Protein AF-A0A8C6XA41-F1 (afdb_monomer_lite)

Secondary structure (DSSP, 8-state):
-HHHHHHHHHHHHHHHHHHHHHHHHHTTTT---PPP-HHHHHH-TTSTTTS--GGG---SGGGGGGG----GGGGSHHHHHHHHHHS-HHHHS--------S-SB-TTSPBPHHHHHHHHHHHHHHHHHHHHHHS----PPP-----PPPPPPPPPPPPP-PPPHHHHHHHHHHHHHHHHHHHHHHHHHHHHHHHTTHHHHHHHHHT---SHHHHHHHHHHHHHHHHHHHHHHHHHHHHHHHHHHHHHHHHHHHHHHHHHHHHHHHHHHHHHHHHHHHHHHHHHHHHHHHHHHHHHHHHHHHHHHHHHHHHHHHHHHHHHHHHHHHHHHHHHHHHHHHHHHHHHHHHHHHHHHHHHHHHHHT--HHHHHHHHHHHIIIIIHHHHHHHHHHHHHHHHHHHHHHHHHHHHHHHHHHHHHHTTS------------------------------------------------------PPP--

Foldseek 3Di:
DVVVVVVVVVVVVVVVVVVVVVVVCVVVVVPDDDDDDPVVQVVDCCHCVNPNDVVVVDDPCPPVVVVPPPDPLVVDPVSVVVVVVPDPCVVVPPDPDDPDDPDQADPVGDGDPVVVVVVVVVVVVVVVVVVVVVPPPDPPDDDDPDPDDDDDDDDDDDDDPDDDVVVVVVVVVVVVVVVVVVVVVVVVVVVVVCVVCVLVVVLVVQVPDPDDVSVVVSVVVVVVSVVVVVVVVVVVVVVVVVVVVVVVVVVVVVVVVVVVVVVVVVVVVVVVVVVVVVVVVVVVVVVVVVVVVVVVVVVVVVVVVVVVVVVVVVVVVVVVVVVVVVVVVVVVVVVVVVVVVVVVVVVVVVVVVVVVVVVVVPDDPVVVVVVVVCCCVPPVVVVVVVVVVVVVVVVVVVVVVVVVVCVVCVVVVVVVVVVPDDDDYDDDDDDDDDDDDDDDDDDDDDDDDDDDDDDDDDDDDDDDDDDDDDDDDDDDDDDD

InterPro domains:
  IPR026720 Cilia- and flagella-associated protein 91 [PTHR22455] (2-461)

Structure (mmCIF, N/CA/C/O backbone):
data_AF-A0A8C6XA41-F1
#
_entry.id   AF-A0A8C6XA41-F1
#
loop_
_atom_site.group_PDB
_atom_site.id
_atom_site.type_symbol
_atom_site.label_atom_id
_atom_site.label_alt_id
_atom_site.label_comp_id
_atom_site.label_asym_id
_atom_site.label_entity_id
_atom_site.label_seq_id
_atom_site.pdbx_PDB_ins_code
_atom_site.Cartn_x
_atom_site.Cartn_y
_atom_site.Cartn_z
_atom_site.occupancy
_atom_site.B_iso_or_equiv
_atom_site.auth_seq_id
_atom_site.auth_comp_id
_atom_site.auth_asym_id
_atom_site.auth_atom_id
_atom_site.pdbx_PDB_model_num
ATOM 1 N N . MET A 1 1 ? 62.109 -69.737 -30.336 1.00 68.19 1 MET A N 1
ATOM 2 C CA . MET A 1 1 ? 61.797 -68.466 -29.638 1.00 68.19 1 MET A CA 1
ATOM 3 C C . MET A 1 1 ? 60.746 -67.661 -30.395 1.00 68.19 1 MET A C 1
ATOM 5 O O . MET A 1 1 ? 59.612 -67.643 -29.932 1.00 68.19 1 MET A O 1
ATOM 9 N N . GLN A 1 2 ? 61.058 -67.156 -31.596 1.00 78.31 2 GLN A N 1
ATOM 10 C CA . GLN A 1 2 ? 60.215 -66.268 -32.423 1.00 78.31 2 GLN A CA 1
ATOM 11 C C . GLN A 1 2 ? 58.700 -66.572 -32.477 1.00 78.31 2 GLN A C 1
ATOM 13 O O . GLN A 1 2 ? 57.888 -65.651 -32.463 1.00 78.31 2 GLN A O 1
ATOM 18 N N . GLU A 1 3 ? 58.265 -67.836 -32.528 1.00 82.94 3 GLU A N 1
ATOM 19 C CA . GLU A 1 3 ? 56.828 -68.161 -32.505 1.00 82.94 3 GLU A CA 1
ATOM 20 C C . GLU A 1 3 ? 56.135 -67.827 -31.178 1.00 82.94 3 GLU A C 1
ATOM 22 O O . GLU A 1 3 ? 54.992 -67.367 -31.179 1.00 82.94 3 GLU A O 1
ATOM 27 N N . LYS A 1 4 ? 56.820 -68.033 -30.045 1.00 84.19 4 LYS A N 1
ATOM 28 C CA . LYS A 1 4 ? 56.316 -67.644 -28.722 1.00 84.19 4 LYS A CA 1
ATOM 29 C C . LYS A 1 4 ? 56.191 -66.121 -28.650 1.00 84.19 4 LYS A C 1
ATOM 31 O O . LYS A 1 4 ? 55.158 -65.629 -28.220 1.00 84.19 4 LYS A O 1
ATOM 36 N N . GLU A 1 5 ? 57.165 -65.379 -29.178 1.00 89.31 5 GLU A N 1
ATOM 37 C CA . GLU A 1 5 ? 57.101 -63.913 -29.285 1.00 89.31 5 GLU A CA 1
ATOM 38 C C . GLU A 1 5 ? 55.947 -63.443 -30.186 1.00 89.31 5 GLU A C 1
ATOM 40 O O . GLU A 1 5 ? 55.214 -62.530 -29.814 1.00 89.31 5 GLU A O 1
ATOM 45 N N . LYS A 1 6 ? 55.724 -64.086 -31.345 1.00 91.75 6 LYS A N 1
ATOM 46 C CA . LYS A 1 6 ? 54.569 -63.802 -32.221 1.00 91.75 6 LYS A CA 1
ATOM 47 C C . LYS A 1 6 ? 53.236 -64.056 -31.500 1.00 91.75 6 LYS A C 1
ATOM 49 O O . LYS A 1 6 ? 52.310 -63.262 -31.660 1.00 91.75 6 LYS A O 1
ATOM 54 N N . LYS A 1 7 ? 53.135 -65.112 -30.682 1.00 91.50 7 LYS A N 1
ATOM 55 C CA . LYS A 1 7 ? 51.955 -65.394 -29.839 1.00 91.50 7 LYS A CA 1
ATOM 56 C C . LYS A 1 7 ? 51.788 -64.348 -28.725 1.00 91.50 7 LYS A C 1
ATOM 58 O O . LYS A 1 7 ? 50.697 -63.807 -28.582 1.00 91.50 7 LYS A O 1
ATOM 63 N N . VAL A 1 8 ? 52.858 -63.972 -28.018 1.00 91.19 8 VAL A N 1
ATOM 64 C CA . VAL A 1 8 ? 52.836 -62.910 -26.990 1.00 91.19 8 VAL A CA 1
ATOM 65 C C . VAL A 1 8 ? 52.423 -61.557 -27.581 1.00 91.19 8 VAL A C 1
ATOM 67 O O . VAL A 1 8 ? 51.555 -60.898 -27.017 1.00 91.19 8 VAL A O 1
ATOM 70 N N . LYS A 1 9 ? 52.947 -61.167 -28.751 1.00 93.06 9 LYS A N 1
ATOM 71 C CA . LYS A 1 9 ? 52.558 -59.918 -29.435 1.00 93.06 9 LYS A CA 1
ATOM 72 C C . LYS A 1 9 ? 51.078 -59.906 -29.848 1.00 93.06 9 LYS A C 1
ATOM 74 O O . LYS A 1 9 ? 50.439 -58.860 -29.752 1.00 93.06 9 LYS A O 1
ATOM 79 N N . LYS A 1 10 ? 50.507 -61.053 -30.251 1.00 94.31 10 LYS A N 1
ATOM 80 C CA . LYS A 1 10 ? 49.054 -61.187 -30.482 1.00 94.31 10 LYS A CA 1
ATOM 81 C C . LYS A 1 10 ? 48.258 -60.983 -29.191 1.00 94.31 10 LYS A C 1
ATOM 83 O O . LYS A 1 10 ? 47.386 -60.122 -29.170 1.00 94.31 10 LYS A O 1
ATOM 88 N N . ILE A 1 11 ? 48.626 -61.677 -28.110 1.00 92.75 11 ILE A N 1
ATOM 89 C CA . ILE A 1 11 ? 47.979 -61.551 -26.791 1.00 92.75 11 ILE A CA 1
ATOM 90 C C . ILE A 1 11 ? 48.044 -60.100 -26.282 1.00 92.75 11 ILE A C 1
ATOM 92 O O . ILE A 1 11 ? 47.039 -59.563 -25.829 1.00 92.75 11 ILE A O 1
ATOM 96 N N . GLN A 1 12 ? 49.189 -59.423 -26.418 1.00 92.44 12 GLN A N 1
ATOM 97 C CA . GLN A 1 12 ? 49.344 -58.006 -26.062 1.00 92.44 12 GLN A CA 1
ATOM 98 C C . GLN A 1 12 ? 48.442 -57.090 -26.903 1.00 92.44 12 GLN A C 1
ATOM 100 O O . GLN A 1 12 ? 47.785 -56.206 -26.354 1.00 92.44 12 GLN A O 1
ATOM 105 N N . HIS A 1 13 ? 48.356 -57.303 -28.221 1.00 94.56 13 HIS A N 1
ATOM 106 C CA . HIS A 1 13 ? 47.459 -56.527 -29.081 1.00 94.56 13 HIS A CA 1
ATOM 107 C C . HIS A 1 13 ? 45.980 -56.767 -28.736 1.00 94.56 13 HIS A C 1
ATOM 109 O O . HIS A 1 13 ? 45.200 -55.819 -28.663 1.00 94.56 13 HIS A O 1
ATOM 115 N N . GLU A 1 14 ? 45.588 -58.017 -28.487 1.00 95.19 14 GLU A N 1
ATOM 116 C CA . GLU A 1 14 ? 44.234 -58.395 -28.070 1.00 95.19 14 GLU A CA 1
ATOM 117 C C . GLU A 1 14 ? 43.878 -57.807 -26.699 1.00 95.19 14 GLU A C 1
ATOM 119 O O . GLU A 1 14 ? 42.789 -57.257 -26.543 1.00 95.19 14 GLU A O 1
ATOM 124 N N . HIS A 1 15 ? 44.815 -57.809 -25.749 1.00 94.62 15 HIS A N 1
ATOM 125 C CA . HIS A 1 15 ? 44.682 -57.174 -24.438 1.00 94.62 15 HIS A CA 1
ATOM 126 C C . HIS A 1 15 ? 44.505 -55.649 -24.548 1.00 94.62 15 HIS A C 1
ATOM 128 O O . HIS A 1 15 ? 43.546 -55.103 -24.006 1.00 94.62 15 HIS A O 1
ATOM 134 N N . ILE A 1 16 ? 45.336 -54.954 -25.337 1.00 95.00 16 ILE A N 1
ATOM 135 C CA . ILE A 1 16 ? 45.186 -53.508 -25.600 1.00 95.00 16 ILE A CA 1
ATOM 136 C C . ILE A 1 16 ? 43.846 -53.209 -26.295 1.00 95.00 16 ILE A C 1
ATOM 138 O O . ILE A 1 16 ? 43.167 -52.233 -25.965 1.00 95.00 16 ILE A O 1
ATOM 142 N N . LYS A 1 17 ? 43.420 -54.056 -27.238 1.00 96.12 17 LYS A N 1
ATOM 143 C CA . LYS A 1 17 ? 42.132 -53.944 -27.942 1.00 96.12 17 LYS A CA 1
ATOM 144 C C . LYS A 1 17 ? 40.943 -54.194 -27.007 1.00 96.12 17 LYS A C 1
ATOM 146 O O . LYS A 1 17 ? 39.919 -53.523 -27.147 1.00 96.12 17 LYS A O 1
ATOM 151 N N . ALA A 1 18 ? 41.076 -55.105 -26.044 1.00 94.62 18 ALA A N 1
ATOM 152 C CA . ALA A 1 18 ? 40.098 -55.344 -24.988 1.00 94.62 18 ALA A CA 1
ATOM 153 C C . ALA A 1 18 ? 40.015 -54.151 -24.023 1.00 94.62 18 ALA A C 1
ATOM 155 O O . ALA A 1 18 ? 38.916 -53.652 -23.800 1.00 94.62 18 ALA A O 1
ATOM 156 N N . ILE A 1 19 ? 41.150 -53.618 -23.554 1.00 94.81 19 ILE A N 1
ATOM 157 C CA . ILE A 1 19 ? 41.213 -52.412 -22.709 1.00 94.81 19 ILE A CA 1
ATOM 158 C C . ILE A 1 19 ? 40.555 -51.217 -23.409 1.00 94.81 19 ILE A C 1
ATOM 160 O O . ILE A 1 19 ? 39.678 -50.582 -22.831 1.00 94.81 19 ILE A O 1
ATOM 164 N N . ARG A 1 20 ? 40.889 -50.941 -24.679 1.00 94.00 20 ARG A N 1
ATOM 165 C CA . ARG A 1 20 ? 40.257 -49.848 -25.448 1.00 94.00 20 ARG A CA 1
ATOM 166 C C . ARG A 1 20 ? 38.738 -50.024 -25.573 1.00 94.00 20 ARG A C 1
ATOM 168 O O . ARG A 1 20 ? 38.003 -49.048 -25.455 1.00 94.00 20 ARG A O 1
ATOM 175 N N . ARG A 1 21 ? 38.253 -51.258 -25.769 1.00 93.00 21 ARG A N 1
ATOM 176 C CA . ARG A 1 21 ? 36.811 -51.581 -25.785 1.00 93.00 21 ARG A CA 1
ATOM 177 C C . ARG A 1 21 ? 36.155 -51.426 -24.409 1.00 93.00 21 ARG A C 1
ATOM 179 O O . ARG A 1 21 ? 35.013 -50.982 -24.349 1.00 93.00 21 ARG A O 1
ATOM 186 N N . LEU A 1 22 ? 36.857 -51.777 -23.332 1.00 91.38 22 LEU A N 1
ATOM 187 C CA . LEU A 1 22 ? 36.390 -51.631 -21.952 1.00 91.38 22 LEU A CA 1
ATOM 188 C C . LEU A 1 22 ? 36.258 -50.146 -21.597 1.00 91.38 22 LEU A C 1
ATOM 190 O O . LEU A 1 22 ? 35.178 -49.726 -21.207 1.00 91.38 22 LEU A O 1
ATOM 194 N N . ILE A 1 23 ? 37.292 -49.336 -21.853 1.00 92.44 23 ILE A N 1
ATOM 195 C CA . ILE A 1 23 ? 37.267 -47.875 -21.663 1.00 92.44 23 ILE A CA 1
ATOM 196 C C . ILE A 1 23 ? 36.140 -47.231 -22.485 1.00 92.44 23 ILE A C 1
ATOM 198 O O . ILE A 1 23 ? 35.411 -46.391 -21.967 1.00 92.44 23 ILE A O 1
ATOM 202 N N . ALA A 1 24 ? 35.949 -47.643 -23.745 1.00 87.00 24 ALA A N 1
ATOM 203 C CA . ALA A 1 24 ? 34.866 -47.125 -24.583 1.00 87.00 24 ALA A CA 1
ATOM 204 C C . ALA A 1 24 ? 33.469 -47.457 -24.026 1.00 87.00 24 ALA A C 1
ATOM 206 O O . ALA A 1 24 ? 32.613 -46.580 -23.995 1.00 87.00 24 ALA A O 1
ATOM 207 N N . LYS A 1 25 ? 33.243 -48.686 -23.534 1.00 85.56 25 LYS A N 1
ATOM 208 C CA . LYS A 1 25 ? 31.998 -49.048 -22.827 1.00 85.56 25 LYS A CA 1
ATOM 209 C C . LYS A 1 25 ? 31.850 -48.304 -21.494 1.00 85.56 25 LYS A C 1
ATOM 211 O O . LYS A 1 25 ? 30.747 -47.906 -21.141 1.00 85.56 25 LYS A O 1
ATOM 216 N N . GLY A 1 26 ? 32.957 -48.087 -20.786 1.00 83.62 26 GLY A N 1
ATOM 217 C CA . GLY A 1 26 ? 33.018 -47.395 -19.498 1.00 83.62 26 GLY A CA 1
ATOM 218 C C . GLY A 1 26 ? 32.637 -45.914 -19.545 1.00 83.62 26 GLY A C 1
ATOM 219 O O . GLY A 1 26 ? 32.382 -45.339 -18.495 1.00 83.62 26 GLY A O 1
ATOM 220 N N . LYS A 1 27 ? 32.541 -45.299 -20.732 1.00 82.50 27 LYS A N 1
ATOM 221 C CA . LYS A 1 27 ? 31.961 -43.954 -20.885 1.00 82.50 27 LYS A CA 1
ATOM 222 C C . LYS A 1 27 ? 30.440 -43.940 -20.681 1.00 82.50 27 LYS A C 1
ATOM 224 O O . LYS A 1 27 ? 29.916 -42.968 -20.155 1.00 82.50 27 LYS A O 1
ATOM 229 N N . ASN A 1 28 ? 29.750 -45.029 -21.027 1.00 81.75 28 ASN A N 1
ATOM 230 C CA . ASN A 1 28 ? 28.289 -45.134 -21.017 1.00 81.75 28 ASN A CA 1
ATOM 231 C C . ASN A 1 28 ? 27.849 -46.350 -20.177 1.00 81.75 28 ASN A C 1
ATOM 233 O O . ASN A 1 28 ? 27.112 -47.213 -20.655 1.00 81.75 28 ASN A O 1
ATOM 237 N N . VAL A 1 29 ? 28.328 -46.433 -18.926 1.00 77.88 29 VAL A N 1
ATOM 238 C CA . VAL A 1 29 ? 28.125 -47.585 -18.015 1.00 77.88 29 VAL A CA 1
ATOM 239 C C . VAL A 1 29 ? 26.649 -47.970 -17.869 1.00 77.88 29 VAL A C 1
ATOM 241 O O . VAL A 1 29 ? 26.319 -49.151 -17.846 1.00 77.88 29 VAL A O 1
ATOM 244 N N . GLU A 1 30 ? 25.756 -46.979 -17.814 1.00 78.44 30 GLU A N 1
ATOM 245 C CA . GLU A 1 30 ? 24.313 -47.185 -17.639 1.00 78.44 30 GLU A CA 1
ATOM 246 C C . GLU A 1 30 ? 23.595 -47.745 -18.883 1.00 78.44 30 GLU A C 1
ATOM 248 O O . GLU A 1 30 ? 22.395 -48.003 -18.827 1.00 78.44 30 GLU A O 1
ATOM 253 N N . GLY A 1 31 ? 24.273 -47.868 -20.032 1.00 74.12 31 GLY A N 1
ATOM 254 C CA . GLY A 1 31 ? 23.692 -48.374 -21.285 1.00 74.12 31 GLY A CA 1
ATOM 255 C C . GLY A 1 31 ? 22.614 -47.488 -21.933 1.00 74.12 31 GLY A C 1
ATOM 256 O O . GLY A 1 31 ? 22.092 -47.843 -22.990 1.00 74.12 31 GLY A O 1
ATOM 257 N N . LYS A 1 32 ? 22.280 -46.340 -21.330 1.00 80.06 32 LYS A N 1
ATOM 258 C CA . LYS A 1 32 ? 21.277 -45.388 -21.830 1.00 80.06 32 LYS A CA 1
ATOM 259 C C . LYS A 1 32 ? 21.712 -44.789 -23.173 1.00 80.06 32 LYS A C 1
ATOM 261 O O . LYS A 1 32 ? 22.876 -44.438 -23.364 1.00 80.06 32 LYS A O 1
ATOM 266 N N . LEU A 1 33 ? 20.753 -44.624 -24.085 1.00 73.56 33 LEU A N 1
ATOM 267 C CA . LEU A 1 33 ? 20.953 -43.891 -25.336 1.00 73.56 33 LEU A CA 1
ATOM 268 C C . LEU A 1 33 ? 21.041 -42.389 -25.036 1.00 73.56 33 LEU A C 1
ATOM 270 O O . LEU A 1 33 ? 20.036 -41.750 -24.727 1.00 73.56 33 LEU A O 1
ATOM 274 N N . GLU A 1 34 ? 22.243 -41.825 -25.125 1.00 76.81 34 GLU A N 1
ATOM 275 C CA . GLU A 1 34 ? 22.450 -40.386 -24.971 1.00 76.81 34 GLU A CA 1
ATOM 276 C C . GLU A 1 34 ? 21.810 -39.615 -26.134 1.00 76.81 34 GLU A C 1
ATOM 278 O O . GLU A 1 34 ? 21.988 -39.945 -27.310 1.00 76.81 34 GLU A O 1
ATOM 283 N N . ARG A 1 35 ? 21.073 -38.545 -25.815 1.00 79.75 35 ARG A N 1
ATOM 284 C CA . ARG A 1 35 ? 20.527 -37.641 -26.831 1.00 79.75 35 ARG A CA 1
ATOM 285 C C . ARG A 1 35 ? 21.669 -36.839 -27.462 1.00 79.75 35 ARG A C 1
ATOM 287 O O . ARG A 1 35 ? 22.476 -36.250 -26.749 1.00 79.75 35 ARG A O 1
ATOM 294 N N . ARG A 1 36 ? 21.699 -36.777 -28.798 1.00 82.12 36 ARG A N 1
ATOM 295 C CA . ARG A 1 36 ? 22.707 -36.037 -29.577 1.00 82.12 36 ARG A CA 1
ATOM 296 C C . ARG A 1 36 ? 22.836 -34.582 -29.100 1.00 82.12 36 ARG A C 1
ATOM 298 O O . ARG A 1 36 ? 21.902 -33.793 -29.248 1.00 82.12 36 ARG A O 1
ATOM 305 N N . ASN A 1 37 ? 24.009 -34.225 -28.581 1.00 85.25 37 ASN A N 1
ATOM 306 C CA . ASN A 1 37 ? 24.320 -32.884 -28.092 1.00 85.25 37 ASN A CA 1
ATOM 307 C C . ASN A 1 37 ? 24.865 -32.009 -29.227 1.00 85.25 37 ASN A C 1
ATOM 309 O O . ASN A 1 37 ? 26.072 -31.874 -29.387 1.00 85.25 37 ASN A O 1
ATOM 313 N N . VAL A 1 38 ? 23.964 -31.386 -29.995 1.00 87.19 38 VAL A N 1
ATOM 314 C CA . VAL A 1 38 ? 24.305 -30.577 -31.185 1.00 87.19 38 VAL A CA 1
ATOM 315 C C . VAL A 1 38 ? 25.392 -29.532 -30.900 1.00 87.19 38 VAL A C 1
ATOM 317 O O . VAL A 1 38 ? 26.339 -29.424 -31.668 1.00 87.19 38 VAL A O 1
ATOM 320 N N . ILE A 1 39 ? 25.309 -28.809 -29.776 1.00 89.00 39 ILE A N 1
ATOM 321 C CA . ILE A 1 39 ? 26.331 -27.819 -29.385 1.00 89.00 39 ILE A CA 1
ATOM 322 C C . ILE A 1 39 ? 27.711 -28.478 -29.264 1.00 89.00 39 ILE A C 1
ATOM 324 O O . ILE A 1 39 ? 28.691 -27.933 -29.760 1.00 89.00 39 ILE A O 1
ATOM 328 N N . LYS A 1 40 ? 27.779 -29.666 -28.650 1.00 87.25 40 LYS A N 1
ATOM 329 C CA . LYS A 1 40 ? 29.035 -30.387 -28.448 1.00 87.25 40 LYS A CA 1
ATOM 330 C C . LYS A 1 40 ? 29.646 -30.828 -29.780 1.00 87.25 40 LYS A C 1
ATOM 332 O O . LYS A 1 40 ? 30.833 -30.589 -29.996 1.00 87.25 40 LYS A O 1
ATOM 337 N N . ASP A 1 41 ? 28.834 -31.383 -30.682 1.00 86.94 41 ASP A N 1
ATOM 338 C CA . ASP A 1 41 ? 29.276 -31.734 -32.036 1.00 86.94 41 ASP A CA 1
ATOM 339 C C . ASP A 1 41 ? 29.930 -30.523 -32.724 1.00 86.94 41 ASP A C 1
ATOM 341 O O . ASP A 1 41 ? 31.054 -30.618 -33.208 1.00 86.94 41 ASP A O 1
ATOM 345 N N . TYR A 1 42 ? 29.278 -29.356 -32.715 1.00 87.56 42 TYR A N 1
ATOM 346 C CA . TYR A 1 42 ? 29.811 -28.160 -33.377 1.00 87.56 42 TYR A CA 1
ATOM 347 C C . TYR A 1 42 ? 31.007 -27.503 -32.657 1.00 87.56 42 TYR A C 1
ATOM 349 O O . TYR A 1 42 ? 31.645 -26.639 -33.260 1.00 87.56 42 TYR A O 1
ATOM 357 N N . THR A 1 43 ? 31.360 -27.931 -31.435 1.00 91.88 43 THR A N 1
ATOM 358 C CA . THR A 1 43 ? 32.600 -27.521 -30.736 1.00 91.88 43 THR A CA 1
ATOM 359 C C . THR A 1 43 ? 33.786 -28.476 -30.911 1.00 91.88 43 THR A C 1
ATOM 361 O O . THR A 1 43 ? 34.928 -28.041 -30.787 1.00 91.88 43 THR A O 1
ATOM 364 N N . GLU A 1 44 ? 33.554 -29.762 -31.187 1.00 89.06 44 GLU A N 1
ATOM 365 C CA . GLU A 1 44 ? 34.618 -30.764 -31.349 1.00 89.06 44 GLU A CA 1
ATOM 366 C C . GLU A 1 44 ? 34.862 -31.030 -32.846 1.00 89.06 44 GLU A C 1
ATOM 368 O O . GLU A 1 44 ? 34.044 -31.668 -33.499 1.00 89.06 44 GLU A O 1
ATOM 373 N N . TYR A 1 45 ? 35.995 -30.591 -33.411 1.00 85.50 45 TYR A N 1
ATOM 374 C CA . TYR A 1 45 ? 36.301 -30.782 -34.845 1.00 85.50 45 TYR A CA 1
ATOM 375 C C . TYR A 1 45 ? 36.454 -32.255 -35.285 1.00 85.50 45 TYR A C 1
ATOM 377 O O . TYR A 1 45 ? 36.417 -32.546 -36.476 1.00 85.50 45 TYR A O 1
ATOM 385 N N . GLU A 1 46 ? 36.586 -33.196 -34.343 1.00 84.56 46 GLU A N 1
ATOM 386 C CA . GLU A 1 46 ? 36.559 -34.647 -34.606 1.00 84.56 46 GLU A CA 1
ATOM 387 C C . GLU A 1 46 ? 35.128 -35.206 -34.807 1.00 84.56 46 GLU A C 1
ATOM 389 O O . GLU A 1 46 ? 34.947 -36.405 -35.032 1.00 84.56 46 GLU A O 1
ATOM 394 N N . SER A 1 47 ? 34.093 -34.368 -34.683 1.00 86.00 47 SER A N 1
ATOM 395 C CA . SER A 1 47 ? 32.687 -34.772 -34.730 1.00 86.00 47 SER A CA 1
ATOM 396 C C . SER A 1 47 ? 32.146 -34.985 -36.152 1.00 86.00 47 SER A C 1
ATOM 398 O O . SER A 1 47 ? 32.718 -34.555 -37.152 1.00 86.00 47 SER A O 1
ATOM 400 N N . GLN A 1 48 ? 30.978 -35.629 -36.249 1.00 81.81 48 GLN A N 1
ATOM 401 C CA . GLN A 1 48 ? 30.363 -36.007 -37.529 1.00 81.81 48 GLN A CA 1
ATOM 402 C C . GLN A 1 48 ? 30.041 -34.834 -38.484 1.00 81.81 48 GLN A C 1
ATOM 404 O O . GLN A 1 48 ? 30.180 -35.050 -39.686 1.00 81.81 48 GLN A O 1
ATOM 409 N N . PRO A 1 49 ? 29.626 -33.628 -38.029 1.00 83.69 49 PRO A N 1
ATOM 410 C CA . PRO A 1 49 ? 29.484 -32.458 -38.904 1.00 83.69 49 PRO A CA 1
ATOM 411 C C . PRO A 1 49 ? 30.745 -32.031 -39.665 1.00 83.69 49 PRO A C 1
ATOM 413 O O . PRO A 1 49 ? 30.611 -31.543 -40.782 1.00 83.69 49 PRO A O 1
ATOM 416 N N . TYR A 1 50 ? 31.938 -32.202 -39.083 1.00 84.69 50 TYR A N 1
ATOM 417 C CA . TYR A 1 50 ? 33.206 -31.775 -39.692 1.00 84.69 50 TYR A CA 1
ATOM 418 C C . TYR A 1 50 ? 33.993 -32.944 -40.304 1.00 84.69 50 TYR A C 1
ATOM 420 O O . TYR A 1 50 ? 34.594 -32.799 -41.364 1.00 84.69 50 TYR A O 1
ATOM 428 N N . ALA A 1 51 ? 33.961 -34.114 -39.661 1.00 84.44 51 ALA A N 1
ATOM 429 C CA . ALA A 1 51 ? 34.670 -35.326 -40.062 1.00 84.44 51 ALA A CA 1
ATOM 430 C C . ALA A 1 51 ? 33.701 -36.529 -40.172 1.00 84.44 51 ALA A C 1
ATOM 432 O O . ALA A 1 51 ? 33.718 -37.438 -39.332 1.00 84.44 51 ALA A O 1
ATOM 433 N N . PRO A 1 52 ? 32.817 -36.568 -41.191 1.00 84.44 52 PRO A N 1
ATOM 434 C CA . PRO A 1 52 ? 31.857 -37.655 -41.353 1.00 84.44 52 PRO A CA 1
ATOM 435 C C . PRO A 1 52 ? 32.551 -38.994 -41.649 1.00 84.44 52 PRO A C 1
ATOM 437 O O . PRO A 1 52 ? 33.246 -39.170 -42.650 1.00 84.44 52 PRO A O 1
ATOM 440 N N . LEU A 1 53 ? 32.323 -39.989 -40.787 1.00 83.81 53 LEU A N 1
ATOM 441 C CA . LEU A 1 53 ? 32.829 -41.349 -40.987 1.00 83.81 53 LEU A CA 1
ATOM 442 C C . LEU A 1 53 ? 32.130 -42.007 -42.184 1.00 83.81 53 LEU A C 1
ATOM 444 O O . LEU A 1 53 ? 30.912 -42.169 -42.167 1.00 83.81 53 LEU A O 1
ATOM 448 N N . SER A 1 54 ? 32.890 -42.503 -43.165 1.00 80.44 54 SER A N 1
ATOM 449 C CA . SER A 1 54 ? 32.368 -43.018 -44.448 1.00 80.44 54 SER A CA 1
ATOM 450 C C . SER A 1 54 ? 31.286 -44.103 -44.323 1.00 80.44 54 SER A C 1
ATOM 452 O O . SER A 1 54 ? 30.422 -44.217 -45.185 1.00 80.44 54 SER A O 1
ATOM 454 N N . ARG A 1 55 ? 31.278 -44.871 -43.221 1.00 82.62 55 ARG A N 1
ATOM 455 C CA . ARG A 1 55 ? 30.240 -45.873 -42.896 1.00 82.62 55 ARG A CA 1
ATOM 456 C C . ARG A 1 55 ? 28.837 -45.268 -42.697 1.00 82.62 55 ARG A C 1
ATOM 458 O O . ARG A 1 55 ? 27.859 -46.001 -42.739 1.00 82.62 55 ARG A O 1
ATOM 465 N N . ILE A 1 56 ? 28.735 -43.964 -42.440 1.00 80.62 56 ILE A N 1
ATOM 466 C CA . ILE A 1 56 ? 27.466 -43.235 -42.277 1.00 80.62 56 ILE A CA 1
ATOM 467 C C . ILE A 1 56 ? 26.848 -42.906 -43.651 1.00 80.62 56 ILE A C 1
ATOM 469 O O . ILE A 1 56 ? 25.645 -42.692 -43.741 1.00 80.62 56 ILE A O 1
ATOM 473 N N . GLY A 1 57 ? 27.647 -42.876 -44.726 1.00 74.50 57 GLY A N 1
ATOM 474 C CA . GLY A 1 57 ? 27.191 -42.582 -46.093 1.00 74.50 57 GLY A CA 1
ATOM 475 C C . GLY A 1 57 ? 26.814 -41.118 -46.363 1.00 74.50 57 GLY A C 1
ATOM 476 O O . GLY A 1 57 ? 26.544 -40.764 -47.507 1.00 74.50 57 GLY A O 1
ATOM 477 N N . TYR A 1 58 ? 26.817 -40.261 -45.339 1.00 71.31 58 TYR A N 1
ATOM 478 C CA . TYR A 1 58 ? 26.527 -38.835 -45.463 1.00 71.31 58 TYR A CA 1
ATOM 479 C C . TYR A 1 58 ? 27.808 -38.038 -45.733 1.00 71.31 58 TYR A C 1
ATOM 481 O O . TYR A 1 58 ? 28.686 -37.966 -44.876 1.00 71.31 58 TYR A O 1
ATOM 489 N N . PHE A 1 59 ? 27.877 -37.407 -46.903 1.00 72.19 59 PHE A N 1
ATOM 490 C CA . PHE A 1 59 ? 28.929 -36.468 -47.291 1.00 72.19 59 PHE A CA 1
ATOM 491 C C . PHE A 1 59 ? 28.254 -35.167 -47.752 1.00 72.19 59 PHE A C 1
ATOM 493 O O . PHE A 1 59 ? 27.428 -35.239 -48.668 1.00 72.19 59 PHE A O 1
ATOM 500 N N . PRO A 1 60 ? 28.547 -34.002 -47.143 1.00 69.31 60 PRO A N 1
ATOM 501 C CA . PRO A 1 60 ? 27.868 -32.751 -47.489 1.00 69.31 60 PRO A CA 1
ATOM 502 C C . PRO A 1 60 ? 28.162 -32.311 -48.932 1.00 69.31 60 PRO A C 1
ATOM 504 O O . PRO A 1 60 ? 27.254 -31.890 -49.649 1.00 69.31 60 PRO A O 1
ATOM 507 N N . ASP A 1 61 ? 29.404 -32.490 -49.384 1.00 71.56 61 ASP A N 1
ATOM 508 C CA . ASP A 1 61 ? 29.898 -31.918 -50.641 1.00 71.56 61 ASP A CA 1
ATOM 509 C C . ASP A 1 61 ? 29.442 -32.689 -51.892 1.00 71.56 61 ASP A C 1
ATOM 511 O O . ASP A 1 61 ? 29.420 -32.133 -52.989 1.00 71.56 61 ASP A O 1
ATOM 515 N N . ASN A 1 62 ? 28.981 -33.940 -51.742 1.00 73.81 62 ASN A N 1
ATOM 516 C CA . ASN A 1 62 ? 28.557 -34.817 -52.849 1.00 73.81 62 ASN A CA 1
ATOM 517 C C . ASN A 1 62 ? 27.382 -34.270 -53.688 1.00 73.81 62 ASN A C 1
ATOM 519 O O . ASN A 1 62 ? 27.026 -34.867 -54.701 1.00 73.81 62 ASN A O 1
ATOM 523 N N . ASN A 1 63 ? 26.737 -33.182 -53.258 1.00 70.19 63 ASN A N 1
ATOM 524 C CA . ASN A 1 63 ? 25.673 -32.503 -53.997 1.00 70.19 63 ASN A CA 1
ATOM 525 C C . ASN A 1 63 ? 25.889 -30.979 -54.094 1.00 70.19 63 ASN A C 1
ATOM 527 O O . ASN A 1 63 ? 24.918 -30.261 -54.333 1.00 70.19 63 ASN A O 1
ATOM 531 N N . ALA A 1 64 ? 27.121 -30.479 -53.923 1.00 72.19 64 ALA A N 1
ATOM 532 C CA . ALA A 1 64 ? 27.432 -29.044 -53.960 1.00 72.19 64 ALA A CA 1
ATOM 533 C C . ALA A 1 64 ? 26.883 -28.346 -55.224 1.00 72.19 64 ALA A C 1
ATOM 535 O O . ALA A 1 64 ? 26.253 -27.293 -55.122 1.00 72.19 64 ALA A O 1
ATOM 536 N N . ASP A 1 65 ? 27.002 -28.993 -56.389 1.00 73.94 65 ASP A N 1
ATOM 537 C CA . ASP A 1 65 ? 26.487 -28.504 -57.678 1.00 73.94 65 ASP A CA 1
ATOM 538 C C . ASP A 1 65 ? 24.982 -28.182 -57.678 1.00 73.94 65 ASP A C 1
ATOM 540 O O . ASP A 1 65 ? 24.545 -27.314 -58.433 1.00 73.94 65 ASP A O 1
ATOM 544 N N . ARG A 1 66 ? 24.174 -28.827 -56.819 1.00 72.81 66 ARG A N 1
ATOM 545 C CA . ARG A 1 66 ? 22.725 -28.554 -56.721 1.00 72.81 66 ARG A CA 1
ATOM 546 C C . ARG A 1 66 ? 22.410 -27.187 -56.115 1.00 72.81 66 ARG A C 1
ATOM 548 O O . ARG A 1 66 ? 21.309 -26.685 -56.313 1.00 72.81 66 ARG A O 1
ATOM 555 N N . TYR A 1 67 ? 23.351 -26.610 -55.370 1.00 73.12 67 TYR A N 1
ATOM 556 C CA . TYR A 1 67 ? 23.212 -25.299 -54.734 1.00 73.12 67 TYR A CA 1
ATOM 557 C C . TYR A 1 67 ? 23.842 -24.173 -55.570 1.00 73.12 67 TYR A C 1
ATOM 559 O O . TYR A 1 67 ? 23.714 -23.001 -55.221 1.00 73.12 67 TYR A O 1
ATOM 567 N N . VAL A 1 68 ? 24.486 -24.501 -56.697 1.00 78.69 68 VAL A N 1
ATOM 568 C CA . VAL A 1 68 ? 25.006 -23.514 -57.651 1.00 78.69 68 VAL A CA 1
ATOM 569 C C . VAL A 1 68 ? 23.841 -22.991 -58.496 1.00 78.69 68 VAL A C 1
ATOM 571 O O . VAL A 1 68 ? 23.509 -23.550 -59.542 1.00 78.69 68 VAL A O 1
ATOM 574 N N . VAL A 1 69 ? 23.200 -21.915 -58.029 1.00 76.19 69 VAL A N 1
ATOM 575 C CA . VAL A 1 69 ? 22.026 -21.296 -58.673 1.00 76.19 69 VAL A CA 1
ATOM 576 C C . VAL A 1 69 ? 22.411 -20.636 -60.006 1.00 76.19 69 VAL A C 1
ATOM 578 O O . VAL A 1 69 ? 22.665 -19.436 -60.092 1.00 76.19 69 VAL A O 1
ATOM 581 N N . LYS A 1 70 ? 22.439 -21.434 -61.076 1.00 76.44 70 LYS A N 1
ATOM 582 C CA . LYS A 1 70 ? 22.624 -20.979 -62.463 1.00 76.44 70 LYS A CA 1
ATOM 583 C C . LYS A 1 70 ? 21.296 -20.464 -63.020 1.00 76.44 70 LYS A C 1
ATOM 585 O O . LYS A 1 70 ? 20.611 -21.170 -63.753 1.00 76.44 70 LYS A O 1
ATOM 590 N N . ASN A 1 71 ? 20.918 -19.248 -62.635 1.00 77.94 71 ASN A N 1
ATOM 591 C CA . ASN A 1 71 ? 19.695 -18.605 -63.110 1.00 77.94 71 ASN A CA 1
ATOM 592 C C . ASN A 1 71 ? 19.980 -17.673 -64.304 1.00 77.94 71 ASN A C 1
ATOM 594 O O . ASN A 1 71 ? 20.685 -16.676 -64.153 1.00 77.94 71 ASN A O 1
ATOM 598 N N . SER A 1 72 ? 19.394 -17.972 -65.468 1.00 78.69 72 SER A N 1
ATOM 599 C CA . SER A 1 72 ? 19.500 -17.153 -66.685 1.00 78.69 72 SER A CA 1
ATOM 600 C C . SER A 1 72 ? 19.051 -15.704 -66.475 1.00 78.69 72 SER A C 1
ATOM 602 O O . SER A 1 72 ? 19.699 -14.792 -66.984 1.00 78.69 72 SER A O 1
ATOM 604 N N . PHE A 1 73 ? 18.001 -15.489 -65.674 1.00 80.50 73 PHE A N 1
ATOM 605 C CA . PHE A 1 73 ? 17.406 -14.173 -65.421 1.00 80.50 73 PHE A CA 1
ATOM 606 C C . PHE A 1 73 ? 18.346 -13.198 -64.686 1.00 80.50 73 PHE A C 1
ATOM 608 O O . PHE A 1 73 ? 18.131 -11.993 -64.735 1.00 80.50 73 PHE A O 1
ATOM 615 N N . LEU A 1 74 ? 19.418 -13.683 -64.041 1.00 81.50 74 LEU A N 1
ATOM 616 C CA . LEU A 1 74 ? 20.403 -12.829 -63.358 1.00 81.50 74 LEU A CA 1
ATOM 617 C C . LEU A 1 74 ? 21.442 -12.205 -64.306 1.00 81.50 74 LEU A C 1
ATOM 619 O O . LEU A 1 74 ? 22.151 -11.285 -63.907 1.00 81.50 74 LEU A O 1
ATOM 623 N N . ASN A 1 75 ? 21.546 -12.690 -65.548 1.00 83.81 75 ASN A N 1
ATOM 624 C CA . ASN A 1 75 ? 22.532 -12.219 -66.529 1.00 83.81 75 ASN A CA 1
ATOM 625 C C . ASN A 1 75 ? 21.986 -11.117 -67.457 1.00 83.81 75 ASN A C 1
ATOM 627 O O . ASN A 1 75 ? 22.679 -10.686 -68.379 1.00 83.81 75 ASN A O 1
ATOM 631 N N . THR A 1 76 ? 20.728 -10.700 -67.293 1.00 91.62 76 THR A N 1
ATOM 632 C CA . THR A 1 76 ? 20.034 -9.808 -68.233 1.00 91.62 76 THR A CA 1
ATOM 633 C C . THR A 1 76 ? 19.085 -8.889 -67.474 1.00 91.62 76 THR A C 1
ATOM 635 O O . THR A 1 76 ? 18.359 -9.340 -66.595 1.00 91.62 76 THR A O 1
ATOM 638 N N . TYR A 1 77 ? 19.080 -7.597 -67.812 1.00 87.69 77 TYR A N 1
ATOM 639 C CA . TYR A 1 77 ? 18.277 -6.591 -67.107 1.00 87.69 77 TYR A CA 1
ATOM 640 C C . TYR A 1 77 ? 16.768 -6.883 -67.157 1.00 87.69 77 TYR A C 1
ATOM 642 O O . TYR A 1 77 ? 16.084 -6.754 -66.147 1.00 87.69 77 TYR A O 1
ATOM 650 N N . GLU A 1 78 ? 16.268 -7.362 -68.297 1.00 91.12 78 GLU A N 1
ATOM 651 C CA . GLU A 1 78 ? 14.868 -7.774 -68.469 1.00 91.12 78 GLU A CA 1
ATOM 652 C C . GLU A 1 78 ? 14.492 -8.912 -67.506 1.00 91.12 78 GLU A C 1
ATOM 654 O O . GLU A 1 78 ? 13.470 -8.834 -66.833 1.00 91.12 78 GLU A O 1
ATOM 659 N N . GLY A 1 79 ? 15.371 -9.905 -67.330 1.00 90.38 79 GLY A N 1
ATOM 660 C CA . GLY A 1 79 ? 15.170 -10.993 -66.368 1.00 90.38 79 GLY A CA 1
ATOM 661 C C . GLY A 1 79 ? 15.188 -10.539 -64.902 1.00 90.38 79 GLY A C 1
ATOM 662 O O . GLY A 1 79 ? 14.509 -11.134 -64.068 1.00 90.38 79 GLY A O 1
ATOM 663 N N . LEU A 1 80 ? 15.908 -9.462 -64.573 1.00 88.06 80 LEU A N 1
ATOM 664 C CA . LEU A 1 80 ? 15.849 -8.854 -63.239 1.00 88.06 80 LEU A CA 1
ATOM 665 C C . LEU A 1 80 ? 14.510 -8.140 -62.998 1.00 88.06 80 LEU A C 1
ATOM 667 O O . LEU A 1 80 ? 13.975 -8.253 -61.898 1.00 88.06 80 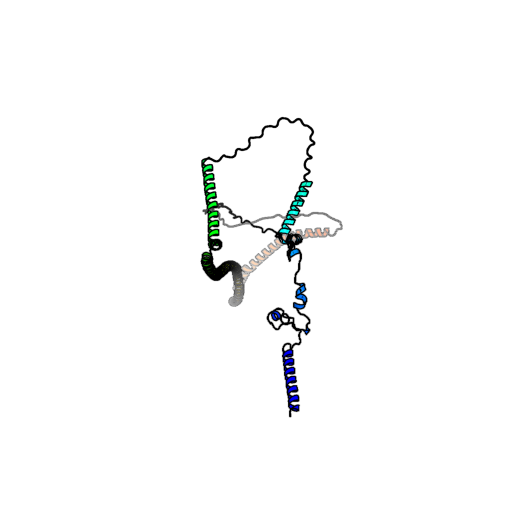LEU A O 1
ATOM 671 N N . LEU A 1 81 ? 13.942 -7.480 -64.015 1.00 90.00 81 LEU A N 1
ATOM 672 C CA . LEU A 1 81 ? 12.601 -6.883 -63.941 1.00 90.00 81 LEU A CA 1
ATOM 673 C C . LEU A 1 81 ? 11.494 -7.947 -63.860 1.00 90.00 81 LEU A C 1
ATOM 675 O O . LEU A 1 81 ? 10.540 -7.780 -63.105 1.00 90.00 81 LEU A O 1
ATOM 679 N N . GLU A 1 82 ? 11.625 -9.063 -64.585 1.00 88.94 82 GLU A N 1
ATOM 680 C CA . GLU A 1 82 ? 10.715 -10.208 -64.443 1.00 88.94 82 GLU A CA 1
ATOM 681 C C . GLU A 1 82 ? 10.774 -10.789 -63.023 1.00 88.94 82 GLU A C 1
ATOM 683 O O . GLU A 1 82 ? 9.735 -11.010 -62.402 1.00 88.94 82 GLU A O 1
ATOM 688 N N . LEU A 1 83 ? 11.978 -10.982 -62.468 1.00 87.94 83 LEU A N 1
ATOM 689 C CA . LEU A 1 83 ? 12.153 -11.434 -61.084 1.00 87.94 83 LEU A CA 1
ATOM 690 C C . LEU A 1 83 ? 11.574 -10.445 -60.063 1.00 87.94 83 LEU A C 1
ATOM 692 O O . LEU A 1 83 ? 10.967 -10.892 -59.093 1.00 87.94 83 LEU A O 1
ATOM 696 N N . GLU A 1 84 ? 11.724 -9.134 -60.274 1.00 87.00 84 GLU A N 1
ATOM 697 C CA . GLU A 1 84 ? 11.102 -8.097 -59.440 1.00 87.00 84 GLU A CA 1
ATOM 698 C C . GLU A 1 84 ? 9.568 -8.183 -59.494 1.00 87.00 84 GLU A C 1
ATOM 700 O O . GLU A 1 84 ? 8.924 -8.201 -58.448 1.00 87.00 84 GLU A O 1
ATOM 705 N N . ALA A 1 85 ? 8.983 -8.348 -60.685 1.00 87.31 85 ALA A N 1
ATOM 706 C CA . ALA A 1 85 ? 7.538 -8.495 -60.875 1.00 87.31 85 ALA A CA 1
ATOM 707 C C . ALA A 1 85 ? 6.954 -9.811 -60.315 1.00 87.31 85 ALA A C 1
ATOM 709 O O . ALA A 1 85 ? 5.758 -9.879 -60.026 1.00 87.31 85 ALA A O 1
ATOM 710 N N . PHE A 1 86 ? 7.772 -10.857 -60.137 1.00 85.69 86 PHE A N 1
ATOM 711 C CA . PHE A 1 86 ? 7.372 -12.089 -59.444 1.00 85.69 86 PHE A CA 1
ATOM 712 C C . PHE A 1 86 ? 7.428 -11.984 -57.909 1.00 85.69 86 PHE A C 1
ATOM 714 O O . PHE A 1 86 ? 6.879 -12.857 -57.227 1.00 85.69 86 PHE A O 1
ATOM 721 N N . LEU A 1 87 ? 8.062 -10.953 -57.338 1.00 87.44 87 LEU A N 1
ATOM 722 C CA . LEU A 1 87 ? 8.030 -10.718 -55.895 1.00 87.44 87 LEU A CA 1
ATOM 723 C C . LEU A 1 87 ? 6.716 -10.014 -55.509 1.00 87.44 87 LEU A C 1
ATOM 725 O O . LEU A 1 87 ? 6.395 -8.970 -56.070 1.00 87.44 87 LEU A O 1
ATOM 729 N N . PRO A 1 88 ? 5.950 -10.525 -54.526 1.00 86.38 88 PRO A N 1
ATOM 730 C CA . PRO A 1 88 ? 4.778 -9.812 -54.028 1.00 86.38 88 PRO A CA 1
ATOM 731 C C . PRO A 1 88 ? 5.177 -8.480 -53.378 1.00 86.38 88 PRO A C 1
ATOM 733 O O . PRO A 1 88 ? 6.210 -8.397 -52.707 1.00 86.38 88 PRO A O 1
ATOM 736 N N . ASP A 1 89 ? 4.293 -7.478 -53.469 1.00 80.38 89 ASP A N 1
ATOM 737 C CA . ASP A 1 89 ? 4.478 -6.132 -52.894 1.00 80.38 89 ASP A CA 1
ATOM 738 C C . ASP A 1 89 ? 4.872 -6.128 -51.408 1.00 80.38 89 ASP A C 1
ATOM 740 O O . ASP A 1 89 ? 5.466 -5.175 -50.921 1.00 80.38 89 ASP A O 1
ATOM 744 N N . SER A 1 90 ? 4.593 -7.207 -50.671 1.00 78.81 90 SER A N 1
ATOM 745 C CA . SER A 1 90 ? 5.033 -7.398 -49.284 1.00 78.81 90 SER A CA 1
ATOM 746 C C . SER A 1 90 ? 6.555 -7.472 -49.087 1.00 78.81 90 SER A C 1
ATOM 748 O O . SER A 1 90 ? 7.012 -7.461 -47.946 1.00 78.81 90 SER A O 1
ATOM 750 N N . ILE A 1 91 ? 7.326 -7.640 -50.167 1.00 81.12 91 ILE A N 1
ATOM 751 C CA . ILE A 1 91 ? 8.795 -7.735 -50.162 1.00 81.12 91 ILE A CA 1
ATOM 752 C C . ILE A 1 91 ? 9.426 -6.435 -50.677 1.00 81.12 91 ILE A C 1
ATOM 754 O O . ILE A 1 91 ? 10.433 -5.991 -50.129 1.00 81.12 91 ILE A O 1
ATOM 758 N N . THR A 1 92 ? 8.837 -5.815 -51.703 1.00 79.19 92 THR A N 1
ATOM 759 C CA . THR A 1 92 ? 9.314 -4.551 -52.290 1.00 79.19 92 THR A CA 1
ATOM 760 C C . THR A 1 92 ? 8.842 -3.321 -51.505 1.00 79.19 92 THR A C 1
ATOM 762 O O . THR A 1 92 ? 9.554 -2.319 -51.454 1.00 79.19 92 THR A O 1
ATOM 765 N N . GLN A 1 93 ? 7.680 -3.394 -50.845 1.00 79.38 93 GLN A N 1
ATOM 766 C CA . GLN A 1 93 ? 7.083 -2.309 -50.064 1.00 79.38 93 GLN A CA 1
ATOM 767 C C . GLN A 1 93 ? 7.004 -2.672 -48.565 1.00 79.38 93 GLN A C 1
ATOM 769 O O . GLN A 1 93 ? 6.605 -3.785 -48.208 1.00 79.38 93 GLN A O 1
ATOM 774 N N . PRO A 1 94 ? 7.339 -1.749 -47.641 1.00 73.75 94 PRO A N 1
ATOM 775 C CA . PRO A 1 94 ? 7.313 -2.028 -46.207 1.00 73.75 94 PRO A CA 1
ATOM 776 C C . PRO A 1 94 ? 5.872 -2.101 -45.674 1.00 73.75 94 PRO A C 1
ATOM 778 O O . PRO A 1 94 ? 5.218 -1.077 -45.474 1.00 73.75 94 PRO A O 1
ATOM 781 N N . GLN A 1 95 ? 5.380 -3.310 -45.387 1.00 68.25 95 GLN A N 1
ATOM 782 C CA . GLN A 1 95 ? 4.045 -3.495 -44.808 1.00 68.25 95 GLN A CA 1
ATOM 783 C C . GLN A 1 95 ? 3.961 -2.978 -43.365 1.00 68.25 95 GLN A C 1
ATOM 785 O O . GLN A 1 95 ? 4.474 -3.588 -42.429 1.00 68.25 95 GLN A O 1
ATOM 790 N N . THR A 1 96 ? 3.233 -1.880 -43.176 1.00 71.25 96 THR A N 1
ATOM 791 C CA . THR A 1 96 ? 2.924 -1.276 -41.871 1.00 71.25 96 THR A CA 1
ATOM 792 C C . THR A 1 96 ? 1.591 -1.769 -41.287 1.00 71.25 96 THR A C 1
ATOM 794 O O . THR A 1 96 ? 0.866 -1.014 -40.638 1.00 71.25 96 THR A O 1
ATOM 797 N N . GLU A 1 97 ? 1.252 -3.052 -41.473 1.00 65.62 97 GLU A N 1
ATOM 798 C CA . GLU A 1 97 ? 0.111 -3.650 -40.769 1.00 65.62 97 GLU A CA 1
ATOM 799 C C . GLU A 1 97 ? 0.395 -3.763 -39.260 1.00 65.62 97 GLU A C 1
ATOM 801 O O . GLU A 1 97 ? 1.326 -4.444 -38.824 1.00 65.62 97 GLU A O 1
ATOM 806 N N . ALA A 1 98 ? -0.457 -3.146 -38.438 1.00 71.06 98 ALA A N 1
ATOM 807 C CA . ALA A 1 98 ? -0.434 -3.363 -36.996 1.00 71.06 98 ALA A CA 1
ATOM 808 C C . ALA A 1 98 ? -0.812 -4.827 -36.668 1.00 71.06 98 ALA A C 1
ATOM 810 O O . ALA A 1 98 ? -1.772 -5.354 -37.241 1.00 71.06 98 ALA A O 1
ATOM 811 N N . PRO A 1 99 ? -0.109 -5.503 -35.737 1.00 74.56 99 PRO A N 1
ATOM 812 C CA . PRO A 1 99 ? -0.315 -6.925 -35.476 1.00 74.56 99 PRO A CA 1
ATOM 813 C C . PRO A 1 99 ? -1.721 -7.198 -34.924 1.00 74.56 99 PRO A C 1
ATOM 815 O O . PRO A 1 99 ? -2.043 -6.856 -33.784 1.00 74.56 99 PRO A O 1
ATOM 818 N N . LYS A 1 100 ? -2.549 -7.856 -35.744 1.00 70.44 100 LYS A N 1
ATOM 819 C CA . LYS A 1 100 ? -3.947 -8.199 -35.440 1.00 70.44 100 LYS A CA 1
ATOM 820 C C . LYS A 1 100 ? -4.027 -8.982 -34.109 1.00 70.44 100 LYS A C 1
ATOM 822 O O . LYS A 1 100 ? -3.316 -9.981 -33.944 1.00 70.44 100 LYS A O 1
ATOM 827 N N . PRO A 1 101 ? -4.845 -8.549 -33.127 1.00 69.19 101 PRO A N 1
ATOM 828 C CA . PRO A 1 101 ? -4.838 -9.135 -31.789 1.00 69.19 101 PRO A CA 1
ATOM 829 C C . PRO A 1 101 ? -5.359 -10.576 -31.821 1.00 69.19 101 PRO A C 1
ATOM 831 O O . PRO A 1 101 ? -6.508 -10.822 -32.170 1.00 69.19 101 PRO A O 1
ATOM 834 N N . ARG A 1 102 ? -4.530 -11.536 -31.382 1.00 70.31 102 ARG A N 1
ATOM 835 C CA . ARG A 1 102 ? -4.824 -12.990 -31.418 1.00 70.31 102 ARG A CA 1
ATOM 836 C C . ARG A 1 102 ? -6.094 -13.429 -30.669 1.00 70.31 102 ARG A C 1
ATOM 838 O O . ARG A 1 102 ? -6.507 -14.574 -30.804 1.00 70.31 102 ARG A O 1
ATOM 845 N N . SER A 1 103 ? -6.672 -12.559 -29.845 1.00 71.88 103 SER A N 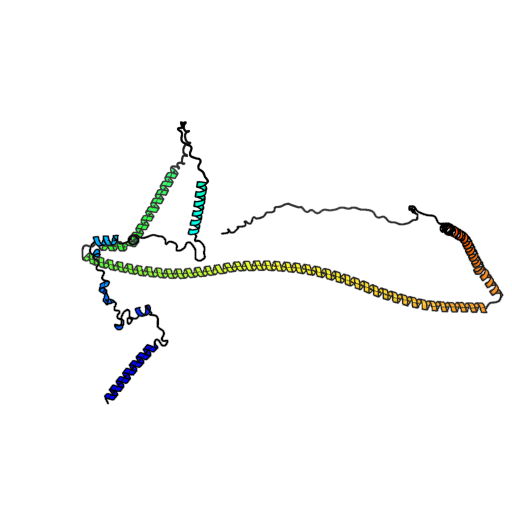1
ATOM 846 C CA . SER A 1 103 ? -7.946 -12.777 -29.160 1.00 71.88 103 SER A CA 1
ATOM 847 C C . SER A 1 103 ? -8.565 -11.437 -28.754 1.00 71.88 103 SER A C 1
ATOM 849 O O . SER A 1 103 ? -7.845 -10.529 -28.329 1.00 71.88 103 SER A O 1
ATOM 851 N N . LEU A 1 104 ? -9.894 -11.329 -28.811 1.00 72.88 104 LEU A N 1
ATOM 852 C CA . LEU A 1 104 ? -10.652 -10.203 -28.234 1.00 72.88 104 LEU A CA 1
ATOM 853 C C . LEU A 1 104 ? -10.722 -10.300 -26.695 1.00 72.88 104 LEU A C 1
ATOM 855 O O . LEU A 1 104 ? -10.799 -9.291 -25.994 1.00 72.88 104 LEU A O 1
ATOM 859 N N . THR A 1 105 ? -10.614 -11.523 -26.174 1.00 75.12 105 THR A N 1
ATOM 860 C CA . THR A 1 105 ? -10.697 -11.875 -24.751 1.00 75.12 105 THR A CA 1
ATOM 861 C C . THR A 1 105 ? -9.311 -12.120 -24.149 1.00 75.12 105 THR A C 1
ATOM 863 O O . THR A 1 105 ? -8.398 -12.613 -24.820 1.00 75.12 105 THR A O 1
ATOM 866 N N . THR A 1 106 ? -9.119 -11.769 -22.883 1.00 76.44 106 THR A N 1
ATOM 867 C CA . THR A 1 106 ? -7.959 -12.163 -22.064 1.00 76.44 106 THR A CA 1
ATOM 868 C C . THR A 1 106 ? -8.089 -13.641 -21.651 1.00 76.44 106 THR A C 1
ATOM 870 O O . THR A 1 106 ? -9.162 -14.225 -21.791 1.00 76.44 106 THR A O 1
ATOM 873 N N . LYS A 1 107 ? -7.007 -14.280 -21.173 1.00 77.81 107 LYS A N 1
ATOM 874 C CA . LYS A 1 107 ? -7.030 -15.695 -20.733 1.00 77.81 107 LYS A CA 1
ATOM 875 C C . LYS A 1 107 ? -8.111 -15.965 -19.680 1.00 77.81 107 LYS A C 1
ATOM 877 O O . LYS A 1 107 ? -8.724 -17.022 -19.691 1.00 77.81 107 LYS A O 1
ATOM 882 N N . ASP A 1 108 ? -8.355 -14.974 -18.834 1.00 74.81 108 ASP A N 1
ATOM 883 C CA . ASP A 1 108 ? -9.228 -15.023 -17.661 1.00 74.81 108 ASP A CA 1
ATOM 884 C C . ASP A 1 108 ? -10.684 -14.619 -17.991 1.00 74.81 108 ASP A C 1
ATOM 886 O O . ASP A 1 108 ? -11.437 -14.201 -17.121 1.00 74.81 108 ASP A O 1
ATOM 890 N N . GLY A 1 109 ? -11.085 -14.679 -19.269 1.00 78.12 109 GLY A N 1
ATOM 891 C CA . GLY A 1 109 ? -12.465 -14.447 -19.723 1.00 78.12 109 GLY A CA 1
ATOM 892 C C . GLY A 1 109 ? -12.872 -12.984 -19.956 1.00 78.12 109 GLY A C 1
ATOM 893 O O . GLY A 1 109 ? -13.862 -12.734 -20.639 1.00 78.12 109 GLY A O 1
ATOM 894 N N . PHE A 1 110 ? -12.104 -12.003 -19.475 1.00 79.69 110 PHE A N 1
ATOM 895 C CA . PHE A 1 110 ? -12.436 -10.580 -19.639 1.00 79.69 110 PHE A CA 1
ATOM 896 C C . PHE A 1 110 ? -12.237 -10.053 -21.073 1.00 79.69 110 PHE A C 1
ATOM 898 O O . PHE A 1 110 ? -11.201 -10.284 -21.702 1.00 79.69 110 PHE A O 1
ATOM 905 N N . THR A 1 111 ? -13.193 -9.267 -21.575 1.00 82.44 111 THR A N 1
ATOM 906 C CA . THR A 1 111 ? -13.095 -8.527 -22.849 1.00 82.44 111 THR A CA 1
ATOM 907 C C . THR A 1 111 ? -12.032 -7.428 -22.782 1.00 82.44 111 THR A C 1
ATOM 909 O O . THR A 1 111 ? -12.024 -6.634 -21.838 1.00 82.44 111 THR A O 1
ATOM 912 N N . LYS A 1 112 ? -11.174 -7.311 -23.801 1.00 80.44 112 LYS A N 1
ATOM 913 C CA . LYS A 1 112 ? -10.167 -6.237 -23.881 1.00 80.44 112 LYS A CA 1
ATOM 914 C C . LYS A 1 112 ? -10.805 -4.877 -24.193 1.00 80.44 112 LYS A C 1
ATOM 916 O O . LYS A 1 112 ? -11.878 -4.804 -24.784 1.00 80.44 112 LYS A O 1
ATOM 921 N N . ARG A 1 113 ? -10.110 -3.787 -23.839 1.00 82.00 113 ARG A N 1
ATOM 922 C CA . ARG A 1 113 ? -10.610 -2.401 -23.964 1.00 82.00 113 ARG A CA 1
ATOM 923 C C . ARG A 1 113 ? -11.063 -2.022 -25.384 1.00 82.00 113 ARG A C 1
ATOM 925 O O . ARG A 1 113 ? -12.056 -1.319 -25.507 1.00 82.00 113 ARG A O 1
ATOM 932 N N . SER A 1 114 ? -10.377 -2.493 -26.431 1.00 79.88 114 SER A N 1
ATOM 933 C CA . SER A 1 114 ? -10.792 -2.256 -27.824 1.00 79.88 114 SER A CA 1
ATOM 934 C C . SER A 1 114 ? -12.115 -2.950 -28.152 1.00 79.88 114 SER A C 1
ATOM 936 O O . SER A 1 114 ? -13.035 -2.297 -28.622 1.00 79.88 114 SER A O 1
ATOM 938 N N . ALA A 1 115 ? -12.254 -4.229 -27.792 1.00 83.38 115 ALA A N 1
ATOM 939 C CA . ALA A 1 115 ? -13.483 -4.996 -27.990 1.00 83.38 115 ALA A CA 1
ATOM 940 C C . ALA A 1 115 ? -14.670 -4.407 -27.204 1.00 83.38 115 ALA A C 1
ATOM 942 O O . ALA A 1 115 ? -15.793 -4.393 -27.700 1.00 83.38 115 ALA A O 1
ATOM 943 N N . ARG A 1 116 ? -14.428 -3.869 -25.996 1.00 85.12 116 ARG A N 1
ATOM 944 C CA . ARG A 1 116 ? -15.459 -3.147 -25.232 1.00 85.12 116 ARG A CA 1
ATOM 945 C C . ARG A 1 116 ? -15.920 -1.884 -25.973 1.00 85.12 116 ARG A C 1
ATOM 947 O O . ARG A 1 116 ? -17.117 -1.711 -26.159 1.00 85.12 116 ARG A O 1
ATOM 954 N N . LEU A 1 117 ? -14.984 -1.071 -26.470 1.00 88.81 117 LEU A N 1
ATOM 955 C CA . LEU A 1 117 ? -15.292 0.119 -27.273 1.00 88.81 117 LEU A CA 1
ATOM 956 C C . LEU A 1 117 ? -16.024 -0.235 -28.583 1.00 88.81 117 LEU A C 1
ATOM 958 O O . LEU A 1 117 ? -16.956 0.457 -28.972 1.00 88.81 117 LEU A O 1
ATOM 962 N N . GLU A 1 118 ? -15.649 -1.328 -29.250 1.00 88.88 118 GLU A N 1
ATOM 963 C CA . GLU A 1 118 ? -16.346 -1.841 -30.440 1.00 88.88 118 GLU A CA 1
ATOM 964 C C . GLU A 1 118 ? -17.801 -2.239 -30.122 1.00 88.88 118 GLU A C 1
ATOM 966 O O . GLU A 1 118 ? -18.707 -1.924 -30.896 1.00 88.88 118 GLU A O 1
ATOM 971 N N . MET A 1 119 ? -18.056 -2.857 -28.961 1.00 88.88 119 MET A N 1
ATOM 972 C CA . MET A 1 119 ? -19.413 -3.165 -28.488 1.00 88.88 119 MET A CA 1
ATOM 973 C C . MET A 1 119 ? -20.211 -1.906 -28.109 1.00 88.88 119 MET A C 1
ATOM 975 O O . MET A 1 119 ? -21.381 -1.802 -28.476 1.00 88.88 119 MET A O 1
ATOM 979 N N . GLU A 1 120 ? -19.596 -0.939 -27.424 1.00 92.56 120 GLU A N 1
ATOM 980 C CA . GLU A 1 120 ? -20.204 0.362 -27.100 1.00 92.56 120 GLU A CA 1
ATOM 981 C C . GLU A 1 120 ? -20.602 1.118 -28.383 1.00 92.56 120 GLU A C 1
ATOM 983 O O . GLU A 1 120 ? -21.731 1.595 -28.508 1.00 92.56 120 GLU A O 1
ATOM 988 N N . LEU A 1 121 ? -19.717 1.156 -29.385 1.00 94.88 121 LEU A N 1
ATOM 989 C CA . LEU A 1 121 ? -19.988 1.763 -30.691 1.00 94.88 121 LEU A CA 1
ATOM 990 C C . LEU A 1 121 ? -21.103 1.032 -31.455 1.00 94.88 121 LEU A C 1
ATOM 992 O O . LEU A 1 121 ? -21.933 1.691 -32.082 1.00 94.88 121 LEU A O 1
ATOM 996 N N . ALA A 1 122 ? -21.173 -0.301 -31.378 1.00 94.44 122 ALA A N 1
ATOM 997 C CA . ALA A 1 122 ? -22.262 -1.074 -31.975 1.00 94.44 122 ALA A CA 1
ATOM 998 C C . ALA A 1 122 ? -23.625 -0.773 -31.318 1.00 94.44 122 ALA A C 1
ATOM 1000 O O . ALA A 1 122 ? -24.620 -0.607 -32.026 1.00 94.44 122 ALA A O 1
ATOM 1001 N N . GLN A 1 123 ? -23.671 -0.626 -29.988 1.00 94.06 123 GLN A N 1
ATOM 1002 C CA . GLN A 1 123 ? -24.880 -0.223 -29.255 1.00 94.06 123 GLN A CA 1
ATOM 1003 C C . GLN A 1 123 ? -25.305 1.208 -29.610 1.00 94.06 123 GLN A C 1
ATOM 1005 O O . GLN A 1 123 ? -26.470 1.447 -29.926 1.00 94.06 123 GLN A O 1
ATOM 1010 N N . VAL A 1 124 ? -24.366 2.161 -29.641 1.00 95.50 124 VAL A N 1
ATOM 1011 C CA . VAL A 1 124 ? -24.634 3.543 -30.082 1.00 95.50 124 VAL A CA 1
ATOM 1012 C C . VAL A 1 124 ? -25.151 3.567 -31.524 1.00 95.50 124 VAL A C 1
ATOM 1014 O O . VAL A 1 124 ? -26.099 4.290 -31.824 1.00 95.50 124 VAL A O 1
ATOM 1017 N N . TYR A 1 125 ? -24.587 2.748 -32.414 1.00 94.25 125 TYR A N 1
ATOM 1018 C CA . TYR A 1 125 ? -25.040 2.631 -33.800 1.00 94.25 125 TYR A CA 1
ATOM 1019 C C . TYR A 1 125 ? -26.468 2.073 -33.916 1.00 94.25 125 TYR A C 1
ATOM 1021 O O . TYR A 1 125 ? -27.260 2.611 -34.691 1.00 94.25 125 TYR A O 1
ATOM 1029 N N . GLN A 1 126 ? -26.831 1.062 -33.117 1.00 93.88 126 GLN A N 1
ATOM 1030 C CA . GLN A 1 126 ? -28.208 0.558 -33.026 1.00 93.88 126 GLN A CA 1
ATOM 1031 C C . GLN A 1 126 ? -29.166 1.643 -32.517 1.00 93.88 126 GLN A C 1
ATOM 1033 O O . GLN A 1 126 ? -30.125 1.972 -33.208 1.00 93.88 126 GLN A O 1
ATOM 1038 N N . ILE A 1 127 ? -28.839 2.313 -31.406 1.00 92.44 127 ILE A N 1
ATOM 1039 C CA . ILE A 1 127 ? -29.637 3.424 -30.852 1.00 92.44 127 ILE A CA 1
ATOM 1040 C C . ILE A 1 127 ? -29.836 4.552 -31.883 1.00 92.44 127 ILE A C 1
ATOM 1042 O O . ILE A 1 127 ? -30.901 5.171 -31.934 1.00 92.44 127 ILE A O 1
ATOM 1046 N N . LEU A 1 128 ? -28.835 4.832 -32.725 1.00 89.69 128 LEU A N 1
ATOM 1047 C CA . LEU A 1 128 ? -28.940 5.811 -33.811 1.00 89.69 128 LEU A CA 1
ATOM 1048 C C . LEU A 1 128 ? -29.792 5.313 -34.991 1.00 89.69 128 LEU A C 1
ATOM 1050 O O . LEU A 1 128 ? -30.527 6.119 -35.565 1.00 89.69 128 LEU A O 1
ATOM 1054 N N . GLN A 1 129 ? -29.747 4.021 -35.341 1.00 88.56 129 GLN A N 1
ATOM 1055 C CA . GLN A 1 129 ? -30.679 3.436 -36.313 1.00 88.56 129 GLN A CA 1
ATOM 1056 C C . GLN A 1 129 ? -32.123 3.484 -35.799 1.00 88.56 129 GLN A C 1
ATOM 1058 O O . GLN A 1 129 ? -32.993 4.007 -36.493 1.00 88.56 129 GLN A O 1
ATOM 1063 N N . ASP A 1 130 ? -32.374 3.022 -34.576 1.00 86.00 130 ASP A N 1
ATOM 1064 C CA . ASP A 1 130 ? -33.710 2.986 -33.977 1.00 86.00 130 ASP A CA 1
ATOM 1065 C C . ASP A 1 130 ? -34.301 4.393 -33.883 1.00 86.00 130 ASP A C 1
ATOM 1067 O O . ASP A 1 130 ? -35.427 4.631 -34.323 1.00 86.00 130 ASP A O 1
ATOM 1071 N N . ARG A 1 131 ? -33.512 5.375 -33.420 1.00 81.38 131 ARG A N 1
ATOM 1072 C CA . ARG A 1 131 ? -33.909 6.792 -33.451 1.00 81.38 131 ARG A CA 1
ATOM 1073 C C . ARG A 1 131 ? -34.274 7.242 -34.862 1.00 81.38 131 ARG A C 1
ATOM 1075 O O . ARG A 1 131 ? -35.339 7.826 -35.021 1.00 81.38 131 ARG A O 1
ATOM 1082 N N . LYS A 1 132 ? -33.457 6.931 -35.875 1.00 77.69 132 LYS A N 1
ATOM 1083 C CA . LYS A 1 132 ? -33.708 7.292 -37.282 1.00 77.69 132 LYS A CA 1
ATOM 1084 C C . LYS A 1 132 ? -34.993 6.665 -37.843 1.00 77.69 132 LYS A C 1
ATOM 1086 O O . LYS A 1 132 ? -35.661 7.309 -38.649 1.00 77.69 132 LYS A O 1
ATOM 1091 N N . TYR A 1 133 ? -35.359 5.449 -37.433 1.00 72.19 133 TYR A N 1
ATOM 1092 C CA . TYR A 1 133 ? -36.609 4.804 -37.855 1.00 72.19 133 TYR A CA 1
ATOM 1093 C C . TYR A 1 133 ? -37.837 5.282 -37.059 1.00 72.19 133 TYR A C 1
ATOM 1095 O O . TYR A 1 133 ? -38.928 5.393 -37.624 1.00 72.19 133 TYR A O 1
ATOM 1103 N N . HIS A 1 134 ? -37.679 5.611 -35.773 1.00 65.56 134 HIS A N 1
ATOM 1104 C CA . HIS A 1 134 ? -38.755 6.154 -34.939 1.00 65.56 134 HIS A CA 1
ATOM 1105 C C . HIS A 1 134 ? -39.054 7.630 -35.241 1.00 65.56 134 HIS A C 1
ATOM 1107 O O . HIS A 1 134 ? -40.225 8.021 -35.256 1.00 65.56 134 HIS A O 1
ATOM 1113 N N . THR A 1 135 ? -38.045 8.446 -35.565 1.00 55.59 135 THR A N 1
ATOM 1114 C CA . THR A 1 135 ? -38.257 9.788 -36.121 1.00 55.59 135 THR A CA 1
ATOM 1115 C C . THR A 1 135 ? -38.710 9.685 -37.573 1.00 55.59 135 THR A C 1
ATOM 1117 O O . THR A 1 135 ? -37.918 9.818 -38.507 1.00 55.59 135 THR A O 1
ATOM 1120 N N . LYS A 1 136 ? -40.015 9.498 -37.781 1.00 61.34 136 LYS A N 1
ATOM 1121 C CA . LYS A 1 136 ? -40.637 9.762 -39.082 1.00 61.34 136 LYS A CA 1
ATOM 1122 C C . LYS A 1 136 ? -40.417 11.237 -39.425 1.00 61.34 136 LYS A C 1
ATOM 1124 O O . LYS A 1 136 ? -41.135 12.090 -38.906 1.00 61.34 136 LYS A O 1
ATOM 1129 N N . GLU A 1 137 ? -39.437 11.530 -40.286 1.00 58.88 137 GLU A N 1
ATOM 1130 C CA . GLU A 1 137 ? -39.277 12.866 -40.872 1.00 58.88 137 GLU A CA 1
ATOM 1131 C C . GLU A 1 137 ? -40.648 13.337 -41.390 1.00 58.88 137 GLU A C 1
ATOM 1133 O O . GLU A 1 137 ? -41.328 12.564 -42.084 1.00 58.88 137 GLU A O 1
ATOM 1138 N N . PRO A 1 138 ? -41.091 14.571 -41.080 1.00 60.50 138 PRO A N 1
ATOM 1139 C CA . PRO A 1 138 ? -42.327 15.087 -41.647 1.00 60.50 138 PRO A CA 1
ATOM 1140 C C . PRO A 1 138 ? -42.189 15.053 -43.169 1.00 60.50 138 PRO A C 1
ATOM 1142 O O . PRO A 1 138 ? -41.243 15.622 -43.721 1.00 60.50 138 PRO A O 1
ATOM 1145 N N . ARG A 1 139 ? -43.101 14.337 -43.847 1.00 61.72 139 ARG A N 1
ATOM 1146 C CA . ARG A 1 139 ? -43.051 14.138 -45.304 1.00 61.72 139 ARG A CA 1
ATOM 1147 C C . ARG A 1 139 ? -42.860 15.493 -45.979 1.00 61.72 139 ARG A C 1
ATOM 1149 O O . ARG A 1 139 ? -43.753 16.334 -45.901 1.00 61.72 139 ARG A O 1
ATOM 1156 N N . LYS A 1 140 ? -41.699 15.686 -46.619 1.00 64.56 140 LYS A N 1
ATOM 1157 C CA . LYS A 1 140 ? -41.316 16.942 -47.283 1.00 64.56 140 LYS A CA 1
ATOM 1158 C C . LYS A 1 140 ? -42.489 17.383 -48.172 1.00 64.56 140 LYS A C 1
ATOM 1160 O O . LYS A 1 140 ? -42.866 16.608 -49.055 1.00 64.56 140 LYS A O 1
ATOM 1165 N N . PRO A 1 141 ? -43.120 18.542 -47.901 1.00 60.16 141 PRO A N 1
ATOM 1166 C CA . PRO A 1 141 ? -44.401 18.877 -48.509 1.00 60.16 141 PRO A CA 1
ATOM 1167 C C . PRO A 1 141 ? -44.257 18.963 -50.027 1.00 60.16 141 PRO A C 1
ATOM 1169 O O . PRO A 1 141 ? -43.264 19.484 -50.541 1.00 60.16 141 PRO A O 1
ATOM 1172 N N . LEU A 1 142 ? -45.247 18.423 -50.741 1.00 66.38 142 LEU A N 1
ATOM 1173 C CA . LEU A 1 142 ? -45.238 18.388 -52.200 1.00 66.38 142 LEU A CA 1
ATOM 1174 C C . LEU A 1 142 ? -45.174 19.821 -52.745 1.00 66.38 142 LEU A C 1
ATOM 1176 O O . LEU A 1 142 ? -46.038 20.649 -52.456 1.00 66.38 142 LEU A O 1
ATOM 1180 N N . ARG A 1 143 ? -44.129 20.114 -53.527 1.00 58.16 143 ARG A N 1
ATOM 1181 C CA . ARG A 1 143 ? -43.919 21.427 -54.146 1.00 58.16 143 ARG A CA 1
ATOM 1182 C C . ARG A 1 143 ? -44.937 21.671 -55.260 1.00 58.16 143 ARG A C 1
ATOM 1184 O O . ARG A 1 143 ? -44.666 21.404 -56.428 1.00 58.16 143 ARG A O 1
ATOM 1191 N N . PHE A 1 144 ? -46.066 22.267 -54.905 1.00 63.94 144 PHE A N 1
ATOM 1192 C CA . PHE A 1 144 ? -46.820 23.097 -55.841 1.00 63.94 144 PHE A CA 1
ATOM 1193 C C . PHE A 1 144 ? -46.073 24.423 -56.069 1.00 63.94 144 PHE A C 1
ATOM 1195 O O . PHE A 1 144 ? -45.307 24.871 -55.210 1.00 63.94 144 PHE A O 1
ATOM 1202 N N . LEU A 1 145 ? -46.281 25.068 -57.221 1.00 62.03 145 LEU A N 1
ATOM 1203 C CA . LEU A 1 145 ? -45.672 26.366 -57.543 1.00 62.03 145 LEU A CA 1
ATOM 1204 C C . LEU A 1 145 ? -46.365 27.510 -56.784 1.00 62.03 145 LEU A C 1
ATOM 1206 O O . LEU A 1 145 ? -47.126 28.294 -57.348 1.00 62.03 145 LEU A O 1
ATOM 1210 N N . GLN A 1 146 ? -46.092 27.612 -55.483 1.00 56.19 146 GLN A N 1
ATOM 1211 C CA . GLN A 1 146 ? -46.526 28.743 -54.671 1.00 56.19 146 GLN A CA 1
ATOM 1212 C C . GLN A 1 146 ? -45.728 29.998 -55.059 1.00 56.19 146 GLN A C 1
ATOM 1214 O O . GLN A 1 146 ? -44.496 30.007 -55.032 1.00 56.19 146 GLN A O 1
ATOM 1219 N N . ARG A 1 147 ? -46.435 31.067 -55.441 1.00 58.72 147 ARG A N 1
ATOM 1220 C CA . ARG A 1 147 ? -45.832 32.321 -55.911 1.00 58.72 147 ARG A CA 1
ATOM 1221 C C . ARG A 1 147 ? -45.151 33.038 -54.739 1.00 58.72 147 ARG A C 1
ATOM 1223 O O . ARG A 1 147 ? -45.828 33.587 -53.876 1.00 58.72 147 ARG A O 1
ATOM 1230 N N . LEU A 1 148 ? -43.820 33.005 -54.706 1.00 55.06 148 LEU A N 1
ATOM 1231 C CA . LEU A 1 148 ? -43.022 33.563 -53.611 1.00 55.06 148 LEU A CA 1
ATOM 1232 C C . LEU A 1 148 ? -43.206 35.085 -53.496 1.00 55.06 148 LEU A C 1
ATOM 1234 O O . LEU A 1 148 ? -42.922 35.828 -54.437 1.00 55.06 148 LEU A O 1
ATOM 1238 N N . SER A 1 149 ? -43.618 35.553 -52.318 1.00 61.28 149 SER A N 1
ATOM 1239 C CA . SER A 1 149 ? -43.422 36.943 -51.901 1.00 61.28 149 SER A CA 1
ATOM 1240 C C . SER A 1 149 ? -41.931 37.215 -51.661 1.00 61.28 149 SER A C 1
ATOM 1242 O O . SER A 1 149 ? -41.171 36.305 -51.325 1.00 61.28 149 SER A O 1
ATOM 1244 N N . LYS A 1 150 ? -41.493 38.469 -51.836 1.00 63.59 150 LYS A N 1
ATOM 1245 C CA . LYS A 1 150 ? -40.084 38.849 -51.641 1.00 63.59 150 LYS A CA 1
ATOM 1246 C C . LYS A 1 150 ? -39.651 38.583 -50.193 1.00 63.59 150 LYS A C 1
ATOM 1248 O O . LYS A 1 150 ? -40.360 38.942 -49.258 1.00 63.59 150 LYS A O 1
ATOM 1253 N N . ILE A 1 151 ? -38.490 37.950 -50.034 1.00 59.59 151 ILE A N 1
ATOM 1254 C CA . ILE A 1 151 ? -37.899 37.619 -48.731 1.00 59.59 151 ILE A CA 1
ATOM 1255 C C . ILE A 1 151 ? -37.407 38.916 -48.070 1.00 59.59 151 ILE A C 1
ATOM 1257 O O . ILE A 1 151 ? -36.855 39.779 -48.754 1.00 59.59 151 ILE A O 1
ATOM 1261 N N . LEU A 1 152 ? -37.591 39.050 -46.754 1.00 64.12 152 LEU A N 1
ATOM 1262 C CA . LEU A 1 152 ? -36.989 40.137 -45.975 1.00 64.12 152 LEU A CA 1
ATOM 1263 C C . LEU A 1 152 ? -35.447 40.047 -46.024 1.00 64.12 152 LEU A C 1
ATOM 1265 O O . LEU A 1 152 ? -34.908 38.936 -46.072 1.00 64.12 152 LEU A O 1
ATOM 1269 N N . PRO A 1 153 ? -34.720 41.180 -46.021 1.00 65.88 153 PRO A N 1
ATOM 1270 C CA . PRO A 1 153 ? -33.262 41.162 -45.998 1.00 65.88 153 PRO A CA 1
ATOM 1271 C C . PRO A 1 153 ? -32.740 40.486 -44.724 1.00 65.88 153 PRO A C 1
ATOM 1273 O O . PRO A 1 153 ? -33.361 40.551 -43.662 1.00 65.88 153 PRO A O 1
ATOM 1276 N N . ARG A 1 154 ? -31.580 39.829 -44.833 1.00 63.59 154 ARG A N 1
ATOM 1277 C CA . ARG A 1 154 ? -30.870 39.277 -43.671 1.00 63.59 154 ARG A CA 1
ATOM 1278 C C . ARG A 1 154 ? -30.401 40.418 -42.753 1.00 63.59 154 ARG A C 1
ATOM 1280 O O . ARG A 1 154 ? -30.115 41.499 -43.271 1.00 63.59 154 ARG A O 1
ATOM 1287 N N . PRO A 1 155 ? -30.249 40.185 -41.435 1.00 65.38 155 PRO A N 1
ATOM 1288 C CA . PRO A 1 155 ? -29.435 41.076 -40.613 1.00 65.38 155 PRO A CA 1
ATOM 1289 C C . PRO A 1 155 ? -28.008 41.159 -41.190 1.00 65.38 155 PRO A C 1
ATOM 1291 O O . PRO A 1 155 ? -27.564 40.195 -41.831 1.00 65.38 155 PRO A O 1
ATOM 1294 N N . PRO A 1 156 ? -27.288 42.277 -40.987 1.00 70.88 156 PRO A N 1
ATOM 1295 C CA . PRO A 1 156 ? -25.886 42.368 -41.374 1.00 70.88 156 PRO A CA 1
ATOM 1296 C C . PRO A 1 156 ? -25.075 41.267 -40.677 1.00 70.88 156 PRO A C 1
ATOM 1298 O O . PRO A 1 156 ? -25.354 40.898 -39.535 1.00 70.88 156 PRO A O 1
ATOM 1301 N N . THR A 1 157 ? -24.083 40.720 -41.378 1.00 69.25 157 THR A N 1
ATOM 1302 C CA . THR A 1 157 ? -23.084 39.834 -40.765 1.00 69.25 157 THR A CA 1
ATOM 1303 C C . THR A 1 157 ? -22.368 40.575 -39.636 1.00 69.25 157 THR A C 1
ATOM 1305 O O . THR A 1 157 ? -22.045 41.745 -39.832 1.00 69.25 157 THR A O 1
ATOM 1308 N N . PRO A 1 158 ? -22.101 39.926 -38.486 1.00 67.06 158 PRO A N 1
ATOM 1309 C CA . PRO A 1 158 ? -21.341 40.554 -37.415 1.00 67.06 158 PRO A CA 1
ATOM 1310 C C . PRO A 1 158 ? -19.950 40.930 -37.929 1.00 67.06 158 PRO A C 1
ATOM 1312 O O . PRO A 1 158 ? -19.261 40.110 -38.541 1.00 67.06 158 PRO A O 1
ATOM 1315 N N . GLU A 1 159 ? -19.566 42.178 -37.695 1.00 62.03 159 GLU A N 1
ATOM 1316 C CA . GLU A 1 159 ? -18.236 42.681 -38.010 1.00 62.03 159 GLU A CA 1
ATOM 1317 C C . GLU A 1 159 ? -17.243 42.100 -36.996 1.00 62.03 159 GLU A C 1
ATOM 1319 O O . GLU A 1 159 ? -17.526 42.034 -35.798 1.00 62.03 159 GLU A O 1
ATOM 1324 N N . LEU A 1 160 ? -16.096 41.622 -37.480 1.00 67.00 160 LEU A N 1
ATOM 1325 C CA . LEU A 1 160 ? -14.987 41.245 -36.607 1.00 67.00 160 LEU A CA 1
ATOM 1326 C C . LEU A 1 160 ? -14.314 42.527 -36.116 1.00 67.00 160 LEU A C 1
ATOM 1328 O O . LEU A 1 160 ? -14.100 43.444 -36.909 1.00 67.00 160 LEU A O 1
ATOM 1332 N N . GLU A 1 161 ? -13.957 42.573 -34.834 1.00 65.94 161 GLU A N 1
ATOM 1333 C CA . GLU A 1 161 ? -13.158 43.667 -34.285 1.00 65.94 161 GLU A CA 1
ATOM 1334 C C . GLU A 1 161 ? -11.820 43.727 -35.033 1.00 65.94 161 GLU A C 1
ATOM 1336 O O . GLU A 1 161 ? -10.994 42.818 -34.935 1.00 65.94 161 GLU A O 1
ATOM 1341 N N . ILE A 1 162 ? -11.633 44.784 -35.826 1.00 67.62 162 ILE A N 1
ATOM 1342 C CA . ILE A 1 162 ? -10.365 45.055 -36.502 1.00 67.62 162 ILE A CA 1
ATOM 1343 C C . ILE A 1 162 ? -9.370 45.450 -35.399 1.00 67.62 162 ILE A C 1
ATOM 1345 O O . ILE A 1 162 ? -9.644 46.421 -34.684 1.00 67.62 162 ILE A O 1
ATOM 1349 N N . PRO A 1 163 ? -8.258 44.714 -35.209 1.00 65.75 163 PRO A N 1
ATOM 1350 C CA . PRO A 1 163 ? -7.280 45.039 -34.177 1.00 65.75 163 PRO A CA 1
ATOM 1351 C C . PRO A 1 163 ? -6.688 46.432 -34.412 1.00 65.75 163 PRO A C 1
ATOM 1353 O O . PRO A 1 163 ? -6.679 46.949 -35.530 1.00 65.75 163 PRO A O 1
ATOM 1356 N N . SER A 1 164 ? -6.184 47.067 -33.351 1.00 77.75 164 SER A N 1
ATOM 1357 C CA . SER A 1 164 ? -5.538 48.370 -33.519 1.00 77.75 164 SER A CA 1
ATOM 1358 C C . SER A 1 164 ? -4.272 48.214 -34.379 1.00 77.75 164 SER A C 1
ATOM 1360 O O . SER A 1 164 ? -3.581 47.199 -34.252 1.00 77.75 164 SER A O 1
ATOM 1362 N N . PRO A 1 165 ? -3.897 49.203 -35.214 1.00 77.62 165 PRO A N 1
ATOM 1363 C CA . PRO A 1 165 ? -2.698 49.096 -36.052 1.00 77.62 165 PRO A CA 1
ATOM 1364 C C . PRO A 1 165 ? -1.414 48.926 -35.220 1.00 77.62 165 PRO A C 1
ATOM 1366 O O . PRO A 1 165 ? -0.446 48.331 -35.680 1.00 77.62 165 PRO A O 1
ATOM 1369 N N . ILE A 1 166 ? -1.422 49.380 -33.960 1.00 77.81 166 ILE A N 1
ATOM 1370 C CA . ILE A 1 166 ? -0.327 49.179 -33.000 1.00 77.81 166 ILE A CA 1
ATOM 1371 C C . ILE A 1 166 ? -0.206 47.696 -32.616 1.00 77.81 166 ILE A C 1
ATOM 1373 O O . ILE A 1 166 ? 0.899 47.198 -32.406 1.00 77.81 166 ILE A O 1
ATOM 1377 N N . ASP A 1 167 ? -1.325 46.980 -32.520 1.00 81.69 167 ASP A N 1
ATOM 1378 C CA . ASP A 1 167 ? -1.342 45.554 -32.203 1.00 81.69 167 ASP A CA 1
ATOM 1379 C C . ASP A 1 167 ? -1.049 44.698 -33.445 1.00 81.69 167 ASP A C 1
ATOM 1381 O O . ASP A 1 167 ? -0.304 43.727 -33.329 1.00 81.69 167 ASP A O 1
ATOM 1385 N N . GLU A 1 168 ? -1.468 45.121 -34.644 1.00 83.75 168 GLU A N 1
ATOM 1386 C CA . GLU A 1 168 ? -0.998 44.530 -35.909 1.00 83.75 168 GLU A CA 1
ATOM 1387 C C . GLU A 1 168 ? 0.532 44.650 -36.059 1.00 83.75 168 GLU A C 1
ATOM 1389 O O . GLU A 1 168 ? 1.210 43.660 -36.341 1.00 83.75 168 GLU A O 1
ATOM 1394 N N . GLU A 1 169 ? 1.113 45.829 -35.804 1.00 88.06 169 GLU A N 1
ATOM 1395 C CA . GLU A 1 169 ? 2.571 46.031 -35.805 1.00 88.06 169 GLU A CA 1
ATOM 1396 C C . GLU A 1 169 ? 3.286 45.136 -34.776 1.00 88.06 169 GLU A C 1
ATOM 1398 O O . GLU A 1 169 ? 4.352 44.577 -35.063 1.00 88.06 169 GLU A O 1
ATOM 1403 N N . ARG A 1 170 ? 2.691 44.941 -33.590 1.00 86.31 170 ARG A N 1
ATOM 1404 C CA . ARG A 1 170 ? 3.211 44.033 -32.553 1.00 86.31 170 ARG A CA 1
ATOM 1405 C C . ARG A 1 170 ? 3.144 42.573 -32.983 1.00 86.31 170 ARG A C 1
ATOM 1407 O O . ARG A 1 170 ? 4.137 41.863 -32.823 1.00 86.31 170 ARG A O 1
ATOM 1414 N N . GLU A 1 171 ? 2.028 42.115 -33.541 1.00 87.25 171 GLU A N 1
ATOM 1415 C CA . GLU A 1 171 ? 1.898 40.747 -34.051 1.00 87.25 171 GLU A CA 1
ATOM 1416 C C . GLU A 1 171 ? 2.872 40.487 -35.204 1.00 87.25 171 GLU A C 1
ATOM 1418 O O . GLU A 1 171 ? 3.559 39.463 -35.210 1.00 87.25 171 GLU A O 1
ATOM 1423 N N . LEU A 1 172 ? 3.034 41.439 -36.127 1.00 90.31 172 LEU A N 1
ATOM 1424 C CA . LEU A 1 172 ? 4.031 41.364 -37.195 1.00 90.31 172 LEU A CA 1
ATOM 1425 C C . LEU A 1 172 ? 5.461 41.290 -36.636 1.00 90.31 172 LEU A C 1
ATOM 1427 O O . LEU A 1 172 ? 6.240 40.438 -37.076 1.00 90.31 172 LEU A O 1
ATOM 1431 N N . ALA A 1 173 ? 5.805 42.099 -35.630 1.00 93.00 173 ALA A N 1
ATOM 1432 C CA . ALA A 1 173 ? 7.100 42.029 -34.952 1.00 93.00 173 ALA A CA 1
ATOM 1433 C C . ALA A 1 173 ? 7.320 40.671 -34.253 1.00 93.00 173 ALA A C 1
ATOM 1435 O O . ALA A 1 173 ? 8.382 40.061 -34.406 1.00 93.00 173 ALA A O 1
ATOM 1436 N N . ILE A 1 174 ? 6.306 40.143 -33.558 1.00 93.75 174 ILE A N 1
ATOM 1437 C CA . ILE A 1 174 ? 6.330 38.812 -32.928 1.00 93.75 174 ILE A CA 1
ATOM 1438 C C . ILE A 1 174 ? 6.524 37.717 -33.987 1.00 93.75 174 ILE A C 1
ATOM 1440 O O . ILE A 1 174 ? 7.363 36.832 -33.809 1.00 93.75 174 ILE A O 1
ATOM 1444 N N . ILE A 1 175 ? 5.822 37.788 -35.120 1.00 94.12 175 ILE A N 1
ATOM 1445 C CA . ILE A 1 175 ? 5.959 36.853 -36.246 1.00 94.12 175 ILE A CA 1
ATOM 1446 C C . ILE A 1 175 ? 7.368 36.920 -36.854 1.00 94.12 175 ILE A C 1
ATOM 1448 O O . ILE A 1 175 ? 7.932 35.876 -37.194 1.00 94.12 175 ILE A O 1
ATOM 1452 N N . ILE A 1 176 ? 7.968 38.109 -36.974 1.00 95.44 176 ILE A N 1
ATOM 1453 C CA . ILE A 1 176 ? 9.351 38.283 -37.449 1.00 95.44 176 ILE A CA 1
ATOM 1454 C C . ILE A 1 176 ? 10.342 37.647 -36.465 1.00 95.44 176 ILE A C 1
ATOM 1456 O O . ILE A 1 176 ? 11.166 36.833 -36.883 1.00 95.44 176 ILE A O 1
ATOM 1460 N N . VAL A 1 177 ? 10.225 37.922 -35.161 1.00 95.31 177 VAL A N 1
ATOM 1461 C CA . VAL A 1 177 ? 11.060 37.293 -34.120 1.00 95.31 177 VAL A CA 1
ATOM 1462 C C . VAL A 1 177 ? 10.901 35.768 -34.136 1.00 95.31 177 VAL A C 1
ATOM 1464 O O . VAL A 1 177 ? 11.893 35.039 -34.129 1.00 95.31 177 VAL A O 1
ATOM 1467 N N . GLN A 1 178 ? 9.674 35.261 -34.262 1.00 94.06 178 GLN A N 1
ATOM 1468 C CA . GLN A 1 178 ? 9.395 33.826 -34.332 1.00 94.06 178 GLN A CA 1
ATOM 1469 C C . GLN A 1 178 ? 9.987 33.177 -35.601 1.00 94.06 178 GLN A C 1
ATOM 1471 O O . GLN A 1 178 ? 10.496 32.055 -35.542 1.00 94.06 178 GLN A O 1
ATOM 1476 N N . LYS A 1 179 ? 9.975 33.874 -36.748 1.00 94.81 179 LYS A N 1
ATOM 1477 C CA . LYS A 1 179 ? 10.655 33.443 -37.986 1.00 94.81 179 LYS A CA 1
ATOM 1478 C C . LYS A 1 179 ? 12.179 33.434 -37.825 1.00 94.81 179 LYS A C 1
ATOM 1480 O O . LYS A 1 179 ? 12.808 32.458 -38.228 1.00 94.81 179 LYS A O 1
ATOM 1485 N N . LEU A 1 180 ? 12.764 34.457 -37.196 1.00 96.31 180 LEU A N 1
ATOM 1486 C CA . LEU A 1 180 ? 14.207 34.537 -36.932 1.00 96.31 180 LEU A CA 1
ATOM 1487 C C . LEU A 1 180 ? 14.683 33.426 -35.985 1.00 96.31 180 LEU A C 1
ATOM 1489 O O . LEU A 1 180 ? 15.689 32.780 -36.272 1.00 96.31 180 LEU A O 1
ATOM 1493 N N . ILE A 1 181 ? 13.940 33.139 -34.911 1.00 95.31 181 ILE A N 1
ATOM 1494 C CA . ILE A 1 181 ? 14.255 32.046 -33.975 1.00 95.31 181 ILE A CA 1
ATOM 1495 C C . ILE A 1 181 ? 14.188 30.685 -34.684 1.00 95.31 181 ILE A C 1
ATOM 1497 O O . ILE A 1 181 ? 15.133 29.903 -34.578 1.00 95.31 181 ILE A O 1
ATOM 1501 N N . ARG A 1 182 ? 13.134 30.412 -35.472 1.00 95.94 182 ARG A N 1
ATOM 1502 C CA . ARG A 1 182 ? 13.045 29.180 -36.285 1.00 95.94 182 ARG A CA 1
ATOM 1503 C C . ARG A 1 182 ? 14.198 29.070 -37.287 1.00 95.94 182 ARG A C 1
ATOM 1505 O O . ARG A 1 182 ? 14.830 28.021 -37.373 1.00 95.94 182 ARG A O 1
ATOM 1512 N N . GLY A 1 183 ? 14.497 30.148 -38.013 1.00 96.06 183 GLY A N 1
ATOM 1513 C CA . GLY A 1 183 ? 15.598 30.193 -38.977 1.00 96.06 183 GLY A CA 1
ATOM 1514 C C . GLY A 1 183 ? 16.954 29.931 -38.322 1.00 96.06 183 GLY A C 1
ATOM 1515 O O . GLY A 1 183 ? 17.734 29.125 -38.826 1.00 96.06 183 GLY A O 1
ATOM 1516 N N . ARG A 1 184 ? 17.212 30.533 -37.154 1.00 95.62 184 ARG A N 1
ATOM 1517 C CA . ARG A 1 184 ? 18.454 30.322 -36.403 1.00 95.62 184 ARG A CA 1
ATOM 1518 C C . ARG A 1 184 ? 18.548 28.917 -35.803 1.00 95.62 184 ARG A C 1
ATOM 1520 O O . ARG A 1 184 ? 19.636 28.352 -35.801 1.00 95.62 184 ARG A O 1
ATOM 1527 N N . ALA A 1 185 ? 17.439 28.321 -35.366 1.00 94.12 185 ALA A N 1
ATOM 1528 C CA . ALA A 1 185 ? 17.411 26.922 -34.938 1.00 94.12 185 ALA A CA 1
ATOM 1529 C C . ALA A 1 185 ? 17.786 25.972 -36.092 1.00 94.12 185 ALA A C 1
ATOM 1531 O O . ALA A 1 185 ? 18.666 25.131 -35.927 1.00 94.12 185 ALA A O 1
ATOM 1532 N N . ILE A 1 186 ? 17.208 26.168 -37.285 1.00 95.19 186 ILE A N 1
ATOM 1533 C CA . ILE A 1 186 ? 17.549 25.395 -38.494 1.00 95.19 186 ILE A CA 1
ATOM 1534 C C . ILE A 1 186 ? 19.025 25.593 -38.878 1.00 95.19 186 ILE A C 1
ATOM 1536 O O . ILE A 1 186 ? 19.719 24.619 -39.168 1.00 95.19 186 ILE A O 1
ATOM 1540 N N . GLN A 1 187 ? 19.537 26.828 -38.829 1.00 94.31 187 GLN A N 1
ATOM 1541 C CA . GLN A 1 187 ? 20.953 27.124 -39.083 1.00 94.31 187 GLN A CA 1
ATOM 1542 C C . GLN A 1 187 ? 21.884 26.442 -38.073 1.00 94.31 187 GLN A C 1
ATOM 1544 O O . GLN A 1 187 ? 22.889 25.869 -38.485 1.00 94.31 187 GLN A O 1
ATOM 1549 N N . ASN A 1 188 ? 21.552 26.456 -36.778 1.00 93.81 188 ASN A N 1
ATOM 1550 C CA . ASN A 1 188 ? 22.333 25.772 -35.746 1.00 93.81 188 ASN A CA 1
ATOM 1551 C C . ASN A 1 188 ? 22.319 24.245 -35.962 1.00 93.81 188 ASN A C 1
ATOM 1553 O O . ASN A 1 188 ? 23.382 23.632 -35.971 1.00 93.81 188 ASN A O 1
ATOM 1557 N N . MET A 1 189 ? 21.155 23.638 -36.234 1.00 90.12 189 MET A N 1
ATOM 1558 C CA . MET A 1 189 ? 21.049 22.203 -36.550 1.00 90.12 189 MET A CA 1
ATOM 1559 C C . MET A 1 189 ? 21.850 21.820 -37.805 1.00 90.12 189 MET A C 1
ATOM 1561 O O . MET A 1 189 ? 22.512 20.783 -37.829 1.00 90.12 189 MET A O 1
ATOM 1565 N N . MET A 1 190 ? 21.828 22.663 -38.843 1.00 91.44 190 MET A N 1
ATOM 1566 C CA . MET A 1 190 ? 22.631 22.473 -40.054 1.00 91.44 190 MET A CA 1
ATOM 1567 C C . MET A 1 190 ? 24.132 22.629 -39.772 1.00 91.44 190 MET A C 1
ATOM 1569 O O . MET A 1 190 ? 24.934 21.863 -40.304 1.00 91.44 190 MET A O 1
ATOM 1573 N N . PHE A 1 191 ? 24.520 23.587 -38.924 1.00 93.62 191 PHE A N 1
ATOM 1574 C CA . PHE A 1 191 ? 25.908 23.791 -38.514 1.00 93.62 191 PHE A CA 1
ATOM 1575 C C . PHE A 1 191 ? 26.427 22.589 -37.717 1.00 93.62 191 PHE A C 1
ATOM 1577 O O . PHE A 1 191 ? 27.439 22.011 -38.095 1.00 93.62 191 PHE A O 1
ATOM 1584 N N . GLU A 1 192 ? 25.695 22.124 -36.703 1.00 91.50 192 GLU A N 1
ATOM 1585 C CA . GLU A 1 192 ? 26.014 20.879 -35.997 1.00 91.50 192 GLU A CA 1
ATOM 1586 C C . GLU A 1 192 ? 26.093 19.676 -36.944 1.00 91.50 192 GLU A C 1
ATOM 1588 O O . GLU A 1 192 ? 27.015 18.871 -36.840 1.00 91.50 192 GLU A O 1
ATOM 1593 N N . GLY A 1 193 ? 25.144 19.544 -37.876 1.00 91.44 193 GLY A N 1
ATOM 1594 C CA . GLY A 1 193 ? 25.128 18.470 -38.871 1.00 91.44 193 GLY A CA 1
ATOM 1595 C C . GLY A 1 193 ? 26.327 18.507 -39.824 1.00 91.44 193 GLY A C 1
ATOM 1596 O O . GLY A 1 193 ? 26.801 17.450 -40.241 1.00 91.44 193 GLY A O 1
ATOM 1597 N N . LYS A 1 194 ? 26.844 19.706 -40.127 1.00 91.25 194 LYS A N 1
ATOM 1598 C CA . LYS A 1 194 ? 28.100 19.925 -40.854 1.00 91.25 194 LYS A CA 1
ATOM 1599 C C . LYS A 1 194 ? 29.305 19.545 -39.996 1.00 91.25 194 LYS A C 1
ATOM 1601 O O . LYS A 1 194 ? 30.133 18.783 -40.475 1.00 91.25 194 LYS A O 1
ATOM 1606 N N . GLU A 1 195 ? 29.408 20.035 -38.760 1.00 84.31 195 GLU A N 1
ATOM 1607 C CA . GLU A 1 195 ? 30.541 19.742 -37.865 1.00 84.31 195 GLU A CA 1
ATOM 1608 C C . GLU A 1 195 ? 30.653 18.234 -37.584 1.00 84.31 195 GLU A C 1
ATOM 1610 O O . GLU A 1 195 ? 31.708 17.640 -37.798 1.00 84.31 195 GLU A O 1
ATOM 1615 N N . LYS A 1 196 ? 29.531 17.572 -37.264 1.00 85.38 196 LYS A N 1
ATOM 1616 C CA . LYS A 1 196 ? 29.424 16.109 -37.074 1.00 85.38 196 LYS A CA 1
ATOM 1617 C C . LYS A 1 196 ? 29.794 15.288 -38.323 1.00 85.38 196 LYS A C 1
ATOM 1619 O O . LYS A 1 196 ? 29.966 14.079 -38.226 1.00 85.38 196 LYS A O 1
ATOM 1624 N N . ARG A 1 197 ? 29.895 15.916 -39.501 1.00 85.62 197 ARG A N 1
ATOM 1625 C CA . ARG A 1 197 ? 30.274 15.290 -40.784 1.00 85.62 197 ARG A CA 1
ATOM 1626 C C . ARG A 1 197 ? 31.518 15.929 -41.413 1.00 85.62 197 ARG A C 1
ATOM 1628 O O . ARG A 1 197 ? 31.840 15.610 -42.556 1.00 85.62 197 ARG A O 1
ATOM 1635 N N . LEU A 1 198 ? 32.218 16.814 -40.699 1.00 84.19 198 LEU A N 1
ATOM 1636 C CA . LEU A 1 198 ? 33.304 17.629 -41.251 1.00 84.19 198 LEU A CA 1
ATOM 1637 C C . LEU A 1 198 ? 34.452 16.756 -41.761 1.00 84.19 198 LEU A C 1
ATOM 1639 O O . LEU A 1 198 ? 34.989 17.019 -42.832 1.00 84.19 198 LEU A O 1
ATOM 1643 N N . GLU A 1 199 ? 34.767 15.676 -41.049 1.00 77.62 199 GLU A N 1
ATOM 1644 C CA . GLU A 1 199 ? 35.817 14.731 -41.438 1.00 77.62 199 GLU A CA 1
ATOM 1645 C C . GLU A 1 199 ? 35.473 13.996 -42.732 1.00 77.62 199 GLU A C 1
ATOM 1647 O O . GLU A 1 199 ? 36.266 14.036 -43.665 1.00 77.62 199 GLU A O 1
ATOM 1652 N N . LEU A 1 200 ? 34.256 13.456 -42.857 1.00 81.25 200 LEU A N 1
ATOM 1653 C CA . LEU A 1 200 ? 33.770 12.847 -44.101 1.00 81.25 200 LEU A CA 1
ATOM 1654 C C . LEU A 1 200 ? 33.765 13.852 -45.270 1.00 81.25 200 LEU A C 1
ATOM 1656 O O . LEU A 1 200 ? 34.110 13.503 -46.397 1.00 81.25 200 LEU A O 1
ATOM 1660 N N . ILE A 1 201 ? 33.411 15.116 -45.013 1.00 83.38 201 ILE A N 1
ATOM 1661 C CA . ILE A 1 201 ? 33.478 16.192 -46.015 1.00 83.38 201 ILE A CA 1
ATOM 1662 C C . ILE A 1 201 ? 34.935 16.465 -46.425 1.00 83.38 201 ILE A C 1
ATOM 1664 O O . ILE A 1 201 ? 35.202 16.681 -47.608 1.00 83.38 201 ILE A O 1
ATOM 1668 N N . CYS A 1 202 ? 35.882 16.427 -45.486 1.00 76.31 202 CYS A N 1
ATOM 1669 C CA . CYS A 1 202 ? 37.309 16.532 -45.777 1.00 76.31 202 CYS A CA 1
ATOM 1670 C C . CYS A 1 202 ? 37.834 15.306 -46.538 1.00 76.31 202 CYS A C 1
ATOM 1672 O O . CYS A 1 202 ? 38.529 15.502 -47.525 1.00 76.31 202 CYS A O 1
ATOM 1674 N N . GLU A 1 203 ? 37.453 14.078 -46.178 1.00 72.00 203 GLU A N 1
ATOM 1675 C CA . GLU A 1 203 ? 37.810 12.848 -46.904 1.00 72.00 203 GLU A CA 1
ATOM 1676 C C . GLU A 1 203 ? 37.335 12.875 -48.367 1.00 72.00 203 GLU A C 1
ATOM 1678 O O . GLU A 1 203 ? 38.093 12.555 -49.284 1.00 72.00 203 GLU A O 1
ATOM 1683 N N . LEU A 1 204 ? 36.094 13.310 -48.610 1.00 77.44 204 LEU A N 1
ATOM 1684 C CA . LEU A 1 204 ? 35.544 13.438 -49.964 1.00 77.44 204 LEU A CA 1
ATOM 1685 C C . LEU A 1 204 ? 36.231 14.563 -50.762 1.00 77.44 204 LEU A C 1
ATOM 1687 O O . LEU A 1 204 ? 36.469 14.428 -51.964 1.00 77.44 204 LEU A O 1
ATOM 1691 N N . ARG A 1 205 ? 36.629 15.660 -50.104 1.00 72.00 205 ARG A N 1
ATOM 1692 C CA . ARG A 1 205 ? 37.422 16.736 -50.730 1.00 72.00 205 ARG A CA 1
ATOM 1693 C C . ARG A 1 205 ? 38.872 16.319 -50.995 1.00 72.00 205 ARG A C 1
ATOM 1695 O O . ARG A 1 205 ? 39.435 16.690 -52.029 1.00 72.00 205 ARG A O 1
ATOM 1702 N N . THR A 1 206 ? 39.492 15.527 -50.120 1.00 65.06 206 THR A N 1
ATOM 1703 C CA . THR A 1 206 ? 40.860 15.045 -50.340 1.00 65.06 206 THR A CA 1
ATOM 1704 C C . THR A 1 206 ? 40.920 14.021 -51.466 1.00 65.06 206 THR A C 1
ATOM 1706 O O . THR A 1 206 ? 41.879 14.075 -52.232 1.00 65.06 206 THR A O 1
ATOM 1709 N N . THR A 1 207 ? 39.884 13.213 -51.723 1.00 64.69 207 THR A N 1
ATOM 1710 C CA . THR A 1 207 ? 39.894 12.288 -52.879 1.00 64.69 207 THR A CA 1
ATOM 1711 C C . THR A 1 207 ? 40.056 12.945 -54.264 1.00 64.69 207 THR A C 1
ATOM 1713 O O . THR A 1 207 ? 40.457 12.269 -55.204 1.00 64.69 207 THR A O 1
ATOM 1716 N N . HIS A 1 208 ? 39.849 14.259 -54.413 1.00 64.69 208 HIS A N 1
ATOM 1717 C CA . HIS A 1 208 ? 39.808 14.945 -55.717 1.00 64.69 208 HIS A CA 1
ATOM 1718 C C . HIS A 1 208 ? 41.176 15.459 -56.260 1.00 64.69 208 HIS A C 1
ATOM 1720 O O . HIS A 1 208 ? 41.235 16.516 -56.889 1.00 64.69 208 HIS A O 1
ATOM 1726 N N . ALA A 1 209 ? 42.303 14.777 -55.994 1.00 61.09 209 ALA A N 1
ATOM 1727 C CA . ALA A 1 209 ? 43.630 15.171 -56.517 1.00 61.09 209 ALA A CA 1
ATOM 1728 C C . ALA A 1 209 ? 43.983 14.506 -57.860 1.00 61.09 209 ALA A C 1
ATOM 1730 O O . ALA A 1 209 ? 43.984 13.283 -57.964 1.00 61.09 209 ALA A O 1
ATOM 1731 N N . LEU A 1 210 ? 44.371 15.319 -58.851 1.00 59.69 210 LEU A N 1
ATOM 1732 C CA . LEU A 1 210 ? 44.728 14.862 -60.204 1.00 59.69 210 LEU A CA 1
ATOM 1733 C C . LEU A 1 210 ? 46.206 14.452 -60.377 1.00 59.69 210 LEU A C 1
ATOM 1735 O O . LEU A 1 210 ? 46.521 13.781 -61.352 1.00 59.69 210 LEU A O 1
ATOM 1739 N N . GLN A 1 211 ? 47.103 14.833 -59.459 1.00 72.62 211 GLN A N 1
ATOM 1740 C CA . GLN A 1 211 ? 48.551 14.578 -59.548 1.00 72.62 211 GLN A CA 1
ATOM 1741 C C . GLN A 1 211 ? 49.024 13.589 -58.471 1.00 72.62 211 GLN A C 1
ATOM 1743 O O . GLN A 1 211 ? 48.550 13.630 -57.332 1.00 72.62 211 GLN A O 1
ATOM 1748 N N . GLU A 1 212 ? 49.971 12.718 -58.829 1.00 70.00 212 GLU A N 1
ATOM 1749 C CA . GLU A 1 212 ? 50.397 11.551 -58.039 1.00 70.00 212 GLU A CA 1
ATOM 1750 C C . GLU A 1 212 ? 50.968 11.912 -56.657 1.00 70.00 212 GLU A C 1
ATOM 1752 O O . GLU A 1 212 ? 50.533 11.338 -55.656 1.00 70.00 212 GLU A O 1
ATOM 1757 N N . ASP A 1 213 ? 51.838 12.924 -56.563 1.00 72.19 213 ASP A N 1
ATOM 1758 C CA . ASP A 1 213 ? 52.381 13.418 -55.284 1.00 72.19 213 ASP A CA 1
ATOM 1759 C C . ASP A 1 213 ? 51.264 13.865 -54.328 1.00 72.19 213 ASP A C 1
ATOM 1761 O O . ASP A 1 213 ? 51.250 13.538 -53.137 1.00 72.19 213 ASP A O 1
ATOM 1765 N N . GLY A 1 214 ? 50.258 14.552 -54.879 1.00 74.88 214 GLY A N 1
ATOM 1766 C CA . GLY A 1 214 ? 49.063 14.963 -54.149 1.00 74.88 214 GLY A CA 1
ATOM 1767 C C . GLY A 1 214 ? 48.250 13.768 -53.651 1.00 74.88 214 GLY A C 1
ATOM 1768 O O . GLY A 1 214 ? 47.716 13.814 -52.544 1.00 74.88 214 GLY A O 1
ATOM 1769 N N . GLN A 1 215 ? 48.186 12.671 -54.413 1.00 72.81 215 GLN A N 1
ATOM 1770 C CA . GLN A 1 215 ? 47.546 11.437 -53.949 1.00 72.81 215 GLN A CA 1
ATOM 1771 C C . GLN A 1 215 ? 48.326 10.767 -52.811 1.00 72.81 215 GLN A C 1
ATOM 1773 O O . GLN A 1 215 ? 47.696 10.168 -51.941 1.00 72.81 215 GLN A O 1
ATOM 1778 N N . LEU A 1 216 ? 49.662 10.837 -52.790 1.00 77.38 216 LEU A N 1
ATOM 1779 C CA . LEU A 1 216 ? 50.471 10.283 -51.696 1.00 77.38 216 LEU A CA 1
ATOM 1780 C C . LEU A 1 216 ? 50.264 11.063 -50.392 1.00 77.38 216 LEU A C 1
ATOM 1782 O O . LEU A 1 216 ? 49.957 10.453 -49.367 1.00 77.38 216 LEU A O 1
ATOM 1786 N N . LEU A 1 217 ? 50.322 12.398 -50.444 1.00 80.44 217 LEU A N 1
ATOM 1787 C CA . LEU A 1 217 ? 50.026 13.255 -49.288 1.00 80.44 217 LEU A CA 1
ATOM 1788 C C . LEU A 1 217 ? 48.610 12.999 -48.750 1.00 80.44 217 LEU A C 1
ATOM 1790 O O . LEU A 1 217 ? 48.431 12.737 -47.563 1.00 80.44 217 LEU A O 1
ATOM 1794 N N . LYS A 1 218 ? 47.609 12.942 -49.634 1.00 75.69 218 LYS A N 1
ATOM 1795 C CA . LYS A 1 218 ? 46.206 12.701 -49.258 1.00 75.69 218 LYS A CA 1
ATOM 1796 C C . LYS A 1 218 ? 45.941 11.279 -48.740 1.00 75.69 218 LYS A C 1
ATOM 1798 O O . LYS A 1 218 ? 45.036 11.082 -47.929 1.00 75.69 218 LYS A O 1
ATOM 1803 N N . LYS A 1 219 ? 46.748 10.281 -49.130 1.00 79.56 219 LYS A N 1
ATOM 1804 C CA . LYS A 1 219 ? 46.745 8.940 -48.507 1.00 79.56 219 LYS A CA 1
ATOM 1805 C C . LYS A 1 219 ? 47.287 8.990 -47.072 1.00 79.56 219 LYS A C 1
ATOM 1807 O O . LYS A 1 219 ? 46.716 8.326 -46.208 1.00 79.56 219 LYS A O 1
ATOM 1812 N N . ALA A 1 220 ? 48.322 9.789 -46.799 1.00 83.81 220 ALA A N 1
ATOM 1813 C CA . ALA A 1 220 ? 48.842 9.992 -45.444 1.00 83.81 220 ALA A CA 1
ATOM 1814 C C . ALA A 1 220 ? 47.847 10.767 -44.556 1.00 83.81 220 ALA A C 1
ATOM 1816 O O . ALA A 1 220 ? 47.533 10.313 -43.456 1.00 83.81 220 ALA A O 1
ATOM 1817 N N . GLU A 1 221 ? 47.263 11.861 -45.058 1.00 81.50 221 GLU A N 1
ATOM 1818 C CA . GLU A 1 221 ? 46.180 12.599 -44.381 1.00 81.50 221 GLU A CA 1
ATOM 1819 C C . GLU A 1 221 ? 45.014 11.671 -44.010 1.00 81.50 221 GLU A C 1
ATOM 1821 O O . GLU A 1 221 ? 44.559 11.681 -42.866 1.00 81.50 221 GLU A O 1
ATOM 1826 N N . LYS A 1 222 ? 44.590 10.797 -44.939 1.00 81.50 222 LYS A N 1
ATOM 1827 C CA . LYS A 1 222 ? 43.528 9.815 -44.682 1.00 81.50 222 LYS A CA 1
ATOM 1828 C C . LYS A 1 222 ? 43.897 8.797 -43.595 1.00 81.50 222 LYS A C 1
ATOM 1830 O O . LYS A 1 222 ? 43.030 8.380 -42.830 1.00 81.50 222 LYS A O 1
ATOM 1835 N N . GLN A 1 223 ? 45.162 8.387 -43.498 1.00 84.25 223 GLN A N 1
ATOM 1836 C CA . GLN A 1 223 ? 45.616 7.504 -42.417 1.00 84.25 223 GLN A CA 1
ATOM 1837 C C . GLN A 1 223 ? 45.594 8.214 -41.055 1.00 84.25 223 GLN A C 1
ATOM 1839 O O . GLN A 1 223 ? 45.176 7.608 -40.068 1.00 84.25 223 GLN A O 1
ATOM 1844 N N . VAL A 1 224 ? 45.962 9.500 -41.003 1.00 87.44 224 VAL A N 1
ATOM 1845 C CA . VAL A 1 224 ? 45.895 10.316 -39.778 1.00 87.44 224 VAL A CA 1
ATOM 1846 C C . VAL A 1 224 ? 44.445 10.527 -39.327 1.00 87.44 224 VAL A C 1
ATOM 1848 O O . VAL A 1 224 ? 44.145 10.302 -38.155 1.00 87.44 224 VAL A O 1
ATOM 1851 N N . THR A 1 225 ? 43.518 10.875 -40.226 1.00 83.62 225 THR A N 1
ATOM 1852 C CA . THR A 1 225 ? 42.094 11.030 -39.866 1.00 83.62 225 THR A CA 1
ATOM 1853 C C . THR A 1 225 ? 41.471 9.718 -39.389 1.00 83.62 225 THR A C 1
ATOM 1855 O O . THR A 1 225 ? 40.815 9.708 -38.351 1.00 83.62 225 THR A O 1
ATOM 1858 N N . LEU A 1 226 ? 41.747 8.592 -40.059 1.00 83.81 226 LEU A N 1
ATOM 1859 C CA . LEU A 1 226 ? 41.280 7.267 -39.620 1.00 83.81 226 LEU A CA 1
ATOM 1860 C C . LEU A 1 226 ? 41.861 6.855 -38.253 1.00 83.81 226 LEU A C 1
ATOM 1862 O O . LEU A 1 226 ? 41.202 6.146 -37.492 1.00 83.81 226 LEU A O 1
ATOM 1866 N N . ALA A 1 227 ? 43.085 7.279 -37.919 1.00 88.19 227 ALA A N 1
ATOM 1867 C CA . ALA A 1 227 ? 43.672 7.047 -36.600 1.00 88.19 227 ALA A CA 1
ATOM 1868 C C . ALA A 1 227 ? 42.999 7.903 -35.510 1.00 88.19 227 ALA A C 1
ATOM 1870 O O . ALA A 1 227 ? 42.693 7.388 -34.433 1.00 88.19 227 ALA A O 1
ATOM 1871 N N . LEU A 1 228 ? 42.709 9.176 -35.804 1.00 88.62 228 LEU A N 1
ATOM 1872 C CA . LEU A 1 228 ? 42.001 10.084 -34.895 1.00 88.62 228 LEU A CA 1
ATOM 1873 C C . LEU A 1 228 ? 40.551 9.644 -34.642 1.00 88.62 228 LEU A C 1
ATOM 1875 O O . LEU A 1 228 ? 40.114 9.672 -33.493 1.00 88.62 228 LEU A O 1
ATOM 1879 N N . GLN A 1 229 ? 39.834 9.176 -35.669 1.00 84.25 229 GLN A N 1
ATOM 1880 C CA . GLN A 1 229 ? 38.490 8.594 -35.532 1.00 84.25 229 GLN A CA 1
ATOM 1881 C C . GLN A 1 229 ? 38.504 7.415 -34.555 1.00 84.25 229 GLN A C 1
ATOM 1883 O O . GLN A 1 229 ? 37.854 7.476 -33.515 1.00 84.25 229 GLN A O 1
ATOM 1888 N N . ARG A 1 230 ? 39.374 6.419 -34.783 1.00 87.31 230 ARG A N 1
ATOM 1889 C CA . ARG A 1 230 ? 39.550 5.271 -33.872 1.00 87.31 230 ARG A CA 1
ATOM 1890 C C . ARG A 1 230 ? 39.896 5.692 -32.440 1.00 87.31 230 ARG A C 1
ATOM 1892 O O . ARG A 1 230 ? 39.460 5.047 -31.488 1.00 87.31 230 ARG A O 1
ATOM 1899 N N . GLN A 1 231 ? 40.684 6.755 -32.265 1.00 89.19 231 GLN A N 1
ATOM 1900 C CA . GLN A 1 231 ? 41.010 7.285 -30.940 1.00 89.19 231 GLN A CA 1
ATOM 1901 C C . GLN A 1 231 ? 39.785 7.911 -30.251 1.00 89.19 231 GLN A C 1
ATOM 1903 O O . GLN A 1 231 ? 39.628 7.728 -29.041 1.00 89.19 231 GLN A O 1
ATOM 1908 N N . ARG A 1 232 ? 38.911 8.603 -30.996 1.00 87.19 232 ARG A N 1
ATOM 1909 C CA . ARG A 1 232 ? 37.640 9.130 -30.473 1.00 87.19 232 ARG A CA 1
ATOM 1910 C C . ARG A 1 232 ? 36.647 8.019 -30.167 1.00 87.19 232 ARG A C 1
ATOM 1912 O O . ARG A 1 232 ? 36.168 7.991 -29.042 1.00 87.19 232 ARG A O 1
ATOM 1919 N N . ASP A 1 233 ? 36.441 7.056 -31.066 1.00 87.50 233 ASP A N 1
ATOM 1920 C CA . ASP A 1 233 ? 35.563 5.896 -30.837 1.00 87.50 233 ASP A CA 1
ATOM 1921 C C . ASP A 1 233 ? 35.933 5.172 -29.527 1.00 87.50 233 ASP A C 1
ATOM 1923 O O . ASP A 1 233 ? 35.086 4.871 -28.683 1.00 87.50 233 ASP A O 1
ATOM 1927 N N . LEU A 1 234 ? 37.237 4.945 -29.313 1.00 93.75 234 LEU A N 1
ATOM 1928 C CA . LEU A 1 234 ? 37.771 4.334 -28.094 1.00 93.75 234 LEU A CA 1
ATOM 1929 C C . LEU A 1 234 ? 37.650 5.229 -26.852 1.00 93.75 234 LEU A C 1
ATOM 1931 O O . LEU A 1 234 ? 37.639 4.703 -25.737 1.00 93.75 234 LEU A O 1
ATOM 1935 N N . HIS A 1 235 ? 37.593 6.553 -27.003 1.00 92.69 235 HIS A N 1
ATOM 1936 C CA . HIS A 1 235 ? 37.359 7.481 -25.898 1.00 92.69 235 HIS A CA 1
ATOM 1937 C C . HIS A 1 235 ? 35.868 7.561 -25.548 1.00 92.69 235 HIS A C 1
ATOM 1939 O O . HIS A 1 235 ? 35.515 7.328 -24.396 1.00 92.69 235 HIS A O 1
ATOM 1945 N N . GLU A 1 236 ? 34.991 7.779 -26.528 1.00 90.50 236 GLU A N 1
ATOM 1946 C CA . GLU A 1 236 ? 33.533 7.803 -26.361 1.00 90.50 236 GLU A CA 1
ATOM 1947 C C . GLU A 1 236 ? 33.010 6.485 -25.778 1.00 90.50 236 GLU A C 1
ATOM 1949 O O . GLU A 1 236 ? 32.207 6.496 -24.843 1.00 90.50 236 GLU A O 1
ATOM 1954 N N . HIS A 1 237 ? 33.536 5.339 -26.226 1.00 94.00 237 HIS A N 1
ATOM 1955 C CA . HIS A 1 237 ? 33.203 4.046 -25.630 1.00 94.00 237 HIS A CA 1
ATOM 1956 C C . HIS A 1 237 ? 33.602 3.966 -24.147 1.00 94.00 237 HIS A C 1
ATOM 1958 O O . HIS A 1 237 ? 32.798 3.533 -23.320 1.00 94.00 237 HIS A O 1
ATOM 1964 N N . LYS A 1 238 ? 34.811 4.422 -23.777 1.00 95.62 238 LYS A N 1
ATOM 1965 C CA . LYS A 1 238 ? 35.258 4.468 -22.370 1.00 95.62 238 LYS A CA 1
ATOM 1966 C C . LYS A 1 238 ? 34.384 5.398 -21.531 1.00 95.62 238 LYS A C 1
ATOM 1968 O O . LYS A 1 238 ? 33.947 4.990 -20.457 1.00 95.62 238 LYS A O 1
ATOM 1973 N N . MET A 1 239 ? 34.088 6.599 -22.029 1.00 94.50 239 MET A N 1
ATOM 1974 C CA . MET A 1 239 ? 33.226 7.566 -21.344 1.00 94.50 239 MET A CA 1
ATOM 1975 C C . MET A 1 239 ? 31.820 6.994 -21.134 1.00 94.50 239 MET A C 1
ATOM 1977 O O . MET A 1 239 ? 31.324 7.006 -20.013 1.00 94.50 239 MET A O 1
ATOM 1981 N N . SER A 1 240 ? 31.227 6.373 -22.158 1.00 95.81 240 SER A N 1
ATOM 1982 C CA . SER A 1 240 ? 29.912 5.732 -22.052 1.00 95.81 240 SER A CA 1
ATOM 1983 C C . SER A 1 240 ? 29.900 4.535 -21.087 1.00 95.81 240 SER A C 1
ATOM 1985 O O . SER A 1 240 ? 28.898 4.290 -20.416 1.00 95.81 240 SER A O 1
ATOM 1987 N N . VAL A 1 241 ? 30.995 3.773 -20.978 1.00 96.69 241 VAL A N 1
ATOM 1988 C CA . VAL A 1 241 ? 31.134 2.703 -19.970 1.00 96.69 241 VAL A CA 1
ATOM 1989 C C . VAL A 1 241 ? 31.247 3.283 -18.555 1.00 96.69 241 VAL A C 1
ATOM 1991 O O . VAL A 1 241 ? 30.584 2.784 -17.645 1.00 96.69 241 VAL A O 1
ATOM 1994 N N . MET A 1 242 ? 32.017 4.360 -18.365 1.00 96.19 242 MET A N 1
ATOM 1995 C CA . MET A 1 242 ? 32.124 5.058 -17.077 1.00 96.19 242 MET A CA 1
ATOM 1996 C C . MET A 1 242 ? 30.782 5.665 -16.643 1.00 96.19 242 MET A C 1
ATOM 1998 O O . MET A 1 242 ? 30.352 5.438 -15.516 1.00 96.19 242 MET A O 1
ATOM 2002 N N . GLU A 1 243 ? 30.078 6.345 -17.546 1.00 96.50 243 GLU A N 1
ATOM 2003 C CA . GLU A 1 243 ? 28.739 6.908 -17.331 1.00 96.50 243 GLU A CA 1
ATOM 2004 C C . GLU A 1 243 ? 27.725 5.825 -16.919 1.00 96.50 243 GLU A C 1
ATOM 2006 O O . GLU A 1 243 ? 27.052 5.955 -15.897 1.00 96.50 243 GLU A O 1
ATOM 2011 N N . LYS A 1 244 ? 27.691 4.685 -17.626 1.00 96.94 244 LYS A N 1
ATOM 2012 C CA . LYS A 1 244 ? 26.859 3.521 -17.254 1.00 96.94 244 LYS A CA 1
ATOM 2013 C C . LYS A 1 244 ? 27.210 2.948 -15.879 1.00 96.94 244 LYS A C 1
ATOM 2015 O O . LYS A 1 244 ? 26.345 2.376 -15.214 1.00 96.94 244 LYS A O 1
ATOM 2020 N N . HIS A 1 245 ? 28.464 3.053 -15.440 1.00 96.25 245 HIS A N 1
ATOM 2021 C CA . HIS A 1 245 ? 28.867 2.636 -14.098 1.00 96.25 245 HIS A CA 1
ATOM 2022 C C . HIS A 1 245 ? 28.458 3.649 -13.022 1.00 96.25 245 HIS A C 1
ATOM 2024 O O . HIS A 1 245 ? 27.971 3.211 -11.978 1.00 96.25 245 HIS A O 1
ATOM 2030 N N . LEU A 1 246 ? 28.576 4.955 -13.286 1.00 97.56 246 LEU A N 1
ATOM 2031 C CA . LEU A 1 246 ? 28.117 6.028 -12.394 1.00 97.56 246 LEU A CA 1
ATOM 2032 C C . LEU A 1 246 ? 26.596 5.975 -12.203 1.00 97.56 246 LEU A C 1
ATOM 2034 O O . LEU A 1 246 ? 26.143 5.767 -11.079 1.00 97.56 246 LEU A O 1
ATOM 2038 N N . ALA A 1 247 ? 25.820 5.974 -13.290 1.00 96.75 247 ALA A N 1
ATOM 2039 C CA . ALA A 1 247 ? 24.359 5.880 -13.248 1.00 96.75 247 ALA A CA 1
ATOM 2040 C C . ALA A 1 247 ? 23.855 4.620 -12.509 1.00 96.75 247 ALA A C 1
ATOM 2042 O O . ALA A 1 247 ? 22.823 4.642 -11.838 1.00 96.75 247 ALA A O 1
ATOM 2043 N N . ARG A 1 248 ? 24.603 3.504 -12.567 1.00 97.25 248 ARG A N 1
ATOM 2044 C CA . ARG A 1 248 ? 24.301 2.276 -11.803 1.00 97.25 248 ARG A CA 1
ATOM 2045 C C . ARG A 1 248 ? 24.582 2.418 -10.300 1.00 97.25 248 ARG A C 1
ATOM 2047 O O . ARG A 1 248 ? 23.927 1.749 -9.499 1.00 97.25 248 ARG A O 1
ATOM 2054 N N . VAL A 1 249 ? 25.564 3.228 -9.904 1.00 97.62 249 VAL A N 1
ATOM 2055 C CA . VAL A 1 249 ? 25.851 3.534 -8.491 1.00 97.62 249 VAL A CA 1
ATOM 2056 C C . VAL A 1 249 ? 24.833 4.541 -7.958 1.00 97.62 249 VAL A C 1
ATOM 2058 O O . VAL A 1 249 ? 24.215 4.279 -6.930 1.00 97.62 249 VAL A O 1
ATOM 2061 N N . GLU A 1 250 ? 24.581 5.622 -8.690 1.00 97.38 250 GLU A N 1
ATOM 2062 C CA . GLU A 1 250 ? 23.575 6.643 -8.372 1.00 97.38 250 GLU A CA 1
ATOM 2063 C C . GLU A 1 250 ? 22.179 6.026 -8.237 1.00 97.38 250 GLU A C 1
ATOM 2065 O O . GLU A 1 250 ? 21.541 6.163 -7.194 1.00 97.38 250 GLU A O 1
ATOM 2070 N N . GLY A 1 251 ? 21.742 5.239 -9.226 1.00 97.62 251 GLY A N 1
ATOM 2071 C CA . GLY A 1 251 ? 20.465 4.526 -9.185 1.00 97.62 251 GLY A CA 1
ATOM 2072 C C . GLY A 1 251 ? 20.342 3.555 -8.005 1.00 97.62 251 GLY A C 1
ATOM 2073 O O . GLY A 1 251 ? 19.256 3.408 -7.452 1.00 97.62 251 GLY A O 1
ATOM 2074 N N . ARG A 1 252 ? 21.447 2.941 -7.552 1.00 97.44 252 ARG A N 1
ATOM 2075 C CA . ARG A 1 252 ? 21.465 2.113 -6.331 1.00 97.44 252 ARG A CA 1
ATOM 2076 C C . ARG A 1 252 ? 21.313 2.959 -5.065 1.00 97.44 252 ARG A C 1
ATOM 2078 O O . ARG A 1 252 ? 20.588 2.549 -4.165 1.00 97.44 252 ARG A O 1
ATOM 2085 N N . VAL A 1 253 ? 21.988 4.105 -4.977 1.00 97.75 253 VAL A N 1
ATOM 2086 C CA . VAL A 1 253 ? 21.879 5.012 -3.821 1.00 97.75 253 VAL A CA 1
ATOM 2087 C C . VAL A 1 253 ? 20.466 5.590 -3.728 1.00 97.75 253 VAL A C 1
ATOM 2089 O O . VAL A 1 253 ? 19.872 5.557 -2.652 1.00 97.75 253 VAL A O 1
ATOM 2092 N N . LEU A 1 254 ? 19.894 6.032 -4.852 1.00 97.94 254 LEU A N 1
ATOM 2093 C CA . LEU A 1 254 ? 18.517 6.523 -4.929 1.00 97.94 254 LEU A CA 1
ATOM 2094 C C . LEU A 1 254 ? 17.500 5.431 -4.577 1.00 97.94 254 LEU A C 1
ATOM 2096 O O . LEU A 1 254 ? 16.620 5.676 -3.756 1.00 97.94 254 LEU A O 1
ATOM 2100 N N . ALA A 1 255 ? 17.647 4.217 -5.123 1.00 98.19 255 ALA A N 1
ATOM 2101 C CA . ALA A 1 255 ? 16.788 3.088 -4.768 1.00 98.19 255 ALA A CA 1
ATOM 2102 C C . ALA A 1 255 ? 16.848 2.794 -3.263 1.00 98.19 255 ALA A C 1
ATOM 2104 O O . ALA A 1 255 ? 15.808 2.790 -2.618 1.00 98.19 255 ALA A O 1
ATOM 2105 N N . ASN A 1 256 ? 18.046 2.653 -2.681 1.00 97.81 256 ASN A N 1
ATOM 2106 C CA . ASN A 1 256 ? 18.223 2.424 -1.242 1.00 97.81 256 ASN A CA 1
ATOM 2107 C C . ASN A 1 256 ? 17.598 3.540 -0.379 1.00 97.81 256 ASN A C 1
ATOM 2109 O O . ASN A 1 256 ? 17.033 3.255 0.676 1.00 97.81 256 ASN A O 1
ATOM 2113 N N . MET A 1 257 ? 17.696 4.802 -0.813 1.00 98.06 257 MET A N 1
ATOM 2114 C CA . MET A 1 257 ? 17.127 5.953 -0.104 1.00 98.06 257 MET A CA 1
ATOM 2115 C C . MET A 1 257 ? 15.592 5.947 -0.145 1.00 98.06 257 MET A C 1
ATOM 2117 O O . MET A 1 257 ? 14.955 6.156 0.885 1.00 98.06 257 MET A O 1
ATOM 2121 N N . LEU A 1 258 ? 14.989 5.655 -1.300 1.00 97.88 258 LEU A N 1
ATOM 2122 C CA . LEU A 1 258 ? 13.534 5.524 -1.448 1.00 97.88 258 LEU A CA 1
ATOM 2123 C C . LEU A 1 258 ? 12.991 4.289 -0.706 1.00 97.88 258 LEU A C 1
ATOM 2125 O O . LEU A 1 258 ? 11.934 4.353 -0.076 1.00 97.88 258 LEU A O 1
ATOM 2129 N N . ASP A 1 259 ? 13.742 3.188 -0.701 1.00 98.25 259 ASP A N 1
ATOM 2130 C CA . ASP A 1 259 ? 13.461 1.987 0.090 1.00 98.25 259 ASP A CA 1
ATOM 2131 C C . ASP A 1 259 ? 13.479 2.265 1.598 1.00 98.25 259 ASP A C 1
ATOM 2133 O O . ASP A 1 259 ? 12.691 1.687 2.340 1.00 98.25 259 ASP A O 1
ATOM 2137 N N . PHE A 1 260 ? 14.387 3.123 2.069 1.00 98.25 260 PHE A N 1
ATOM 2138 C CA . PHE A 1 260 ? 14.437 3.549 3.467 1.00 98.25 260 PHE A CA 1
ATOM 2139 C C . PHE A 1 260 ? 13.260 4.475 3.806 1.00 98.25 260 PHE A C 1
ATOM 2141 O O . PHE A 1 260 ? 12.504 4.196 4.734 1.00 98.25 260 PHE A O 1
ATOM 2148 N N . LEU A 1 261 ? 13.043 5.524 3.006 1.00 98.25 261 LEU A N 1
ATOM 2149 C CA . LEU A 1 261 ? 11.962 6.491 3.221 1.00 98.25 261 LEU A CA 1
ATOM 2150 C C . LEU A 1 261 ? 10.569 5.845 3.160 1.00 98.25 261 LEU A C 1
ATOM 2152 O O . LEU A 1 261 ? 9.697 6.219 3.937 1.00 98.25 261 LEU A O 1
ATOM 2156 N N . SER A 1 262 ? 10.352 4.852 2.291 1.00 98.25 262 SER A N 1
ATOM 2157 C CA . SER A 1 262 ? 9.085 4.107 2.243 1.00 98.25 262 SER A CA 1
ATOM 2158 C C . SER A 1 262 ? 8.863 3.227 3.479 1.00 98.25 262 SER A C 1
ATOM 2160 O O . SER A 1 262 ? 7.740 3.168 3.977 1.00 98.25 262 SER A O 1
ATOM 2162 N N . LYS A 1 263 ? 9.915 2.603 4.027 1.00 98.44 263 LYS A N 1
ATOM 2163 C CA . LYS A 1 263 ? 9.838 1.816 5.272 1.00 98.44 263 LYS A CA 1
ATOM 2164 C C . LYS A 1 263 ? 9.550 2.704 6.481 1.00 98.44 263 LYS A C 1
ATOM 2166 O O . LYS A 1 263 ? 8.657 2.374 7.255 1.00 98.44 263 LYS A O 1
ATOM 2171 N N . GLU A 1 264 ? 10.214 3.854 6.601 1.00 97.69 264 GLU A N 1
ATOM 2172 C CA . GLU A 1 264 ? 9.928 4.821 7.672 1.00 97.69 264 GLU A CA 1
ATOM 2173 C C . GLU A 1 264 ? 8.539 5.472 7.517 1.00 97.69 264 GLU A C 1
ATOM 2175 O O . GLU A 1 264 ? 7.852 5.702 8.509 1.00 97.69 264 GLU A O 1
ATOM 2180 N N . LEU A 1 265 ? 8.050 5.690 6.289 1.00 98.19 265 LEU A N 1
ATOM 2181 C CA . LEU A 1 265 ? 6.676 6.147 6.041 1.00 98.19 265 LEU A CA 1
ATOM 2182 C C . LEU A 1 265 ? 5.644 5.112 6.519 1.00 98.19 265 LEU A C 1
ATOM 2184 O O . LEU A 1 265 ? 4.715 5.474 7.242 1.00 98.19 265 LEU A O 1
ATOM 2188 N N . ILE A 1 266 ? 5.813 3.834 6.157 1.00 98.25 266 ILE A N 1
ATOM 2189 C CA . ILE A 1 266 ? 4.944 2.735 6.618 1.00 98.25 266 ILE A CA 1
ATOM 2190 C C . ILE A 1 266 ? 4.999 2.629 8.146 1.00 98.25 266 ILE A C 1
ATOM 2192 O O . ILE A 1 266 ? 3.955 2.621 8.797 1.00 98.25 266 ILE A O 1
ATOM 2196 N N . ARG A 1 267 ? 6.203 2.657 8.726 1.00 98.19 267 ARG A N 1
ATOM 2197 C CA . ARG A 1 267 ? 6.416 2.656 10.176 1.00 98.19 267 ARG A CA 1
ATOM 2198 C C . ARG A 1 267 ? 5.652 3.787 10.869 1.00 98.19 267 ARG A C 1
ATOM 2200 O O . ARG A 1 267 ? 4.925 3.521 11.818 1.00 98.19 267 ARG A O 1
ATOM 2207 N N . LEU A 1 268 ? 5.747 5.023 10.377 1.00 98.19 268 LEU A N 1
ATOM 2208 C CA . LEU A 1 268 ? 5.024 6.171 10.935 1.00 98.19 268 LEU A CA 1
ATOM 2209 C C . LEU A 1 268 ? 3.497 6.054 10.776 1.00 98.19 268 LEU A C 1
ATOM 2211 O O . LEU A 1 268 ? 2.755 6.595 11.598 1.00 98.19 268 LEU A O 1
ATOM 2215 N N . GLN A 1 269 ? 2.997 5.360 9.747 1.00 97.56 269 GLN A N 1
ATOM 2216 C CA . GLN A 1 269 ? 1.569 5.035 9.639 1.00 97.56 269 GLN A CA 1
ATOM 2217 C C . GLN A 1 269 ? 1.147 3.981 10.670 1.00 97.56 269 GLN A C 1
ATOM 2219 O O . GLN A 1 269 ? 0.097 4.135 11.297 1.00 97.56 269 GLN A O 1
ATOM 2224 N N . ASP A 1 270 ? 1.956 2.946 10.882 1.00 97.50 270 ASP A N 1
ATOM 2225 C CA . ASP A 1 270 ? 1.661 1.881 11.840 1.00 97.50 270 ASP A CA 1
ATOM 2226 C C . ASP A 1 270 ? 1.819 2.338 13.296 1.00 97.50 270 ASP A C 1
ATOM 2228 O O . ASP A 1 270 ? 0.959 2.028 14.116 1.00 97.50 270 ASP A O 1
ATOM 2232 N N . GLU A 1 271 ? 2.799 3.184 13.619 1.00 97.50 271 GLU A N 1
ATOM 2233 C CA . GLU A 1 271 ? 2.910 3.843 14.929 1.00 97.50 271 GLU A CA 1
ATOM 2234 C C . GLU A 1 271 ? 1.664 4.703 15.231 1.00 97.50 271 GLU A C 1
ATOM 2236 O O . GLU A 1 271 ? 1.116 4.634 16.334 1.00 97.50 271 GLU A O 1
ATOM 2241 N N . ARG A 1 272 ? 1.126 5.432 14.238 1.00 97.6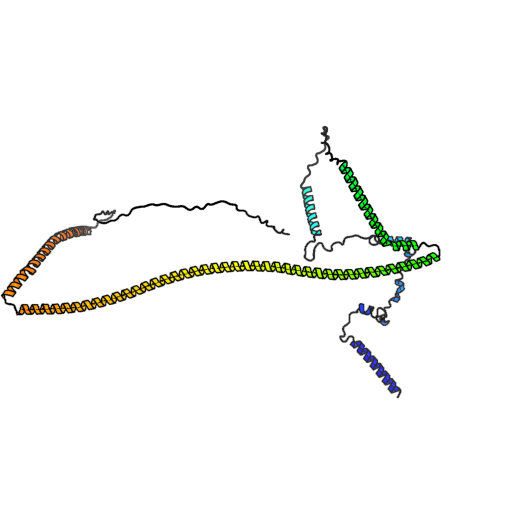9 272 ARG A N 1
ATOM 2242 C CA . ARG A 1 272 ? -0.147 6.173 14.373 1.00 97.69 272 ARG A CA 1
ATOM 2243 C C . ARG A 1 272 ? -1.354 5.247 14.560 1.00 97.69 272 ARG A C 1
ATOM 2245 O O . ARG A 1 272 ? -2.216 5.547 15.386 1.00 97.69 272 ARG A O 1
ATOM 2252 N N . ARG A 1 273 ? -1.424 4.124 13.833 1.00 97.94 273 ARG A N 1
ATOM 2253 C CA . ARG A 1 273 ? -2.482 3.103 13.995 1.00 97.94 273 ARG A CA 1
ATOM 2254 C C . ARG A 1 273 ? -2.439 2.477 15.388 1.00 97.94 273 ARG A C 1
ATOM 2256 O O . ARG A 1 273 ? -3.466 2.418 16.057 1.00 97.94 273 ARG A O 1
ATOM 2263 N N . ILE A 1 274 ? -1.258 2.065 15.847 1.00 97.75 274 ILE A N 1
ATOM 2264 C CA . ILE A 1 274 ? -1.034 1.481 17.176 1.00 97.75 274 ILE A CA 1
ATOM 2265 C C . ILE A 1 274 ? -1.402 2.489 18.270 1.00 97.75 274 ILE A C 1
ATOM 2267 O O . ILE A 1 274 ? -2.100 2.122 19.213 1.00 97.75 274 ILE A O 1
ATOM 2271 N N . HIS A 1 275 ? -1.028 3.764 18.125 1.00 98.12 275 HIS A N 1
ATOM 2272 C CA . HIS A 1 275 ? -1.433 4.812 19.062 1.00 98.12 275 HIS A CA 1
ATOM 2273 C C . HIS A 1 275 ? -2.962 5.001 19.103 1.00 98.12 275 HIS A C 1
ATOM 2275 O O . HIS A 1 275 ? -3.542 5.054 20.187 1.00 98.12 275 HIS A O 1
ATOM 2281 N N . ALA A 1 276 ? -3.642 5.014 17.951 1.00 97.62 276 ALA A N 1
ATOM 2282 C CA . ALA A 1 276 ? -5.104 5.080 17.901 1.00 97.62 276 ALA A CA 1
ATOM 2283 C C . ALA A 1 276 ? -5.771 3.858 18.570 1.00 97.62 276 ALA A C 1
ATOM 2285 O O . ALA A 1 276 ? -6.711 4.021 19.351 1.00 97.62 276 ALA A O 1
ATOM 2286 N N . PHE A 1 277 ? -5.259 2.643 18.338 1.00 97.69 277 PHE A N 1
ATOM 2287 C CA . PHE A 1 277 ? -5.735 1.439 19.026 1.00 97.69 277 PHE A CA 1
ATOM 2288 C C . PHE A 1 277 ? -5.481 1.489 20.538 1.00 97.69 277 PHE A C 1
ATOM 2290 O O . PHE A 1 277 ? -6.366 1.110 21.303 1.00 97.69 277 PHE A O 1
ATOM 2297 N N . ALA A 1 278 ? -4.332 2.004 20.986 1.00 98.06 278 ALA A N 1
ATOM 2298 C CA . ALA A 1 278 ? -4.035 2.191 22.405 1.00 98.06 278 ALA A CA 1
ATOM 2299 C C . ALA A 1 278 ? -5.020 3.171 23.067 1.00 98.06 278 ALA A C 1
ATOM 2301 O O . ALA A 1 278 ? -5.583 2.851 24.112 1.00 98.06 278 ALA A O 1
ATOM 2302 N N . MET A 1 279 ? -5.316 4.309 22.429 1.00 96.75 279 MET A N 1
ATOM 2303 C CA . MET A 1 279 ? -6.299 5.284 22.927 1.00 96.75 279 MET A CA 1
ATOM 2304 C C . MET A 1 279 ? -7.722 4.701 23.005 1.00 96.75 279 MET A C 1
ATOM 2306 O O . MET A 1 279 ? -8.450 4.955 23.969 1.00 96.75 279 MET A O 1
ATOM 2310 N N . LEU A 1 280 ? -8.125 3.875 22.031 1.00 97.50 280 LEU A N 1
ATOM 2311 C CA . LEU A 1 280 ? -9.408 3.160 22.069 1.00 97.50 280 LEU A CA 1
ATOM 2312 C C . LEU A 1 280 ? -9.441 2.087 23.169 1.00 97.50 280 LEU A C 1
ATOM 2314 O O . LEU A 1 280 ? -10.438 1.985 23.886 1.00 97.50 280 LEU A O 1
ATOM 2318 N N . ALA A 1 281 ? -8.356 1.329 23.347 1.00 97.56 281 ALA A N 1
ATOM 2319 C CA . ALA A 1 281 ? -8.232 0.321 24.396 1.00 97.56 281 ALA A CA 1
ATOM 2320 C C . ALA A 1 281 ? -8.230 0.951 25.801 1.00 97.56 281 ALA A C 1
ATOM 2322 O O . ALA A 1 281 ? -8.917 0.451 26.693 1.00 97.56 281 ALA A O 1
ATOM 2323 N N . GLU A 1 282 ? -7.545 2.084 25.995 1.00 96.94 282 GLU A N 1
ATOM 2324 C CA . GLU A 1 282 ? -7.632 2.867 27.230 1.00 96.94 282 GLU A CA 1
ATOM 2325 C C . GLU A 1 282 ? -9.056 3.365 27.489 1.00 96.94 282 GLU A C 1
ATOM 2327 O O . GLU A 1 282 ? -9.542 3.255 28.613 1.00 96.94 282 GLU A O 1
ATOM 2332 N N . ARG A 1 283 ? -9.756 3.890 26.472 1.00 97.50 283 ARG A N 1
ATOM 2333 C CA . ARG A 1 283 ? -11.155 4.319 26.625 1.00 97.50 283 ARG A CA 1
ATOM 2334 C C . ARG A 1 283 ? -12.044 3.145 27.042 1.00 97.50 283 ARG A C 1
ATOM 2336 O O . ARG A 1 283 ? -12.803 3.277 27.996 1.00 97.50 283 ARG A O 1
ATOM 2343 N N . GLN A 1 284 ? -11.919 1.989 26.389 1.00 96.00 284 GLN A N 1
ATOM 2344 C CA . GLN A 1 284 ? -12.650 0.772 26.763 1.00 96.00 284 GLN A CA 1
ATOM 2345 C C . GLN A 1 284 ? -12.274 0.245 28.154 1.00 96.00 284 GLN A C 1
ATOM 2347 O O . GLN A 1 284 ? -13.105 -0.383 28.809 1.00 96.00 284 GLN A O 1
ATOM 2352 N N . ARG A 1 285 ? -11.034 0.460 28.608 1.00 96.75 285 ARG A N 1
ATOM 2353 C CA . ARG A 1 285 ? -10.602 0.139 29.972 1.00 96.75 285 ARG A CA 1
ATOM 2354 C C . ARG A 1 285 ? -11.264 1.080 30.983 1.00 96.75 285 ARG A C 1
ATOM 2356 O O . ARG A 1 285 ? -11.930 0.583 31.881 1.00 96.75 285 ARG A O 1
ATOM 2363 N N . ARG A 1 286 ? -11.174 2.401 30.785 1.00 94.56 286 ARG A N 1
ATOM 2364 C CA . ARG A 1 286 ? -11.805 3.413 31.655 1.00 94.56 286 ARG A CA 1
ATOM 2365 C C . ARG A 1 286 ? -13.324 3.230 31.753 1.00 94.56 286 ARG A C 1
ATOM 2367 O O . ARG A 1 286 ? -13.869 3.356 32.841 1.00 94.56 286 ARG A O 1
ATOM 2374 N N . MET A 1 287 ? -13.996 2.880 30.650 1.00 94.38 287 MET A N 1
ATOM 2375 C CA . MET A 1 287 ? -15.428 2.534 30.659 1.00 94.38 287 MET A CA 1
ATOM 2376 C C . MET A 1 287 ? -15.719 1.329 31.563 1.00 94.38 287 MET A C 1
ATOM 2378 O O . MET A 1 287 ? -16.567 1.426 32.443 1.00 94.38 287 MET A O 1
ATOM 2382 N N . ARG A 1 288 ? -14.972 0.226 31.421 1.00 95.06 288 ARG A N 1
ATOM 2383 C CA . ARG A 1 288 ? -15.149 -0.966 32.271 1.00 95.06 288 ARG A CA 1
ATOM 2384 C C . ARG A 1 288 ? -14.795 -0.710 33.735 1.00 95.06 288 ARG A C 1
ATOM 2386 O O . ARG A 1 288 ? -15.500 -1.187 34.611 1.00 95.06 288 ARG A O 1
ATOM 2393 N N . GLU A 1 289 ? -13.766 0.086 34.016 1.00 93.19 289 GLU A N 1
ATOM 2394 C CA . GLU A 1 289 ? -13.424 0.507 35.383 1.00 93.19 289 GLU A CA 1
ATOM 2395 C C . GLU A 1 289 ? -14.526 1.396 36.001 1.00 93.19 289 GLU A C 1
ATOM 2397 O O . GLU A 1 289 ? -14.819 1.271 37.192 1.00 93.19 289 GLU A O 1
ATOM 2402 N N . ALA A 1 290 ? -15.200 2.236 35.205 1.00 93.50 290 ALA A N 1
ATOM 2403 C CA . ALA A 1 290 ? -16.374 3.005 35.632 1.00 93.50 290 ALA A CA 1
ATOM 2404 C C . ALA A 1 290 ? -17.616 2.117 35.859 1.00 93.50 290 ALA A C 1
ATOM 2406 O O . ALA A 1 290 ? -18.308 2.265 36.864 1.00 93.50 290 ALA A O 1
ATOM 2407 N N . GLU A 1 291 ? -17.879 1.152 34.974 1.00 93.06 291 GLU A N 1
ATOM 2408 C CA . GLU A 1 291 ? -18.971 0.179 35.123 1.00 93.06 291 GLU A CA 1
ATOM 2409 C C . GLU A 1 291 ? -18.764 -0.734 36.344 1.00 93.06 291 GLU A C 1
ATOM 2411 O O . GLU A 1 291 ? -19.690 -0.945 37.129 1.00 93.06 291 GLU A O 1
ATOM 2416 N N . GLU A 1 292 ? -17.546 -1.243 36.551 1.00 91.12 292 GLU A N 1
ATOM 2417 C CA . GLU A 1 292 ? -17.191 -2.042 37.725 1.00 91.12 292 GLU A CA 1
ATOM 2418 C C . GLU A 1 292 ? -17.259 -1.231 39.017 1.00 91.12 292 GLU A C 1
ATOM 2420 O O . GLU A 1 292 ? -17.815 -1.717 39.999 1.00 91.12 292 GLU A O 1
ATOM 2425 N N . SER A 1 293 ? -16.730 -0.003 39.052 1.00 91.38 293 SER A N 1
ATOM 2426 C CA . SER A 1 293 ? -16.821 0.837 40.255 1.00 91.38 293 SER A CA 1
ATOM 2427 C C . SER A 1 293 ? -18.264 1.248 40.564 1.00 91.38 293 SER A C 1
ATOM 2429 O O . SER A 1 293 ? -18.642 1.253 41.734 1.00 91.38 293 SER A O 1
ATOM 2431 N N . GLY A 1 294 ? -19.105 1.472 39.548 1.00 91.62 294 GLY A N 1
ATOM 2432 C CA . GLY A 1 294 ? -20.551 1.631 39.716 1.00 91.62 294 GLY A CA 1
ATOM 2433 C C . GLY A 1 294 ? -21.214 0.400 40.347 1.00 91.62 294 GLY A C 1
ATOM 2434 O O . GLY A 1 294 ? -21.946 0.533 41.328 1.00 91.62 294 GLY A O 1
ATOM 2435 N N . ARG A 1 295 ? -20.908 -0.813 39.859 1.00 90.00 295 ARG A N 1
ATOM 2436 C CA . ARG A 1 295 ? -21.406 -2.069 40.459 1.00 90.00 295 ARG A CA 1
ATOM 2437 C C . ARG A 1 295 ? -20.925 -2.253 41.899 1.00 90.00 295 ARG A C 1
ATOM 2439 O O . ARG A 1 295 ? -21.745 -2.519 42.771 1.00 90.00 295 ARG A O 1
ATOM 2446 N N . ARG A 1 296 ? -19.633 -2.034 42.168 1.00 90.25 296 ARG A N 1
ATOM 2447 C CA . ARG A 1 296 ? -19.046 -2.125 43.518 1.00 90.25 296 ARG A CA 1
ATOM 2448 C C . ARG A 1 296 ? -19.702 -1.142 44.492 1.00 90.25 296 ARG A C 1
ATOM 2450 O O . ARG A 1 296 ? -19.996 -1.531 45.613 1.00 90.25 296 ARG A O 1
ATOM 2457 N N . GLN A 1 297 ? -20.016 0.086 44.066 1.00 90.00 297 GLN A N 1
ATOM 2458 C CA . GLN A 1 297 ? -20.761 1.043 44.898 1.00 90.00 297 GLN A CA 1
ATOM 2459 C C . GLN A 1 297 ? -22.186 0.570 45.227 1.00 90.00 297 GLN A C 1
ATOM 2461 O O . GLN A 1 297 ? -22.656 0.805 46.339 1.00 90.00 297 GLN A O 1
ATOM 2466 N N . VAL A 1 298 ? -22.879 -0.089 44.292 1.00 91.62 298 VAL A N 1
ATOM 2467 C CA . VAL A 1 298 ? -24.213 -0.667 44.540 1.00 91.62 298 VAL A CA 1
ATOM 2468 C C . VAL A 1 298 ? -24.122 -1.869 45.485 1.00 91.62 298 VAL A C 1
ATOM 2470 O O . VAL A 1 298 ? -24.896 -1.948 46.435 1.00 91.62 298 VAL A O 1
ATOM 2473 N N . GLU A 1 299 ? -23.148 -2.762 45.290 1.00 90.25 299 GLU A N 1
ATOM 2474 C CA . GLU A 1 299 ? -22.892 -3.881 46.207 1.00 90.25 299 GLU A CA 1
ATOM 2475 C C . GLU A 1 299 ? -22.498 -3.405 47.613 1.00 90.25 299 GLU A C 1
ATOM 2477 O O . GLU A 1 299 ? -22.981 -3.956 48.597 1.00 90.25 299 GLU A O 1
ATOM 2482 N N . GLU A 1 300 ? -21.670 -2.364 47.736 1.00 91.19 300 GLU A N 1
ATOM 2483 C CA . GLU A 1 300 ? -21.318 -1.779 49.033 1.00 91.19 300 GLU A CA 1
ATOM 2484 C C . GLU A 1 300 ? -22.515 -1.142 49.740 1.00 91.19 300 GLU A C 1
ATOM 2486 O O . GLU A 1 300 ? -22.645 -1.315 50.949 1.00 91.19 300 GLU A O 1
ATOM 2491 N N . ARG A 1 301 ? -23.393 -0.418 49.028 1.00 89.12 301 ARG A N 1
ATOM 2492 C CA . ARG A 1 301 ? -24.635 0.107 49.626 1.00 89.12 301 ARG A CA 1
ATOM 2493 C C . ARG A 1 301 ? -25.503 -1.030 50.141 1.00 89.12 301 ARG A C 1
ATOM 2495 O O . ARG A 1 301 ? -25.867 -1.020 51.310 1.00 89.12 301 ARG A O 1
ATOM 2502 N N . ARG A 1 302 ? -25.719 -2.051 49.309 1.00 91.75 302 ARG A N 1
ATOM 2503 C CA . ARG A 1 302 ? -26.508 -3.227 49.670 1.00 91.75 302 ARG A CA 1
ATOM 2504 C C . ARG A 1 302 ? -25.943 -3.955 50.894 1.00 91.75 302 ARG A C 1
ATOM 2506 O O . ARG A 1 302 ? -26.705 -4.298 51.785 1.00 91.75 302 ARG A O 1
ATOM 2513 N N . ARG A 1 303 ? -24.618 -4.122 50.994 1.00 92.44 303 ARG A N 1
ATOM 2514 C CA . ARG A 1 303 ? -23.982 -4.700 52.194 1.00 92.44 303 ARG A CA 1
ATOM 2515 C C . ARG A 1 303 ? -24.180 -3.831 53.434 1.00 92.44 303 ARG A C 1
ATOM 2517 O O . ARG A 1 303 ? -24.442 -4.378 54.491 1.00 92.44 303 ARG A O 1
ATOM 2524 N N . ARG A 1 304 ? -24.113 -2.499 53.320 1.00 92.19 304 ARG A N 1
ATOM 2525 C CA . ARG A 1 304 ? -24.393 -1.588 54.450 1.00 92.19 304 ARG A CA 1
ATOM 2526 C C . ARG A 1 304 ? -25.860 -1.661 54.887 1.00 92.19 304 ARG A C 1
ATOM 2528 O O . ARG A 1 304 ? -26.127 -1.659 56.082 1.00 92.19 304 ARG A O 1
ATOM 2535 N N . GLU A 1 305 ? -26.789 -1.766 53.938 1.00 91.44 305 GLU A N 1
ATOM 2536 C CA . GLU A 1 305 ? -28.218 -1.990 54.197 1.00 91.44 305 GLU A CA 1
ATOM 2537 C C . GLU A 1 305 ? -28.443 -3.347 54.896 1.00 91.44 305 GLU A C 1
ATOM 2539 O O . GLU A 1 305 ? -29.123 -3.411 55.919 1.00 91.44 305 GLU A O 1
ATOM 2544 N N . GLU A 1 306 ? -27.807 -4.418 54.411 1.00 92.81 306 GLU A N 1
ATOM 2545 C CA . GLU A 1 306 ? -27.840 -5.762 55.007 1.00 92.81 306 GLU A CA 1
ATOM 2546 C C . GLU A 1 306 ? -27.192 -5.790 56.415 1.00 92.81 306 GLU A C 1
ATOM 2548 O O . GLU A 1 306 ? -27.772 -6.365 57.337 1.00 92.81 306 GLU A O 1
ATOM 2553 N N . ASP A 1 307 ? -26.068 -5.093 56.629 1.00 94.62 307 ASP A N 1
ATOM 2554 C CA . ASP A 1 307 ? -25.404 -4.913 57.933 1.00 94.62 307 ASP A CA 1
ATOM 2555 C C . ASP A 1 307 ? -26.262 -4.106 58.924 1.00 94.62 307 ASP A C 1
ATOM 2557 O O . ASP A 1 307 ? -26.257 -4.381 60.128 1.00 94.62 307 ASP A O 1
ATOM 2561 N N . GLU A 1 308 ? -26.990 -3.087 58.460 1.00 93.00 308 GLU A N 1
ATOM 2562 C CA . GLU A 1 308 ? -27.903 -2.301 59.296 1.00 93.00 308 GLU A CA 1
ATOM 2563 C C . GLU A 1 308 ? -29.159 -3.092 59.668 1.00 93.00 308 GLU A C 1
ATOM 2565 O O . GLU A 1 308 ? -29.561 -3.061 60.834 1.00 93.00 308 GLU A O 1
ATOM 2570 N N . ILE A 1 309 ? -29.728 -3.859 58.734 1.00 94.00 309 ILE A N 1
ATOM 2571 C CA . ILE A 1 309 ? -30.820 -4.804 59.009 1.00 94.00 309 ILE A CA 1
ATOM 2572 C C . ILE A 1 309 ? -30.355 -5.858 60.020 1.00 94.00 309 ILE A C 1
ATOM 2574 O O . ILE A 1 309 ? -31.026 -6.071 61.030 1.00 94.00 309 ILE A O 1
ATOM 2578 N N . PHE A 1 310 ? -29.182 -6.468 59.821 1.00 94.19 310 PHE A N 1
ATOM 2579 C CA . PHE A 1 310 ? -28.621 -7.444 60.757 1.00 94.19 310 PHE A CA 1
ATOM 2580 C C . PHE A 1 310 ? -28.411 -6.838 62.152 1.00 94.19 310 PHE A C 1
ATOM 2582 O O . PHE A 1 310 ? -28.826 -7.421 63.153 1.00 94.19 310 PHE A O 1
ATOM 2589 N N . ARG A 1 311 ? -27.857 -5.621 62.237 1.00 95.06 311 ARG A N 1
ATOM 2590 C CA . ARG A 1 311 ? -27.672 -4.892 63.5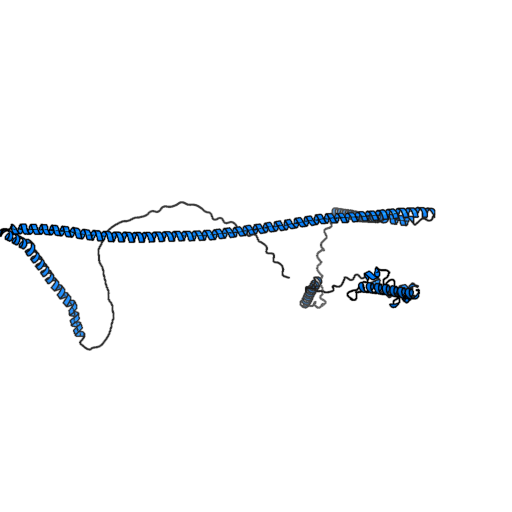04 1.00 95.06 311 ARG A CA 1
ATOM 2591 C C . ARG A 1 311 ? -29.001 -4.576 64.199 1.00 95.06 311 ARG A C 1
ATOM 2593 O O . ARG A 1 311 ? -29.060 -4.610 65.427 1.00 95.06 311 ARG A O 1
ATOM 2600 N N . GLN A 1 312 ? -30.064 -4.293 63.444 1.00 93.00 312 GLN A N 1
ATOM 2601 C CA . GLN A 1 312 ? -31.414 -4.119 63.986 1.00 93.00 312 GLN A CA 1
ATOM 2602 C C . GLN A 1 312 ? -31.994 -5.445 64.499 1.00 93.00 312 GLN A C 1
ATOM 2604 O O . GLN A 1 312 ? -32.483 -5.476 65.625 1.00 93.00 312 GLN A O 1
ATOM 2609 N N . VAL A 1 313 ? -31.880 -6.541 63.741 1.00 95.12 313 VAL A N 1
ATOM 2610 C CA . VAL A 1 313 ? -32.341 -7.883 64.154 1.00 95.12 313 VAL A CA 1
ATOM 2611 C C . VAL A 1 313 ? -31.615 -8.354 65.416 1.00 95.12 313 VAL A C 1
ATOM 2613 O O . VAL A 1 313 ? -32.268 -8.754 66.377 1.00 95.12 313 VAL A O 1
ATOM 2616 N N . VAL A 1 314 ? -30.287 -8.210 65.479 1.00 95.12 314 VAL A N 1
ATOM 2617 C CA . VAL A 1 314 ? -29.498 -8.501 66.689 1.00 95.12 314 VAL A CA 1
ATOM 2618 C C . VAL A 1 314 ? -29.950 -7.630 67.863 1.00 95.12 314 VAL A C 1
ATOM 2620 O O . VAL A 1 314 ? -30.129 -8.149 68.958 1.00 95.12 314 VAL A O 1
ATOM 2623 N N . LYS A 1 315 ? -30.218 -6.333 67.657 1.00 95.88 315 LYS A N 1
ATOM 2624 C CA . LYS A 1 315 ? -30.731 -5.444 68.716 1.00 95.88 315 LYS A CA 1
ATOM 2625 C C . LYS A 1 315 ? -32.146 -5.816 69.184 1.00 95.88 315 LYS A C 1
ATOM 2627 O O . LYS A 1 315 ? -32.459 -5.608 70.354 1.00 95.88 315 LYS A O 1
ATOM 2632 N N . VAL A 1 316 ? -32.995 -6.352 68.305 1.00 95.94 316 VAL A N 1
ATOM 2633 C CA . VAL A 1 316 ? -34.308 -6.900 68.684 1.00 95.94 316 VAL A CA 1
ATOM 2634 C C . VAL A 1 316 ? -34.126 -8.177 69.497 1.00 95.94 316 VAL A C 1
ATOM 2636 O O . VAL A 1 316 ? -34.670 -8.251 70.589 1.00 95.94 316 VAL A O 1
ATOM 2639 N N . HIS A 1 317 ? -33.312 -9.134 69.040 1.00 95.00 317 HIS A N 1
ATOM 2640 C CA . HIS A 1 317 ? -33.044 -10.366 69.789 1.00 95.00 317 HIS A CA 1
ATOM 2641 C C . HIS A 1 317 ? -32.395 -10.107 71.151 1.00 95.00 317 HIS A C 1
ATOM 2643 O O . HIS A 1 317 ? -32.814 -10.720 72.127 1.00 95.00 317 HIS A O 1
ATOM 2649 N N . GLN A 1 318 ? -31.449 -9.165 71.234 1.00 95.12 318 GLN A N 1
ATOM 2650 C CA . GLN A 1 318 ? -30.874 -8.692 72.494 1.00 95.12 318 GLN A CA 1
ATOM 2651 C C . GLN A 1 318 ? -31.996 -8.231 73.431 1.00 95.12 318 GLN A C 1
ATOM 2653 O O . GLN A 1 318 ? -32.185 -8.836 74.474 1.00 95.12 318 GLN A O 1
ATOM 2658 N N . LYS A 1 319 ? -32.847 -7.290 72.993 1.00 95.38 319 LYS A N 1
ATOM 2659 C CA . LYS A 1 319 ? -34.009 -6.828 73.769 1.00 95.38 319 LYS A CA 1
ATOM 2660 C C . LYS A 1 319 ? -34.997 -7.934 74.150 1.00 95.38 319 LYS A C 1
ATOM 2662 O O . LYS A 1 319 ? -35.593 -7.851 75.215 1.00 95.38 319 LYS A O 1
ATOM 2667 N N . THR A 1 320 ? -35.220 -8.934 73.296 1.00 95.25 320 THR A N 1
ATOM 2668 C CA . THR A 1 320 ? -36.101 -10.070 73.613 1.00 95.25 320 THR A CA 1
ATOM 2669 C C . THR A 1 320 ? -35.494 -10.953 74.702 1.00 95.25 320 THR A C 1
ATOM 2671 O O . THR A 1 320 ? -36.218 -11.396 75.585 1.00 95.25 320 THR A O 1
ATOM 2674 N N . VAL A 1 321 ? -34.176 -11.177 74.673 1.00 96.50 321 VAL A N 1
ATOM 2675 C CA . VAL A 1 321 ? -33.452 -11.886 75.738 1.00 96.50 321 VAL A CA 1
ATOM 2676 C C . VAL A 1 321 ? -33.434 -11.056 77.020 1.00 96.50 321 VAL A C 1
ATOM 2678 O O . VAL A 1 321 ? -33.761 -11.591 78.072 1.00 96.50 321 VAL A O 1
ATOM 2681 N N . ASP A 1 322 ? -33.123 -9.761 76.933 1.00 96.19 322 ASP A N 1
ATOM 2682 C CA . ASP A 1 322 ? -33.099 -8.841 78.073 1.00 96.19 322 ASP A CA 1
ATOM 2683 C C . ASP A 1 322 ? -34.483 -8.797 78.759 1.00 96.19 322 ASP A C 1
ATOM 2685 O O . ASP A 1 322 ? -34.568 -9.012 79.962 1.00 96.19 322 ASP A O 1
ATOM 2689 N N . SER A 1 323 ? -35.569 -8.634 77.989 1.00 95.56 323 SER A N 1
ATOM 2690 C CA . SER A 1 323 ? -36.957 -8.635 78.487 1.00 95.56 323 SER A CA 1
ATOM 2691 C C . SER A 1 323 ? -37.379 -9.983 79.072 1.00 95.56 323 SER A C 1
ATOM 2693 O O . SER A 1 323 ? -38.051 -10.009 80.091 1.00 95.56 323 SER A O 1
ATOM 2695 N N . TYR A 1 324 ? -36.983 -11.109 78.468 1.00 96.06 324 TYR A N 1
ATOM 2696 C CA . TYR A 1 324 ? -37.284 -12.437 79.014 1.00 96.06 324 TYR A CA 1
ATOM 2697 C C . TYR A 1 324 ? -36.533 -12.699 80.330 1.00 96.06 324 TYR A C 1
ATOM 2699 O O . TYR A 1 324 ? -37.068 -13.324 81.244 1.00 96.06 324 TYR A O 1
ATOM 2707 N N . LEU A 1 325 ? -35.292 -12.217 80.448 1.00 96.44 325 LEU A N 1
ATOM 2708 C CA . LEU A 1 325 ? -34.532 -12.279 81.695 1.00 96.44 325 LEU A CA 1
ATOM 2709 C C . LEU A 1 325 ? -35.123 -11.343 82.756 1.00 96.44 325 LEU A C 1
ATOM 2711 O O . LEU A 1 325 ? -35.212 -11.744 83.912 1.00 96.44 325 LEU A O 1
ATOM 2715 N N . GLU A 1 326 ? -35.566 -10.144 82.371 1.00 96.06 326 GLU A N 1
ATOM 2716 C CA . GLU A 1 326 ? -36.292 -9.211 83.239 1.00 96.06 326 GLU A CA 1
ATOM 2717 C C . GLU A 1 326 ? -37.598 -9.837 83.749 1.00 96.06 326 GLU A C 1
ATOM 2719 O O . GLU A 1 326 ? -37.796 -9.889 84.959 1.00 96.06 326 GLU A O 1
ATOM 2724 N N . ASP A 1 327 ? -38.415 -10.437 82.876 1.00 96.38 327 ASP A N 1
ATOM 2725 C CA . ASP A 1 327 ? -39.628 -11.172 83.258 1.00 96.38 327 ASP A CA 1
ATOM 2726 C C . ASP A 1 327 ? -39.314 -12.313 84.245 1.00 96.38 327 ASP A C 1
ATOM 2728 O O . ASP A 1 327 ? -39.977 -12.446 85.273 1.00 96.38 327 ASP A O 1
ATOM 2732 N N . VAL A 1 328 ? -38.292 -13.139 83.991 1.00 96.50 328 VAL A N 1
ATOM 2733 C CA . VAL A 1 328 ? -37.903 -14.245 84.893 1.00 96.50 328 VAL A CA 1
ATOM 2734 C C . VAL A 1 328 ? -37.392 -13.733 86.251 1.00 96.50 328 VAL A C 1
ATOM 2736 O O . VAL A 1 328 ? -37.712 -14.311 87.296 1.00 96.50 328 VAL A O 1
ATOM 2739 N N . ILE A 1 329 ? -36.628 -12.638 86.266 1.00 95.81 329 ILE A N 1
ATOM 2740 C CA . ILE A 1 329 ? -36.168 -11.985 87.500 1.00 95.81 329 ILE A CA 1
ATOM 2741 C C . ILE A 1 329 ? -37.359 -11.397 88.269 1.00 95.81 329 ILE A C 1
ATOM 2743 O O . ILE A 1 329 ? -37.471 -11.637 89.468 1.00 95.81 329 ILE A O 1
ATOM 2747 N N . LEU A 1 330 ? -38.283 -10.702 87.601 1.00 95.88 330 LEU A N 1
ATOM 2748 C CA . LEU A 1 330 ? -39.475 -10.125 88.227 1.00 95.88 330 LEU A CA 1
ATOM 2749 C C . LEU A 1 330 ? -40.400 -11.205 88.798 1.00 95.88 330 LEU A C 1
ATOM 2751 O O . LEU A 1 330 ? -40.768 -11.110 89.963 1.00 95.88 330 LEU A O 1
ATOM 2755 N N . ASN A 1 331 ? -40.698 -12.273 88.050 1.00 95.81 331 ASN A N 1
ATOM 2756 C CA . ASN A 1 331 ? -41.527 -13.384 88.538 1.00 95.81 331 ASN A CA 1
ATOM 2757 C C . ASN A 1 331 ? -40.888 -14.098 89.749 1.00 95.81 331 ASN A C 1
ATOM 2759 O O . ASN A 1 331 ? -41.587 -14.482 90.686 1.00 95.81 331 ASN A O 1
ATOM 2763 N N . SER A 1 332 ? -39.560 -14.276 89.767 1.00 96.19 332 SER A N 1
ATOM 2764 C CA . SER A 1 332 ? -38.874 -14.884 90.923 1.00 96.19 332 SER A CA 1
ATOM 2765 C C . SER A 1 332 ? -38.782 -13.944 92.134 1.00 96.19 332 SER A C 1
ATOM 2767 O O . SER A 1 332 ? -38.932 -14.391 93.274 1.00 96.19 332 SER A O 1
ATOM 2769 N N . MET A 1 333 ? -38.609 -12.640 91.906 1.00 95.19 333 MET A N 1
ATOM 2770 C CA . MET A 1 333 ? -38.693 -11.609 92.943 1.00 95.19 333 MET A CA 1
ATOM 2771 C C . MET A 1 333 ? -40.109 -11.504 93.530 1.00 95.19 333 MET A C 1
ATOM 2773 O O . MET A 1 333 ? -40.257 -11.439 94.745 1.00 95.19 333 MET A O 1
ATOM 2777 N N . GLU A 1 334 ? -41.150 -11.544 92.699 1.00 94.62 334 GLU A N 1
ATOM 2778 C CA . GLU A 1 334 ? -42.548 -11.536 93.137 1.00 94.62 334 GLU A CA 1
ATOM 2779 C C . GLU A 1 334 ? -42.887 -12.810 93.919 1.00 94.62 334 GLU A C 1
ATOM 2781 O O . GLU A 1 334 ? -43.411 -12.717 95.024 1.00 94.62 334 GLU A O 1
ATOM 2786 N N . SER A 1 335 ? -42.478 -13.993 93.443 1.00 94.88 335 SER A N 1
ATOM 2787 C CA . SER A 1 335 ? -42.666 -15.251 94.181 1.00 94.88 335 SER A CA 1
ATOM 2788 C C . SER A 1 335 ? -41.969 -15.259 95.547 1.00 94.88 335 SER A C 1
ATOM 2790 O O . SER A 1 335 ? -42.514 -15.815 96.500 1.00 94.88 335 SER A O 1
ATOM 2792 N N . THR A 1 336 ? -40.778 -14.663 95.670 1.00 94.81 336 THR A N 1
ATOM 2793 C CA . THR A 1 336 ? -40.066 -14.587 96.961 1.00 94.81 336 THR A CA 1
ATOM 2794 C C . THR A 1 336 ? -40.622 -13.492 97.873 1.00 94.81 336 THR A C 1
ATOM 2796 O O . THR A 1 336 ? -40.655 -13.678 99.089 1.00 94.81 336 THR A O 1
ATOM 2799 N N . ALA A 1 337 ? -41.140 -12.393 97.317 1.00 94.19 337 ALA A N 1
ATOM 2800 C CA . ALA A 1 337 ? -41.869 -11.371 98.065 1.00 94.19 337 ALA A CA 1
ATOM 2801 C C . ALA A 1 337 ? -43.248 -11.870 98.544 1.00 94.19 337 ALA A C 1
ATOM 2803 O O . ALA A 1 337 ? -43.654 -11.563 99.665 1.00 94.19 337 ALA A O 1
ATOM 2804 N N . GLU A 1 338 ? -43.954 -12.686 97.753 1.00 92.81 338 GLU A N 1
ATOM 2805 C CA . GLU A 1 338 ? -45.158 -13.400 98.191 1.00 92.81 338 GLU A CA 1
ATOM 2806 C C . GLU A 1 338 ? -44.846 -14.376 99.330 1.00 92.81 338 GLU A C 1
ATOM 2808 O O . GLU A 1 338 ? -45.600 -14.443 100.296 1.00 92.81 338 GLU A O 1
ATOM 2813 N N . GLU A 1 339 ? -43.745 -15.126 99.255 1.00 93.94 339 GLU A N 1
ATOM 2814 C CA . GLU A 1 339 ? -43.357 -16.065 100.313 1.00 93.94 339 GLU A CA 1
ATOM 2815 C C . GLU A 1 339 ? -42.993 -15.333 101.618 1.00 93.94 339 GLU A C 1
ATOM 2817 O O . GLU A 1 339 ? -43.550 -15.646 102.672 1.00 93.94 339 GLU A O 1
ATOM 2822 N N . GLN A 1 340 ? -42.178 -14.274 101.543 1.00 93.25 340 GLN A N 1
ATOM 2823 C CA . GLN A 1 340 ? -41.840 -13.428 102.697 1.00 93.25 340 GLN A CA 1
ATOM 2824 C C . GLN A 1 340 ? -43.067 -12.730 103.300 1.00 93.25 340 GLN A C 1
ATOM 2826 O O . GLN A 1 340 ? -43.258 -12.765 104.514 1.00 93.25 340 GLN A O 1
ATOM 2831 N N . SER A 1 341 ? -43.938 -12.137 102.478 1.00 91.00 341 SER A N 1
ATOM 2832 C CA . SER A 1 341 ? -45.154 -11.483 102.981 1.00 91.00 341 SER A CA 1
ATOM 2833 C C . SER A 1 341 ? -46.161 -12.484 103.554 1.00 91.00 341 SER A C 1
ATOM 2835 O O . SER A 1 341 ? -46.821 -12.173 104.543 1.00 91.00 341 SER A O 1
ATOM 2837 N N . ARG A 1 342 ? -46.242 -13.716 103.030 1.00 92.44 342 ARG A N 1
ATOM 2838 C CA . ARG A 1 342 ? -47.008 -14.808 103.659 1.00 92.44 342 ARG A CA 1
ATOM 2839 C C . ARG A 1 342 ? -46.420 -15.211 105.009 1.00 92.44 342 ARG A C 1
ATOM 2841 O O . ARG A 1 342 ? -47.200 -15.433 105.932 1.00 92.44 342 ARG A O 1
ATOM 2848 N N . GLU A 1 343 ? -45.096 -15.282 105.154 1.00 92.69 343 GLU A N 1
ATOM 2849 C CA . GLU A 1 343 ? -44.461 -15.501 106.459 1.00 92.69 343 GLU A CA 1
ATOM 2850 C C . GLU A 1 343 ? -44.775 -14.370 107.448 1.00 92.69 343 GLU A C 1
ATOM 2852 O O . GLU A 1 343 ? -45.174 -14.646 108.578 1.00 92.69 343 GLU A O 1
ATOM 2857 N N . GLU A 1 344 ? -44.646 -13.103 107.047 1.00 91.19 344 GLU A N 1
ATOM 2858 C CA . GLU A 1 344 ? -44.955 -11.960 107.917 1.00 91.19 344 GLU A CA 1
ATOM 2859 C C . GLU A 1 344 ? -46.439 -11.906 108.299 1.00 91.19 344 GLU A C 1
ATOM 2861 O O . GLU A 1 344 ? -46.758 -11.722 109.474 1.00 91.19 344 GLU A O 1
ATOM 2866 N N . ILE A 1 345 ? -47.351 -12.159 107.355 1.00 90.81 345 ILE A N 1
ATOM 2867 C CA . ILE A 1 345 ? -48.792 -12.268 107.623 1.00 90.81 345 ILE A CA 1
ATOM 2868 C C . ILE A 1 345 ? -49.086 -13.437 108.573 1.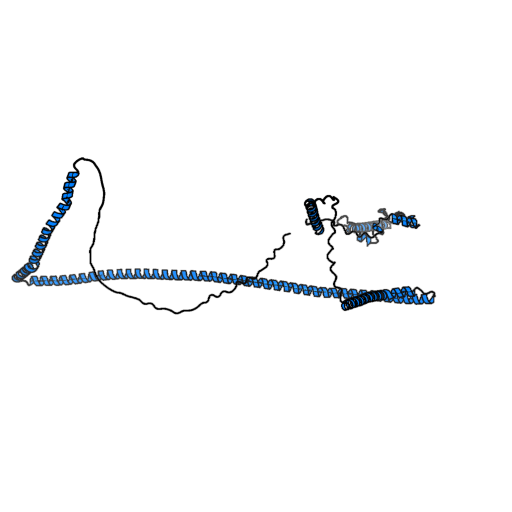00 90.81 345 ILE A C 1
ATOM 2870 O O . ILE A 1 345 ? -49.924 -13.289 109.458 1.00 90.81 345 ILE A O 1
ATOM 2874 N N . GLN A 1 346 ? -48.399 -14.578 108.451 1.00 89.44 346 GLN A N 1
ATOM 2875 C CA . GLN A 1 346 ? -48.559 -15.700 109.384 1.00 89.44 346 GLN A CA 1
ATOM 2876 C C . GLN A 1 346 ? -48.036 -15.369 110.787 1.00 89.44 346 GLN A C 1
ATOM 2878 O O . GLN A 1 346 ? -48.719 -15.672 111.763 1.00 89.44 346 GLN A O 1
ATOM 2883 N N . ARG A 1 347 ? -46.876 -14.709 110.909 1.00 91.50 347 ARG A N 1
ATOM 2884 C CA . ARG A 1 347 ? -46.340 -14.240 112.202 1.00 91.50 347 ARG A CA 1
ATOM 2885 C C . ARG A 1 347 ? -47.302 -13.242 112.856 1.00 91.50 347 ARG A C 1
ATOM 2887 O O . ARG A 1 347 ? -47.722 -13.464 113.987 1.00 91.50 347 ARG A O 1
ATOM 2894 N N . MET A 1 348 ? -47.748 -12.233 112.106 1.00 89.19 348 MET A N 1
ATOM 2895 C CA . MET A 1 348 ? -48.741 -11.241 112.536 1.00 89.19 348 MET A CA 1
ATOM 2896 C C . MET A 1 348 ? -50.076 -11.893 112.935 1.00 89.19 348 MET A C 1
ATOM 2898 O O . MET A 1 348 ? -50.671 -11.526 113.943 1.00 89.19 348 MET A O 1
ATOM 2902 N N . ALA A 1 349 ? -50.546 -12.898 112.188 1.00 88.19 349 ALA A N 1
ATOM 2903 C CA . ALA A 1 349 ? -51.759 -13.640 112.522 1.00 88.19 349 ALA A CA 1
ATOM 2904 C C . ALA A 1 349 ? -51.598 -14.477 113.801 1.00 88.19 349 ALA A C 1
ATOM 2906 O O . ALA A 1 349 ? -52.528 -14.532 114.602 1.00 88.19 349 ALA A O 1
ATOM 2907 N N . VAL A 1 350 ? -50.430 -15.089 114.034 1.00 90.44 350 VAL A N 1
ATOM 2908 C CA . VAL A 1 350 ? -50.117 -15.787 115.292 1.00 90.44 350 VAL A CA 1
ATOM 2909 C C . VAL A 1 350 ? -50.039 -14.801 116.460 1.00 90.44 350 VAL A C 1
ATOM 2911 O O . VAL A 1 350 ? -50.595 -15.086 117.516 1.00 90.44 350 VAL A O 1
ATOM 2914 N N . GLU A 1 351 ? -49.430 -13.628 116.282 1.00 89.94 351 GLU A N 1
ATOM 2915 C CA . GLU A 1 351 ? -49.390 -12.567 117.297 1.00 89.94 351 GLU A CA 1
ATOM 2916 C C . GLU A 1 351 ? -50.796 -12.050 117.641 1.00 89.94 351 GLU A C 1
ATOM 2918 O O . GLU A 1 351 ? -51.163 -12.029 118.815 1.00 89.94 351 GLU A O 1
ATOM 2923 N N . ILE A 1 352 ? -51.628 -11.734 116.643 1.00 88.12 352 ILE A N 1
ATOM 2924 C CA . ILE A 1 352 ? -53.030 -11.325 116.841 1.00 88.12 352 ILE A CA 1
ATOM 2925 C C . ILE A 1 352 ? -53.847 -12.441 117.509 1.00 88.12 352 ILE A C 1
ATOM 2927 O O . ILE A 1 352 ? -54.642 -12.165 118.405 1.00 88.12 352 ILE A O 1
ATOM 2931 N N . ASN A 1 353 ? -53.644 -13.702 117.125 1.00 87.94 353 ASN A N 1
ATOM 2932 C CA . ASN A 1 353 ? -54.336 -14.842 117.727 1.00 87.94 353 ASN A CA 1
ATOM 2933 C C . ASN A 1 353 ? -53.907 -15.065 119.190 1.00 87.94 353 ASN A C 1
ATOM 2935 O O . ASN A 1 353 ? -54.750 -15.318 120.048 1.00 87.94 353 ASN A O 1
ATOM 2939 N N . ASN A 1 354 ? -52.620 -14.886 119.504 1.00 88.00 354 ASN A N 1
ATOM 2940 C CA . ASN A 1 354 ? -52.110 -14.919 120.876 1.00 88.00 354 ASN A CA 1
ATOM 2941 C C . ASN A 1 354 ? -52.669 -13.759 121.713 1.00 88.00 354 ASN A C 1
ATOM 2943 O O . ASN A 1 354 ? -53.101 -13.987 122.839 1.00 88.00 354 ASN A O 1
ATOM 2947 N N . ILE A 1 355 ? -52.743 -12.542 121.158 1.00 85.81 355 ILE A N 1
ATOM 2948 C CA . ILE A 1 355 ? -53.419 -11.400 121.796 1.00 85.81 355 ILE A CA 1
ATOM 2949 C C . ILE A 1 355 ? -54.901 -11.721 122.025 1.00 85.81 355 ILE A C 1
ATOM 2951 O O . ILE A 1 355 ? -55.424 -11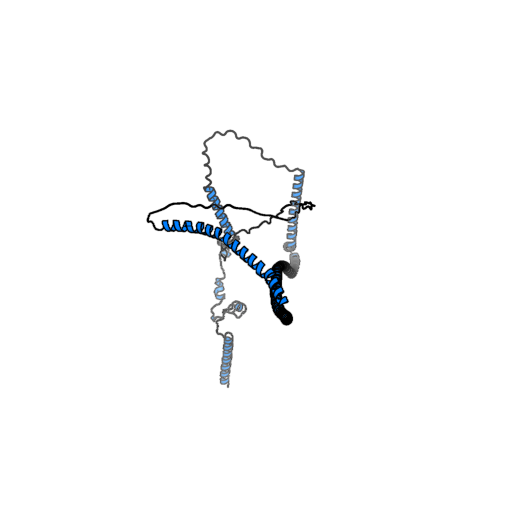.423 123.095 1.00 85.81 355 ILE A O 1
ATOM 2955 N N . SER A 1 356 ? -55.574 -12.382 121.077 1.00 80.06 356 SER A N 1
ATOM 2956 C CA . SER A 1 356 ? -56.976 -12.781 121.238 1.00 80.06 356 SER A CA 1
ATOM 2957 C C . SER A 1 356 ? -57.161 -13.806 122.360 1.00 80.06 356 SER A C 1
ATOM 2959 O O . SER A 1 356 ? -58.066 -13.639 123.174 1.00 80.06 356 SER A O 1
ATOM 2961 N N . TYR A 1 357 ? -56.294 -14.819 122.464 1.00 82.62 357 TYR A N 1
ATOM 2962 C CA . TYR A 1 357 ? -56.313 -15.763 123.587 1.00 82.62 357 TYR A CA 1
ATOM 2963 C C . TYR A 1 357 ? -55.940 -15.094 124.919 1.00 82.62 357 TYR A C 1
ATOM 2965 O O . TYR A 1 357 ? -56.517 -15.424 125.955 1.00 82.62 357 TYR A O 1
ATOM 2973 N N . GLU A 1 358 ? -55.022 -14.124 124.929 1.00 80.25 358 GLU A N 1
ATOM 2974 C CA . GLU A 1 358 ? -54.735 -13.312 126.117 1.00 80.25 358 GLU A CA 1
ATOM 2975 C C . GLU A 1 358 ? -55.923 -12.425 126.523 1.00 80.25 358 GLU A C 1
ATOM 2977 O O . GLU A 1 358 ? -56.165 -12.235 127.713 1.00 80.25 358 GLU A O 1
ATOM 2982 N N . MET A 1 359 ? -56.687 -11.891 125.567 1.00 73.38 359 MET A N 1
ATOM 2983 C CA . MET A 1 359 ? -57.921 -11.153 125.844 1.00 73.38 359 MET A CA 1
ATOM 2984 C C . MET A 1 359 ? -59.039 -12.078 126.335 1.00 73.38 359 MET A C 1
ATOM 2986 O O . MET A 1 359 ? -59.770 -11.701 127.245 1.00 73.38 359 MET A O 1
ATOM 2990 N N . GLU A 1 360 ? -59.179 -13.280 125.775 1.00 69.94 360 GLU A N 1
ATOM 2991 C CA . GLU A 1 360 ? -60.182 -14.274 126.182 1.00 69.94 360 GLU A CA 1
ATOM 2992 C C . GLU A 1 360 ? -59.897 -14.833 127.584 1.00 69.94 360 GLU A C 1
ATOM 2994 O O . GLU A 1 360 ? -60.772 -14.842 128.447 1.00 69.94 360 GLU A O 1
ATOM 2999 N N . THR A 1 361 ? -58.646 -15.191 127.878 1.00 71.12 361 THR A N 1
ATOM 3000 C CA . THR A 1 361 ? -58.243 -15.688 129.209 1.00 71.12 361 THR A CA 1
ATOM 3001 C C . THR A 1 361 ? -58.267 -14.624 130.313 1.00 71.12 361 THR A C 1
ATOM 3003 O O . THR A 1 361 ? -58.283 -14.978 131.493 1.00 71.12 361 THR A O 1
ATOM 3006 N N . ARG A 1 362 ? -58.306 -13.330 129.964 1.00 67.12 362 ARG A N 1
ATOM 3007 C CA . ARG A 1 362 ? -58.454 -12.204 130.910 1.00 67.12 362 ARG A CA 1
ATOM 3008 C C . ARG A 1 362 ? -59.901 -11.718 131.076 1.00 67.12 362 ARG A C 1
ATOM 3010 O O . ARG A 1 362 ? -60.132 -10.803 131.868 1.00 67.12 362 ARG A O 1
ATOM 3017 N N . GLN A 1 363 ? -60.869 -12.273 130.344 1.00 61.31 363 GLN A N 1
ATOM 3018 C CA . GLN A 1 363 ? -62.249 -11.780 130.355 1.00 61.31 363 GLN A CA 1
ATOM 3019 C C . GLN A 1 363 ? -63.031 -12.132 131.628 1.00 61.31 363 GLN A C 1
ATOM 3021 O O . GLN A 1 363 ? -62.759 -13.092 132.345 1.00 61.31 363 GLN A O 1
ATOM 3026 N N . SER A 1 364 ? -64.068 -11.332 131.873 1.00 67.88 364 SER A N 1
ATOM 3027 C CA . SER A 1 364 ? -65.130 -11.603 132.843 1.00 67.88 364 SER A CA 1
ATOM 3028 C C . SER A 1 364 ? -66.486 -11.463 132.150 1.00 67.88 364 SER A C 1
ATOM 3030 O O . SER A 1 364 ? -66.589 -10.756 131.146 1.00 67.88 364 SER A O 1
ATOM 3032 N N . ASN A 1 365 ? -67.529 -12.104 132.686 1.00 70.31 365 ASN A N 1
ATOM 3033 C CA . ASN A 1 365 ? -68.847 -12.206 132.036 1.00 70.31 365 ASN A CA 1
ATOM 3034 C C . ASN A 1 365 ? -69.473 -10.858 131.624 1.00 70.31 365 ASN A C 1
ATOM 3036 O O . ASN A 1 365 ? -70.276 -10.823 130.702 1.00 70.31 365 ASN A O 1
ATOM 3040 N N . LEU A 1 366 ? -69.110 -9.754 132.287 1.00 73.56 366 LEU A N 1
ATOM 3041 C CA . LEU A 1 366 ? -69.611 -8.416 131.958 1.00 73.56 366 LEU A CA 1
ATOM 3042 C C . LEU A 1 366 ? -69.006 -7.865 130.650 1.00 73.56 366 LEU A C 1
ATOM 3044 O O . LEU A 1 366 ? -69.662 -7.131 129.921 1.00 73.56 366 LEU A O 1
ATOM 3048 N N . GLN A 1 367 ? -67.758 -8.228 130.340 1.00 68.19 367 GLN A N 1
ATOM 3049 C CA . GLN A 1 367 ? -67.053 -7.775 129.134 1.00 68.19 367 GLN A CA 1
ATOM 3050 C C . GLN A 1 367 ? -67.469 -8.566 127.892 1.00 68.19 367 GLN A C 1
ATOM 3052 O O . GLN A 1 367 ? -67.571 -7.993 126.812 1.00 68.19 367 GLN A O 1
ATOM 3057 N N . SER A 1 368 ? -67.784 -9.857 128.030 1.00 70.69 368 SER A N 1
ATOM 3058 C CA . SER A 1 368 ? -68.366 -10.622 126.924 1.00 70.69 368 SER A CA 1
ATOM 3059 C C . SER A 1 368 ? -69.795 -10.167 126.595 1.00 70.69 368 SER A C 1
ATOM 3061 O O . SER A 1 368 ? -70.174 -10.172 125.426 1.00 70.69 368 SER A O 1
ATOM 3063 N N . GLU A 1 369 ? -70.566 -9.692 127.580 1.00 78.06 369 GLU A N 1
ATOM 3064 C CA . GLU A 1 369 ? -71.885 -9.081 127.355 1.00 78.06 369 GLU A CA 1
ATOM 3065 C C . GLU A 1 369 ? -71.781 -7.735 126.602 1.00 78.06 369 GLU A C 1
ATOM 3067 O O . GLU A 1 369 ? -72.537 -7.492 125.658 1.00 78.06 369 GLU A O 1
ATOM 3072 N N . GLU A 1 370 ? -70.786 -6.904 126.939 1.00 79.19 370 GLU A N 1
ATOM 3073 C CA . GLU A 1 370 ? -70.465 -5.651 126.232 1.00 79.19 370 GLU A CA 1
ATOM 3074 C C . GLU A 1 370 ? -70.017 -5.902 124.778 1.00 79.19 370 GLU A C 1
ATOM 3076 O O . GLU A 1 370 ? -70.565 -5.303 123.850 1.00 79.19 370 GLU A O 1
ATOM 3081 N N . ILE A 1 371 ? -69.119 -6.870 124.549 1.00 74.56 371 ILE A N 1
ATOM 3082 C CA . ILE A 1 371 ? -68.689 -7.285 123.200 1.00 74.56 371 ILE A CA 1
ATOM 3083 C C . ILE A 1 371 ? -69.873 -7.819 122.377 1.00 74.56 371 ILE A C 1
ATOM 3085 O O . ILE A 1 371 ? -69.997 -7.500 121.194 1.00 74.56 371 ILE A O 1
ATOM 3089 N N . VAL A 1 372 ? -70.784 -8.597 122.976 1.00 79.25 372 VAL A N 1
ATOM 3090 C CA . VAL A 1 372 ? -72.004 -9.061 122.289 1.00 79.25 372 VAL A CA 1
ATOM 3091 C C . VAL A 1 372 ? -72.913 -7.885 121.917 1.00 79.25 372 VAL A C 1
ATOM 3093 O O . VAL A 1 372 ? -73.456 -7.875 120.809 1.00 79.25 372 VAL A O 1
ATOM 3096 N N . ALA A 1 373 ? -73.051 -6.871 122.775 1.00 80.56 373 ALA A N 1
ATOM 3097 C CA . ALA A 1 373 ? -73.812 -5.663 122.456 1.00 80.56 373 ALA A CA 1
ATOM 3098 C C . ALA A 1 373 ? -73.187 -4.875 121.287 1.00 80.56 373 ALA A C 1
ATOM 3100 O O . ALA A 1 373 ? -73.906 -4.494 120.354 1.00 80.56 373 ALA A O 1
ATOM 3101 N N . GLU A 1 374 ? -71.861 -4.696 121.271 1.00 79.62 374 GLU A N 1
ATOM 3102 C CA . GLU A 1 374 ? -71.155 -4.080 120.140 1.00 79.62 374 GLU A CA 1
ATOM 3103 C C . GLU A 1 374 ? -71.314 -4.891 118.850 1.00 79.62 374 GLU A C 1
ATOM 3105 O O . GLU A 1 374 ? -71.592 -4.317 117.795 1.00 79.62 374 GLU A O 1
ATOM 3110 N N . LEU A 1 375 ? -71.197 -6.220 118.905 1.00 82.88 375 LEU A N 1
ATOM 3111 C CA . LEU A 1 375 ? -71.293 -7.102 117.737 1.00 82.88 375 LEU A CA 1
ATOM 3112 C C . LEU A 1 375 ? -72.727 -7.139 117.167 1.00 82.88 375 LEU A C 1
ATOM 3114 O O . LEU A 1 375 ? -72.926 -7.147 115.946 1.00 82.88 375 LEU A O 1
ATOM 3118 N N . VAL A 1 376 ? -73.744 -7.049 118.032 1.00 82.44 376 VAL A N 1
ATOM 3119 C CA . VAL A 1 376 ? -75.144 -6.838 117.629 1.00 82.44 376 VAL A CA 1
ATOM 3120 C C . VAL A 1 376 ? -75.328 -5.485 116.933 1.00 82.44 376 VAL A C 1
ATOM 3122 O O . VAL A 1 376 ? -75.966 -5.419 115.876 1.00 82.44 376 VAL A O 1
ATOM 3125 N N . TYR A 1 377 ? -74.762 -4.411 117.488 1.00 82.75 377 TYR A N 1
ATOM 3126 C CA . TYR A 1 377 ? -74.935 -3.055 116.964 1.00 82.75 377 TYR A CA 1
ATOM 3127 C C . TYR A 1 377 ? -74.157 -2.791 115.663 1.00 82.75 377 TYR A C 1
ATOM 3129 O O . TYR A 1 377 ? -74.678 -2.137 114.757 1.00 82.75 377 TYR A O 1
ATOM 3137 N N . SER A 1 378 ? -72.936 -3.321 115.545 1.00 83.81 378 SER A N 1
ATOM 3138 C CA . SER A 1 378 ? -72.004 -3.060 114.437 1.00 83.81 378 SER A CA 1
ATOM 3139 C C . SER A 1 378 ? -72.119 -4.043 113.265 1.00 83.81 378 SER A C 1
ATOM 3141 O O . SER A 1 378 ? -72.000 -3.616 112.116 1.00 83.81 378 SER A O 1
ATOM 3143 N N . PHE A 1 379 ? -72.407 -5.328 113.510 1.00 82.19 379 PHE A N 1
ATOM 3144 C CA . PHE A 1 379 ? -72.511 -6.341 112.449 1.00 82.19 379 PHE A CA 1
ATOM 3145 C C . PHE A 1 379 ? -73.957 -6.761 112.166 1.00 82.19 379 PHE A C 1
ATOM 3147 O O . PHE A 1 379 ? -74.420 -6.636 111.028 1.00 82.19 379 PHE A O 1
ATOM 3154 N N . LEU A 1 380 ? -74.700 -7.228 113.177 1.00 84.75 380 LEU A N 1
ATOM 3155 C CA . LEU A 1 380 ? -76.026 -7.826 112.955 1.00 84.75 380 LEU A CA 1
ATOM 3156 C C . LEU A 1 380 ? -77.070 -6.804 112.483 1.00 84.75 380 LEU A C 1
ATOM 3158 O O . LEU A 1 380 ? -77.738 -7.037 111.472 1.00 84.75 380 LEU A O 1
ATOM 3162 N N . ILE A 1 381 ? -77.203 -5.653 113.154 1.00 83.50 381 ILE A N 1
ATOM 3163 C CA . ILE A 1 381 ? -78.171 -4.621 112.743 1.00 83.50 381 ILE A CA 1
ATOM 3164 C C . ILE A 1 381 ? -77.860 -4.083 111.325 1.00 83.50 381 ILE A C 1
ATOM 3166 O O . ILE A 1 381 ? -78.795 -3.994 110.516 1.00 83.50 381 ILE A O 1
ATOM 3170 N N . PRO A 1 382 ? -76.603 -3.761 110.951 1.00 89.94 382 PRO A N 1
ATOM 3171 C CA . PRO A 1 382 ? -76.283 -3.313 109.595 1.00 89.94 382 PRO A CA 1
ATOM 3172 C C . PRO A 1 382 ? -76.437 -4.384 108.509 1.00 89.94 382 PRO A C 1
ATOM 3174 O O . PRO A 1 382 ? -76.943 -4.050 107.435 1.00 89.94 382 PRO A O 1
ATOM 3177 N N . GLU A 1 383 ? -76.089 -5.655 108.745 1.00 87.12 383 GLU A N 1
ATOM 3178 C CA . GLU A 1 383 ? -76.325 -6.705 107.739 1.00 87.12 383 GLU A CA 1
ATOM 3179 C C . GLU A 1 383 ? -77.815 -7.023 107.564 1.00 87.12 383 GLU A C 1
ATOM 3181 O O . GLU A 1 383 ? -78.274 -7.123 106.427 1.00 87.12 383 GLU A O 1
ATOM 3186 N N . VAL A 1 384 ? -78.628 -7.053 108.627 1.00 86.69 384 VAL A N 1
ATOM 3187 C CA . VAL A 1 384 ? -80.093 -7.197 108.483 1.00 86.69 384 VAL A CA 1
ATOM 3188 C C . VAL A 1 384 ? -80.697 -6.005 107.719 1.00 86.69 384 VAL A C 1
ATOM 3190 O O . VAL A 1 384 ? -81.594 -6.180 106.884 1.00 86.69 384 VAL A O 1
ATOM 3193 N N . ARG A 1 385 ? -80.163 -4.787 107.899 1.00 82.44 385 ARG A N 1
ATOM 3194 C CA . ARG A 1 385 ? -80.521 -3.624 107.062 1.00 82.44 385 ARG A CA 1
ATOM 3195 C C . ARG A 1 385 ? -80.100 -3.821 105.597 1.00 82.44 385 ARG A C 1
ATOM 3197 O O . ARG A 1 385 ? -80.931 -3.626 104.711 1.00 82.44 385 ARG A O 1
ATOM 3204 N N . LYS A 1 386 ? -78.875 -4.277 105.307 1.00 85.75 386 LYS A N 1
ATOM 3205 C CA . LYS A 1 386 ? -78.438 -4.598 103.929 1.00 85.75 386 LYS A CA 1
ATOM 3206 C C . LYS A 1 386 ? -79.282 -5.713 103.300 1.00 85.75 386 LYS A C 1
ATOM 3208 O O . LYS A 1 386 ? -79.642 -5.600 102.130 1.00 85.75 386 LYS A O 1
ATOM 3213 N N . MET A 1 387 ? -79.634 -6.761 104.045 1.00 83.12 387 MET A N 1
ATOM 3214 C CA . MET A 1 387 ? -80.492 -7.855 103.576 1.00 83.12 387 MET A CA 1
ATOM 3215 C C . MET A 1 387 ? -81.900 -7.362 103.245 1.00 83.12 387 MET A C 1
ATOM 3217 O O . MET A 1 387 ? -82.382 -7.616 102.146 1.00 83.12 387 MET A O 1
ATOM 3221 N N . THR A 1 388 ? -82.545 -6.594 104.127 1.00 86.06 388 THR A N 1
ATOM 3222 C CA . THR A 1 388 ? -83.886 -6.043 103.849 1.00 86.06 388 THR A CA 1
ATOM 3223 C C . THR A 1 388 ? -83.890 -5.028 102.700 1.00 86.06 388 THR A C 1
ATOM 3225 O O . THR A 1 388 ? -84.873 -4.957 101.962 1.00 86.06 388 THR A O 1
ATOM 3228 N N . ILE A 1 389 ? -82.793 -4.295 102.471 1.00 86.00 389 ILE A N 1
ATOM 3229 C CA . ILE A 1 389 ? -82.612 -3.461 101.269 1.00 86.00 389 ILE A CA 1
ATOM 3230 C C . ILE A 1 389 ? -82.476 -4.336 100.011 1.00 86.00 389 ILE A C 1
ATOM 3232 O O . ILE A 1 389 ? -83.210 -4.117 99.047 1.00 86.00 389 ILE A O 1
ATOM 3236 N N . LYS A 1 390 ? -81.612 -5.365 100.023 1.00 85.56 390 LYS A N 1
ATOM 3237 C CA . LYS A 1 390 ? -81.471 -6.337 98.918 1.00 85.56 390 LYS A CA 1
ATOM 3238 C C . LYS A 1 390 ? -82.805 -7.019 98.588 1.00 85.56 390 LYS A C 1
ATOM 3240 O O . LYS A 1 390 ? -83.132 -7.186 97.416 1.00 85.56 390 LYS A O 1
ATOM 3245 N N . GLU A 1 391 ? -83.606 -7.354 99.597 1.00 83.88 391 GLU A N 1
ATOM 3246 C CA . GLU A 1 391 ? -84.904 -8.008 99.414 1.00 83.88 391 GLU A CA 1
ATOM 3247 C C . GLU A 1 391 ? -85.964 -7.054 98.835 1.00 83.88 391 GLU A C 1
ATOM 3249 O O . GLU A 1 391 ? -86.701 -7.434 97.926 1.00 83.88 391 GLU A O 1
ATOM 3254 N N . LYS A 1 392 ? -85.981 -5.777 99.249 1.00 85.75 392 LYS A N 1
ATOM 3255 C CA . LYS A 1 392 ? -86.804 -4.730 98.607 1.00 85.75 392 LYS A CA 1
ATOM 3256 C C . LYS A 1 392 ? -86.418 -4.514 97.139 1.00 85.75 392 LYS A C 1
ATOM 3258 O O . LYS A 1 392 ? -87.301 -4.428 96.287 1.00 85.75 392 LYS A O 1
ATOM 3263 N N . VAL A 1 393 ? -85.118 -4.477 96.829 1.00 84.94 393 VAL A N 1
ATOM 3264 C CA . VAL A 1 393 ? -84.616 -4.373 95.447 1.00 84.94 393 VAL A CA 1
ATOM 3265 C C . VAL A 1 393 ? -85.047 -5.588 94.620 1.00 84.94 393 VAL A C 1
ATOM 3267 O O . VAL A 1 393 ? -85.601 -5.406 93.538 1.00 84.94 393 VAL A O 1
ATOM 3270 N N . ARG A 1 394 ? -84.921 -6.812 95.152 1.00 84.50 394 ARG A N 1
ATOM 3271 C CA . ARG A 1 394 ? -85.439 -8.037 94.512 1.00 84.50 394 ARG A CA 1
ATOM 3272 C C . ARG A 1 394 ? -86.947 -7.979 94.265 1.00 84.50 394 ARG A C 1
ATOM 3274 O O . ARG A 1 394 ? -87.394 -8.385 93.198 1.00 84.50 394 ARG A O 1
ATOM 3281 N N . GLN A 1 395 ? -87.743 -7.477 95.209 1.00 82.88 395 GLN A N 1
ATOM 3282 C CA . GLN A 1 395 ? -89.197 -7.348 95.036 1.00 82.88 395 GLN A CA 1
ATOM 3283 C C . GLN A 1 395 ? -89.578 -6.307 93.972 1.00 82.88 395 GLN A C 1
ATOM 3285 O O . GLN A 1 395 ? -90.509 -6.545 93.204 1.00 82.88 395 GLN A O 1
ATOM 3290 N N . ALA A 1 396 ? -88.846 -5.193 93.873 1.00 82.50 396 ALA A N 1
ATOM 3291 C CA . ALA A 1 396 ? -89.010 -4.237 92.778 1.00 82.50 396 ALA A CA 1
ATOM 3292 C C . ALA A 1 396 ? -88.617 -4.867 91.428 1.00 82.50 396 ALA A C 1
ATOM 3294 O O . ALA A 1 396 ? -89.409 -4.861 90.487 1.00 82.50 396 ALA A O 1
ATOM 3295 N N . GLN A 1 397 ? -87.445 -5.507 91.359 1.00 83.69 397 GLN A N 1
ATOM 3296 C CA . GLN A 1 397 ? -86.966 -6.219 90.171 1.00 83.69 397 GLN A CA 1
ATOM 3297 C C . GLN A 1 397 ? -87.932 -7.322 89.723 1.00 83.69 397 GLN A C 1
ATOM 3299 O O . GLN A 1 397 ? -88.189 -7.430 88.530 1.00 83.69 397 GLN A O 1
ATOM 3304 N N . ARG A 1 398 ? -88.553 -8.081 90.640 1.00 84.06 398 ARG A N 1
ATOM 3305 C CA . ARG A 1 398 ? -89.575 -9.094 90.306 1.00 84.06 398 ARG A CA 1
ATOM 3306 C C . ARG A 1 398 ? -90.756 -8.520 89.517 1.00 84.06 398 ARG A C 1
ATOM 3308 O O . ARG A 1 398 ? -91.258 -9.217 88.642 1.00 84.06 398 ARG A O 1
ATOM 3315 N N . LYS A 1 399 ? -91.170 -7.267 89.755 1.00 82.75 399 LYS A N 1
ATOM 3316 C CA . LYS A 1 399 ? -92.223 -6.614 88.950 1.00 82.75 399 LYS A CA 1
ATOM 3317 C C . LYS A 1 399 ? -91.763 -6.389 87.509 1.00 82.75 399 LYS A C 1
ATOM 3319 O O . LYS A 1 399 ? -92.483 -6.737 86.579 1.00 82.75 399 LYS A O 1
ATOM 3324 N N . HIS A 1 400 ? -90.549 -5.870 87.326 1.00 82.12 400 HIS A N 1
ATOM 3325 C CA . HIS A 1 400 ? -89.966 -5.644 86.000 1.00 82.12 400 HIS A CA 1
ATOM 3326 C C . HIS A 1 400 ? -89.661 -6.957 85.262 1.00 82.12 400 HIS A C 1
ATOM 3328 O O . HIS A 1 400 ? -89.921 -7.053 84.069 1.00 82.12 400 HIS A O 1
ATOM 3334 N N . ILE A 1 401 ? -89.192 -7.990 85.971 1.00 82.38 401 ILE A N 1
ATOM 3335 C CA . ILE A 1 401 ? -88.968 -9.338 85.428 1.00 82.38 401 ILE A CA 1
ATOM 3336 C C . ILE A 1 401 ? -90.294 -9.978 85.004 1.00 82.38 401 ILE A C 1
ATOM 3338 O O . ILE A 1 401 ? -90.359 -10.559 83.928 1.00 82.38 401 ILE A O 1
ATOM 3342 N N . HIS A 1 402 ? -91.366 -9.850 85.793 1.00 81.56 402 HIS A N 1
ATOM 3343 C CA . HIS A 1 402 ? -92.670 -10.400 85.414 1.00 81.56 402 HIS A CA 1
ATOM 3344 C C . HIS A 1 402 ? -93.286 -9.654 84.218 1.00 81.56 402 HIS A C 1
ATOM 3346 O O . HIS A 1 402 ? -93.807 -10.298 83.315 1.00 81.56 402 HIS A O 1
ATOM 3352 N N . ALA A 1 403 ? -93.145 -8.325 84.144 1.00 80.94 403 ALA A N 1
ATOM 3353 C CA . ALA A 1 403 ? -93.539 -7.553 82.962 1.00 80.94 403 ALA A CA 1
ATOM 3354 C C . ALA A 1 403 ? -92.725 -7.946 81.712 1.00 80.94 403 ALA A C 1
ATOM 3356 O O . ALA A 1 403 ? -93.298 -8.160 80.647 1.00 80.94 403 ALA A O 1
ATOM 3357 N N . ALA A 1 404 ? -91.405 -8.123 81.839 1.00 79.50 404 ALA A N 1
ATOM 3358 C CA . ALA A 1 404 ? -90.564 -8.625 80.751 1.00 79.50 404 ALA A CA 1
ATOM 3359 C C . ALA A 1 404 ? -90.972 -10.046 80.320 1.00 79.50 404 ALA A C 1
ATOM 3361 O O . ALA A 1 404 ? -91.064 -10.320 79.129 1.00 79.50 404 ALA A O 1
ATOM 3362 N N . HIS A 1 405 ? -91.291 -10.930 81.269 1.00 76.38 405 HIS A N 1
ATOM 3363 C CA . HIS A 1 405 ? -91.779 -12.282 80.988 1.00 76.38 405 HIS A CA 1
ATOM 3364 C C . HIS A 1 405 ? -93.136 -12.270 80.268 1.00 76.38 405 HIS A C 1
ATOM 3366 O O . HIS A 1 405 ? -93.337 -13.065 79.356 1.00 76.38 405 HIS A O 1
ATOM 3372 N N . GLN A 1 406 ? -94.055 -11.366 80.625 1.00 76.62 406 GLN A N 1
ATOM 3373 C CA . GLN A 1 406 ? -95.324 -11.184 79.907 1.00 76.62 406 GLN A CA 1
ATOM 3374 C C . GLN A 1 406 ? -95.096 -10.702 78.464 1.00 76.62 406 GLN A C 1
ATOM 3376 O O . GLN A 1 406 ? -95.696 -11.246 77.543 1.00 76.62 406 GLN A O 1
ATOM 3381 N N . ILE A 1 407 ? -94.185 -9.744 78.251 1.00 75.94 407 ILE A N 1
ATOM 3382 C CA . ILE A 1 407 ? -93.836 -9.228 76.913 1.00 75.94 407 ILE A CA 1
ATOM 3383 C C . ILE A 1 407 ? -93.160 -10.304 76.046 1.00 75.94 407 ILE A C 1
ATOM 3385 O O . ILE A 1 407 ? -93.457 -10.413 74.859 1.00 75.94 407 ILE A O 1
ATOM 3389 N N . ILE A 1 408 ? -92.265 -11.109 76.627 1.00 70.62 408 ILE A N 1
ATOM 3390 C CA . ILE A 1 408 ? -91.540 -12.167 75.908 1.00 70.62 408 ILE A CA 1
ATOM 3391 C C . ILE A 1 408 ? -92.461 -13.355 75.595 1.00 70.62 408 ILE A C 1
ATOM 3393 O O . ILE A 1 408 ? -92.434 -13.855 74.473 1.00 70.62 408 ILE A O 1
ATOM 3397 N N . HIS A 1 409 ? -93.290 -13.799 76.549 1.00 67.38 409 HIS A N 1
ATOM 3398 C CA . HIS A 1 409 ? -94.046 -15.050 76.413 1.00 67.38 409 HIS A CA 1
ATOM 3399 C C . HIS A 1 409 ? -95.504 -14.904 75.955 1.00 67.38 409 HIS A C 1
ATOM 3401 O O . HIS A 1 409 ? -96.006 -15.834 75.323 1.00 67.38 409 HIS A O 1
ATOM 3407 N N . GLY A 1 410 ? -96.168 -13.756 76.139 1.00 65.50 410 GLY A N 1
ATOM 3408 C CA . GLY A 1 410 ? -97.534 -13.548 75.619 1.00 65.50 410 GLY A CA 1
ATOM 3409 C C . GLY A 1 410 ? -97.612 -13.624 74.085 1.00 65.50 410 GLY A C 1
ATOM 3410 O O . GLY A 1 410 ? -98.582 -14.127 73.516 1.00 65.50 410 GLY A O 1
ATOM 3411 N N . ASN A 1 411 ? -96.528 -13.232 73.409 1.00 61.28 411 ASN A N 1
ATOM 3412 C CA . ASN A 1 411 ? -96.359 -13.415 71.964 1.00 61.28 411 ASN A CA 1
ATOM 3413 C C . ASN A 1 411 ? -96.025 -14.871 71.575 1.00 61.28 411 ASN A C 1
ATOM 3415 O O . ASN A 1 411 ? -96.176 -15.237 70.414 1.00 61.28 411 ASN A O 1
ATOM 3419 N N . THR A 1 412 ? -95.572 -15.713 72.515 1.00 61.44 412 THR A N 1
ATOM 3420 C CA . THR A 1 412 ? -95.333 -17.146 72.254 1.00 61.44 412 THR A CA 1
ATOM 3421 C C . THR A 1 412 ? -96.587 -17.989 72.448 1.00 61.44 412 THR A C 1
ATOM 3423 O O . THR A 1 412 ? -96.814 -18.891 71.654 1.00 61.44 412 THR A O 1
ATOM 3426 N N . GLU A 1 413 ? -97.442 -17.675 73.426 1.00 59.16 413 GLU A N 1
ATOM 3427 C CA . GLU A 1 413 ? -98.715 -18.386 73.630 1.00 59.16 413 GLU A CA 1
ATOM 3428 C C . GLU A 1 413 ? -99.650 -18.186 72.423 1.00 59.16 413 GLU A C 1
ATOM 3430 O O . GLU A 1 413 ? -100.126 -19.157 71.837 1.00 59.16 413 GLU A O 1
ATOM 3435 N N . THR A 1 414 ? -99.785 -16.944 71.949 1.00 58.47 414 THR A N 1
ATOM 3436 C CA . THR A 1 414 ? -100.549 -16.614 70.731 1.00 58.47 414 THR A CA 1
ATOM 3437 C C . THR A 1 414 ? -99.951 -17.209 69.447 1.00 58.47 414 THR A C 1
ATOM 3439 O O . THR A 1 414 ? -100.695 -17.617 68.555 1.00 58.47 414 THR A O 1
ATOM 3442 N N . ALA A 1 415 ? -98.622 -17.333 69.344 1.00 55.91 415 ALA A N 1
ATOM 3443 C CA . ALA A 1 415 ? -97.975 -18.028 68.226 1.00 55.91 415 ALA A CA 1
ATOM 3444 C C . ALA A 1 415 ? -98.160 -19.558 68.282 1.00 55.91 415 ALA A C 1
ATOM 3446 O O . ALA A 1 415 ? -98.264 -20.203 67.239 1.00 55.91 415 ALA A O 1
ATOM 3447 N N . ILE A 1 416 ? -98.235 -20.149 69.480 1.00 59.25 416 ILE A N 1
ATOM 3448 C CA . ILE A 1 416 ? -98.507 -21.581 69.670 1.00 59.25 416 ILE A CA 1
ATOM 3449 C C . ILE A 1 416 ? -99.952 -21.911 69.275 1.00 59.25 416 ILE A C 1
ATOM 3451 O O . ILE A 1 416 ? -100.165 -22.901 68.579 1.00 59.25 416 ILE A O 1
ATOM 3455 N N . GLU A 1 417 ? -100.933 -21.068 69.612 1.00 56.62 417 GLU A N 1
ATOM 3456 C CA . GLU A 1 417 ? -102.319 -21.239 69.140 1.00 56.62 417 GLU A CA 1
ATOM 3457 C C . GLU A 1 417 ? -102.424 -21.182 67.602 1.00 56.62 417 GLU A C 1
ATOM 3459 O O . GLU A 1 417 ? -103.137 -21.985 66.995 1.00 56.62 417 GLU A O 1
ATOM 3464 N N . GLN A 1 418 ? -101.656 -20.302 66.948 1.00 53.50 418 GLN A N 1
ATOM 3465 C CA . GLN A 1 418 ? -101.621 -20.195 65.482 1.00 53.50 418 GLN A CA 1
ATOM 3466 C C . GLN A 1 418 ? -100.948 -21.391 64.781 1.00 53.50 418 GLN A C 1
ATOM 3468 O O . GLN A 1 418 ? -101.219 -21.634 63.606 1.00 53.50 418 GLN A O 1
ATOM 3473 N N . LEU A 1 419 ? -100.121 -22.178 65.479 1.00 51.00 419 LEU A N 1
ATOM 3474 C CA . LEU A 1 419 ? -99.452 -23.361 64.918 1.00 51.00 419 LEU A CA 1
ATOM 3475 C C . LEU A 1 419 ? -100.335 -24.625 64.870 1.00 51.00 419 LEU A C 1
ATOM 3477 O O . LEU A 1 419 ? -99.934 -25.613 64.256 1.00 51.00 419 LEU A O 1
ATOM 3481 N N . PHE A 1 420 ? -101.535 -24.604 65.466 1.00 51.16 420 PHE A N 1
ATOM 3482 C CA . PHE A 1 420 ? -102.438 -25.764 65.550 1.00 51.16 420 PHE A CA 1
ATOM 3483 C C . PHE A 1 420 ? -103.732 -25.653 64.709 1.00 51.16 420 PHE A C 1
ATOM 3485 O O . PHE A 1 420 ? -104.669 -26.420 64.927 1.00 51.16 420 PHE A O 1
ATOM 3492 N N . SER A 1 421 ? -103.791 -24.763 63.707 1.00 36.34 421 SER A N 1
ATOM 3493 C CA . SER A 1 421 ? -104.900 -24.698 62.728 1.00 36.34 421 SER A CA 1
ATOM 3494 C C . SER A 1 421 ? -104.425 -24.798 61.263 1.00 36.34 421 SER A C 1
ATOM 3496 O O . SER A 1 421 ? -103.476 -24.113 60.884 1.00 36.34 421 SER A O 1
ATOM 3498 N N . PRO A 1 422 ? -105.066 -25.618 60.401 1.00 44.59 422 PRO A N 1
ATOM 3499 C CA . PRO A 1 422 ? -104.610 -25.838 59.024 1.00 44.59 422 PRO A CA 1
ATOM 3500 C C . PRO A 1 422 ? -105.240 -24.857 58.010 1.00 44.59 422 PRO A C 1
ATOM 3502 O O . PRO A 1 422 ? -106.427 -24.965 57.710 1.00 44.59 422 PRO A O 1
ATOM 3505 N N . GLY A 1 423 ? -104.455 -23.945 57.409 1.00 33.94 423 GLY A N 1
ATOM 3506 C CA . GLY A 1 423 ? -105.000 -23.005 56.406 1.00 33.94 423 GLY A CA 1
ATOM 3507 C C . GLY A 1 423 ? -104.031 -22.041 55.692 1.00 33.94 423 GLY A C 1
ATOM 3508 O O . GLY A 1 423 ? -103.997 -20.865 56.007 1.00 33.94 423 GLY A O 1
ATOM 3509 N N . PHE A 1 424 ? -103.304 -22.542 54.686 1.00 30.36 424 PHE A N 1
ATOM 3510 C CA . PHE A 1 424 ? -102.867 -21.858 53.442 1.00 30.36 424 PHE A CA 1
ATOM 3511 C C . PHE A 1 424 ? -102.430 -20.351 53.403 1.00 30.36 424 PHE A C 1
ATOM 3513 O O . PHE A 1 424 ? -103.247 -19.445 53.335 1.00 30.36 424 PHE A O 1
ATOM 3520 N N . GLN A 1 425 ? -101.123 -20.162 53.140 1.00 34.97 425 GLN A N 1
ATOM 3521 C CA . GLN A 1 425 ? -100.508 -19.306 52.087 1.00 34.97 425 GLN A CA 1
ATOM 3522 C C . GLN A 1 425 ? -100.410 -17.746 52.135 1.00 34.97 425 GLN A C 1
ATOM 3524 O O . GLN A 1 425 ? -101.363 -17.029 51.869 1.00 34.97 425 GLN A O 1
ATOM 3529 N N . GLN A 1 426 ? -99.130 -17.311 52.124 1.00 35.78 426 GLN A N 1
ATOM 3530 C CA . GLN A 1 426 ? -98.472 -16.294 51.253 1.00 35.78 426 GLN A CA 1
ATOM 3531 C C . GLN A 1 426 ? -98.493 -14.768 51.555 1.00 35.78 426 GLN A C 1
ATOM 3533 O O . GLN A 1 426 ? -99.506 -14.193 51.922 1.00 35.78 426 GLN A O 1
ATOM 3538 N N . ALA A 1 427 ? -97.343 -14.142 51.203 1.00 31.11 427 ALA A N 1
ATOM 3539 C CA . ALA A 1 427 ? -97.065 -12.706 50.955 1.00 31.11 427 ALA A CA 1
ATOM 3540 C C . ALA A 1 427 ? -97.065 -11.741 52.178 1.00 31.11 427 ALA A C 1
ATOM 3542 O O . ALA A 1 427 ? -97.851 -11.919 53.096 1.00 31.11 427 ALA A O 1
ATOM 3543 N N . THR A 1 428 ? -96.224 -10.691 52.297 1.00 31.94 428 THR A N 1
ATOM 3544 C CA . THR A 1 428 ? -95.031 -10.194 51.543 1.00 31.94 428 THR A CA 1
ATOM 3545 C C . THR A 1 428 ? -94.218 -9.199 52.416 1.00 31.94 428 THR A C 1
ATOM 3547 O O . THR A 1 428 ? -94.737 -8.759 53.432 1.00 31.94 428 THR A O 1
ATOM 3550 N N . SER A 1 429 ? -92.999 -8.805 51.984 1.00 30.02 429 SER A N 1
ATOM 3551 C CA . SER A 1 429 ? -92.236 -7.566 52.348 1.00 30.02 429 SER A CA 1
ATOM 3552 C C . SER A 1 429 ? -92.102 -7.185 53.846 1.00 30.02 429 SER A C 1
ATOM 3554 O O . SER A 1 429 ? -93.066 -6.753 54.463 1.00 30.02 429 SER A O 1
ATOM 3556 N N . VAL A 1 430 ? -90.942 -7.316 54.509 1.00 38.88 430 VAL A N 1
ATOM 3557 C CA . VAL A 1 430 ? -89.706 -6.498 54.346 1.00 38.88 430 VAL A CA 1
ATOM 3558 C C . VAL A 1 430 ? -89.951 -4.988 54.521 1.00 38.88 430 VAL A C 1
ATOM 3560 O O . VAL A 1 430 ? -90.409 -4.353 53.579 1.00 38.88 430 VAL A O 1
ATOM 3563 N N . ASP A 1 431 ? -89.629 -4.418 55.695 1.00 31.14 431 ASP A N 1
ATOM 3564 C CA . ASP A 1 431 ? -88.383 -3.640 55.912 1.00 31.14 431 ASP A CA 1
ATOM 3565 C C . ASP A 1 431 ? -88.174 -3.222 57.395 1.00 31.14 431 ASP A C 1
ATOM 3567 O O . ASP A 1 431 ? -89.110 -3.288 58.193 1.00 31.14 431 ASP A O 1
ATOM 3571 N N . ILE A 1 432 ? -86.954 -2.803 57.785 1.00 35.19 432 ILE A N 1
ATOM 3572 C CA . ILE A 1 432 ? -86.613 -2.358 59.164 1.00 35.19 432 ILE A CA 1
ATOM 3573 C C . ILE A 1 432 ? -85.777 -1.058 59.159 1.00 35.19 432 ILE A C 1
ATOM 3575 O O . ILE A 1 432 ? -84.658 -1.068 58.646 1.00 35.19 432 ILE A O 1
ATOM 3579 N N . PRO A 1 433 ? -86.224 0.031 59.819 1.00 38.22 433 PRO A N 1
ATOM 3580 C CA . PRO A 1 433 ? -85.400 1.212 60.087 1.00 38.22 433 PRO A CA 1
ATOM 3581 C C . PRO A 1 433 ? -84.791 1.214 61.508 1.00 38.22 433 PRO A C 1
ATOM 3583 O O . PRO A 1 433 ? -85.452 0.846 62.479 1.00 38.22 433 PRO A O 1
ATOM 3586 N N . GLN A 1 434 ? -83.558 1.719 61.658 1.00 38.31 434 GLN A N 1
ATOM 3587 C CA . GLN A 1 434 ? -82.953 2.059 62.959 1.00 38.31 434 GLN A CA 1
ATOM 3588 C C . GLN A 1 434 ? -82.479 3.519 63.008 1.00 38.31 434 GLN A C 1
ATOM 3590 O O . GLN A 1 434 ? -81.758 3.980 62.126 1.00 38.31 434 GLN A O 1
ATOM 3595 N N . ILE A 1 435 ? -82.856 4.219 64.083 1.00 33.16 435 ILE A N 1
ATOM 3596 C CA . ILE A 1 435 ? -82.414 5.562 64.506 1.00 33.16 435 ILE A CA 1
ATOM 3597 C C . ILE A 1 435 ? -82.502 5.560 66.052 1.00 33.16 435 ILE A C 1
ATOM 3599 O O . ILE A 1 435 ? -83.482 5.035 66.574 1.00 33.16 435 ILE A O 1
ATOM 3603 N N . GLY A 1 436 ? -81.583 6.094 66.867 1.00 33.03 436 GLY A N 1
ATOM 3604 C CA . GLY A 1 436 ? -80.260 6.680 66.609 1.00 33.03 436 GLY A CA 1
ATOM 3605 C C . GLY A 1 436 ? -79.916 7.797 67.623 1.00 33.03 436 GLY A C 1
ATOM 3606 O O . GLY A 1 436 ? -80.781 8.622 67.893 1.00 33.03 436 GLY A O 1
ATOM 3607 N N . LEU A 1 437 ? -78.653 7.867 68.098 1.00 31.19 437 LEU A N 1
ATOM 3608 C CA . LEU A 1 437 ? -78.053 8.956 68.927 1.00 31.19 437 LEU A CA 1
ATOM 3609 C C . LEU A 1 437 ? -78.668 9.153 70.343 1.00 31.19 437 LEU A C 1
ATOM 3611 O O . LEU A 1 437 ? -79.723 8.604 70.631 1.00 31.19 437 LEU A O 1
ATOM 3615 N N . LEU A 1 438 ? -78.085 9.850 71.339 1.00 31.88 438 LEU A N 1
ATOM 3616 C CA . LEU A 1 438 ? -76.850 10.660 71.573 1.00 31.88 438 LEU A CA 1
ATOM 3617 C C . LEU A 1 438 ? -76.224 10.184 72.934 1.00 31.88 438 LEU A C 1
ATOM 3619 O O . LEU A 1 438 ? -76.779 9.269 73.531 1.00 31.88 438 LEU A O 1
ATOM 3623 N N . SER A 1 439 ? -75.146 10.670 73.581 1.00 29.92 439 SER A N 1
ATOM 3624 C CA . SER A 1 439 ? -74.208 11.833 73.528 1.00 29.92 439 SER A CA 1
ATOM 3625 C C . SER A 1 439 ? -72.821 11.362 74.105 1.00 29.92 439 SER A C 1
ATOM 3627 O O . SER A 1 439 ? -72.559 10.175 73.952 1.00 29.92 439 SER A O 1
ATOM 3629 N N . VAL A 1 440 ? -71.832 12.064 74.711 1.00 28.83 440 VAL A N 1
ATOM 3630 C CA . VAL A 1 440 ? -71.598 13.379 75.390 1.00 28.83 440 VAL A CA 1
ATOM 3631 C C . VAL A 1 440 ? -70.122 13.836 75.138 1.00 28.83 440 VAL A C 1
ATOM 3633 O O . VAL A 1 440 ? -69.383 13.169 74.422 1.00 28.83 440 VAL A O 1
ATOM 3636 N N . THR A 1 441 ? -69.703 14.989 75.676 1.00 28.58 441 THR A N 1
ATOM 3637 C CA . THR A 1 441 ? -68.388 15.685 75.563 1.00 28.58 441 THR A CA 1
ATOM 3638 C C . THR A 1 441 ? -67.586 15.657 76.898 1.00 28.58 441 THR A C 1
ATOM 3640 O O . THR A 1 441 ? -68.085 15.007 77.822 1.00 28.58 441 THR A O 1
ATOM 3643 N N . PRO A 1 442 ? -66.428 16.360 77.116 1.00 43.88 442 PRO A N 1
ATOM 3644 C CA . PRO A 1 442 ? -65.511 17.172 76.262 1.00 43.88 442 PRO A CA 1
ATOM 3645 C C . PRO A 1 442 ? -64.049 16.580 76.262 1.00 43.88 442 PRO A C 1
ATOM 3647 O O . PRO A 1 442 ? -63.964 15.360 76.290 1.00 43.88 442 PRO A O 1
ATOM 3650 N N . THR A 1 443 ? -62.852 17.220 76.180 1.00 27.47 443 THR A N 1
ATOM 3651 C CA . THR A 1 443 ? -62.321 18.621 76.261 1.00 27.47 443 THR A CA 1
ATOM 3652 C C . THR A 1 443 ? -60.877 18.725 75.676 1.00 27.47 443 THR A C 1
ATOM 3654 O O . THR A 1 443 ? -60.217 17.698 75.566 1.00 27.47 443 THR A O 1
ATOM 3657 N N . GLY A 1 444 ? -60.352 19.943 75.418 1.00 30.48 444 GLY A N 1
ATOM 3658 C CA . GLY A 1 444 ? -58.927 20.259 75.094 1.00 30.48 444 GLY A CA 1
ATOM 3659 C C . GLY A 1 444 ? -58.654 20.448 73.584 1.00 30.48 444 GLY A C 1
ATOM 3660 O O . GLY A 1 444 ? -59.047 19.593 72.802 1.00 30.48 444 GLY A O 1
ATOM 3661 N N . GLN A 1 445 ? -58.227 21.614 73.065 1.00 31.86 445 GLN A N 1
ATOM 3662 C CA . GLN A 1 445 ? -56.906 22.298 73.137 1.00 31.86 445 GLN A CA 1
ATOM 3663 C C . GLN A 1 445 ? -55.776 21.535 72.400 1.00 31.86 445 GLN A C 1
ATOM 3665 O O . GLN A 1 445 ? -55.616 20.343 72.626 1.00 31.86 445 GLN A O 1
ATOM 3670 N N . ASP A 1 446 ? -54.984 22.122 71.482 1.00 29.94 446 ASP A N 1
ATOM 3671 C CA . ASP A 1 446 ? -54.727 23.550 71.168 1.00 29.94 446 ASP A CA 1
ATOM 3672 C C . ASP A 1 446 ? -54.634 23.889 69.651 1.00 29.94 446 ASP A C 1
ATOM 3674 O O . ASP A 1 446 ? -54.794 23.030 68.785 1.00 29.94 446 ASP A O 1
ATOM 3678 N N . ILE A 1 447 ? -54.404 25.173 69.327 1.00 34.66 447 ILE A N 1
ATOM 3679 C CA . ILE A 1 447 ? -54.357 25.752 67.966 1.00 34.66 447 ILE A CA 1
ATOM 3680 C C . ILE A 1 447 ? -52.937 26.226 67.603 1.00 34.66 447 ILE A C 1
ATOM 3682 O O . ILE A 1 447 ? -52.280 26.882 68.407 1.00 34.66 447 ILE A O 1
ATOM 3686 N N . ALA A 1 448 ? -52.520 26.034 66.345 1.00 29.00 448 ALA A N 1
ATOM 3687 C CA . ALA A 1 448 ? -51.386 26.742 65.735 1.00 29.00 448 ALA A CA 1
ATOM 3688 C C . ALA A 1 448 ? -51.761 27.319 64.353 1.00 29.00 448 ALA A C 1
ATOM 3690 O O . ALA A 1 448 ? -52.566 26.737 63.624 1.00 29.00 448 ALA A O 1
ATOM 3691 N N . LYS A 1 449 ? -51.189 28.475 63.983 1.00 33.34 449 LYS A N 1
ATOM 3692 C CA . LYS A 1 449 ? -51.475 29.197 62.728 1.00 33.34 449 LYS A CA 1
ATOM 3693 C C . LYS A 1 449 ? -50.221 29.866 62.155 1.00 33.34 449 LYS A C 1
ATOM 3695 O O . LYS A 1 449 ? -49.521 30.533 62.899 1.00 33.34 449 LYS A O 1
ATOM 3700 N N . GLN A 1 450 ? -50.091 29.782 60.825 1.00 33.38 450 GLN A N 1
ATOM 3701 C CA . GLN A 1 450 ? -49.501 30.769 59.896 1.00 33.38 450 GLN A CA 1
ATOM 3702 C C . GLN A 1 450 ? -48.054 31.264 60.117 1.00 33.38 450 GLN A C 1
ATOM 3704 O O . GLN A 1 450 ? -47.753 31.879 61.129 1.00 33.38 450 GLN A O 1
ATOM 3709 N N . GLN A 1 451 ? -47.244 31.223 59.048 1.00 31.55 451 GLN A N 1
ATOM 3710 C CA . GLN A 1 451 ? -46.757 32.444 58.370 1.00 31.55 451 GLN A CA 1
ATOM 3711 C C . GLN A 1 451 ? -46.102 32.135 57.006 1.00 31.55 451 GLN A C 1
ATOM 3713 O O . GLN A 1 451 ? -45.622 31.029 56.772 1.00 31.55 451 GLN A O 1
ATOM 3718 N N . GLU A 1 452 ? -46.116 33.120 56.103 1.00 28.73 452 GLU A N 1
ATOM 3719 C CA . GLU A 1 452 ? -45.380 33.134 54.826 1.00 28.73 452 GLU A CA 1
ATOM 3720 C C . GLU A 1 452 ? -44.067 33.923 54.972 1.00 28.73 452 GLU A C 1
ATOM 3722 O O . GLU A 1 452 ? -44.017 34.840 55.787 1.00 28.73 452 GLU A O 1
ATOM 3727 N N . ILE A 1 453 ? -43.060 33.652 54.126 1.00 30.48 453 ILE A N 1
ATOM 3728 C CA . ILE A 1 453 ? -41.959 34.574 53.759 1.00 30.48 453 ILE A CA 1
ATOM 3729 C C . ILE A 1 453 ? -41.345 34.141 52.403 1.00 30.48 453 ILE A C 1
ATOM 3731 O O . ILE A 1 453 ? -41.467 32.990 51.987 1.00 30.48 453 ILE A O 1
ATOM 3735 N N . LYS A 1 454 ? -40.715 35.091 51.696 1.00 33.66 454 LYS A N 1
ATOM 3736 C CA . LYS A 1 454 ? -40.127 35.029 50.334 1.00 33.66 454 LYS A CA 1
ATOM 3737 C C . LYS A 1 454 ? -38.912 35.990 50.278 1.00 33.66 454 LYS A C 1
ATOM 3739 O O . LYS A 1 454 ? -38.894 36.909 51.096 1.00 33.66 454 LYS A O 1
ATOM 3744 N N . PRO A 1 455 ? -38.083 36.002 49.212 1.00 52.16 455 PRO A N 1
ATOM 3745 C CA . PRO A 1 455 ? -37.289 34.950 48.561 1.00 52.16 455 PRO A CA 1
ATOM 3746 C C . PRO A 1 455 ? -35.775 35.180 48.902 1.00 52.16 455 PRO A C 1
ATOM 3748 O O . PRO A 1 455 ? -35.541 35.550 50.054 1.00 52.16 455 PRO A O 1
ATOM 3751 N N . PRO A 1 456 ? -34.740 34.939 48.047 1.00 46.53 456 PRO A N 1
ATOM 3752 C CA . PRO A 1 456 ? -34.492 35.679 46.790 1.00 46.53 456 PRO A CA 1
ATOM 3753 C C . PRO A 1 456 ? -33.930 34.823 45.618 1.00 46.53 456 PRO A C 1
ATOM 3755 O O . PRO A 1 456 ? -33.881 33.597 45.685 1.00 46.53 456 PRO A O 1
ATOM 3758 N N . ASP A 1 457 ? -33.548 35.487 44.522 1.00 31.80 457 ASP A N 1
ATOM 3759 C CA . ASP A 1 457 ? -33.292 34.911 43.191 1.00 31.80 457 ASP A CA 1
ATOM 3760 C C . ASP A 1 457 ? -31.857 34.413 42.909 1.00 31.80 457 ASP A C 1
ATOM 3762 O O . ASP A 1 457 ? -30.881 34.791 43.556 1.00 31.80 457 ASP A O 1
ATOM 3766 N N . SER A 1 458 ? -31.710 33.644 41.823 1.00 33.53 458 SER A N 1
ATOM 3767 C CA . SER A 1 458 ? -30.479 33.552 41.019 1.00 33.53 458 SER A CA 1
ATOM 3768 C C . SER A 1 458 ? -30.823 33.205 39.566 1.00 33.53 458 SER A C 1
ATOM 3770 O O . SER A 1 458 ? -31.706 32.392 39.303 1.00 33.53 458 SER A O 1
ATOM 3772 N N . GLN A 1 459 ? -30.156 33.857 38.613 1.00 32.72 459 GLN A N 1
ATOM 3773 C CA . GLN A 1 459 ? -30.493 33.806 37.185 1.00 32.72 459 GLN A CA 1
ATOM 3774 C C . GLN A 1 459 ? -29.750 32.678 36.454 1.00 32.72 459 GLN A C 1
ATOM 3776 O O . GLN A 1 459 ? -28.596 32.387 36.757 1.00 32.72 459 GLN A O 1
ATOM 3781 N N . SER A 1 460 ? -30.366 32.118 35.410 1.00 33.12 460 SER A N 1
ATOM 3782 C CA . SER A 1 460 ? -29.631 31.493 34.302 1.00 33.12 460 SER A CA 1
ATOM 3783 C C . SER A 1 460 ? -30.349 31.775 32.982 1.00 33.12 460 SER A C 1
ATOM 3785 O O . SER A 1 460 ? -31.564 31.615 32.871 1.00 33.12 460 SER A O 1
ATOM 3787 N N . GLN A 1 461 ? -29.603 32.277 32.000 1.00 36.72 461 GLN A N 1
ATOM 3788 C CA . GLN A 1 461 ? -30.114 32.650 30.681 1.00 36.72 461 GLN A CA 1
ATOM 3789 C C . GLN A 1 461 ? -30.008 31.451 29.732 1.00 36.72 461 GLN A C 1
ATOM 3791 O O . GLN A 1 461 ? -28.994 30.757 29.720 1.00 36.72 461 GLN A O 1
ATOM 3796 N N . GLN A 1 462 ? -31.042 31.217 28.921 1.00 34.38 462 GLN A N 1
ATOM 3797 C CA . GLN A 1 462 ? -30.989 30.264 27.809 1.00 34.38 462 GLN A CA 1
ATOM 3798 C C . GLN A 1 462 ? -30.771 31.023 26.499 1.00 34.38 462 GLN A C 1
ATOM 3800 O O . GLN A 1 462 ? -31.732 31.413 25.833 1.00 34.38 462 GLN A O 1
ATOM 3805 N N . ASP A 1 463 ? -29.507 31.240 26.139 1.00 33.59 463 ASP A N 1
ATOM 3806 C CA . ASP A 1 463 ? -29.151 31.785 24.828 1.00 33.59 463 ASP A CA 1
ATOM 3807 C C . ASP A 1 463 ? -29.170 30.709 23.735 1.00 33.59 463 ASP A C 1
ATOM 3809 O O . ASP A 1 463 ? -28.849 29.540 23.956 1.00 33.59 463 ASP A O 1
ATOM 3813 N N . LYS A 1 464 ? -29.551 31.128 22.525 1.00 40.59 464 LYS A N 1
ATOM 3814 C CA . LYS A 1 464 ? -29.600 30.286 21.324 1.00 40.59 464 LYS A CA 1
ATOM 3815 C C . LYS A 1 464 ? -28.338 30.514 20.496 1.00 40.59 464 LYS A C 1
ATOM 3817 O O . LYS A 1 464 ? -28.166 31.627 20.012 1.00 40.59 464 LYS A O 1
ATOM 3822 N N . MET A 1 465 ? -27.546 29.478 20.212 1.00 32.88 465 MET A N 1
ATOM 3823 C CA . MET A 1 465 ? -26.565 29.520 19.116 1.00 32.88 465 MET A CA 1
ATOM 3824 C C . MET A 1 465 ? -26.462 28.179 18.373 1.00 32.88 465 MET A C 1
ATOM 3826 O O . MET A 1 465 ? -26.165 27.156 18.973 1.00 32.88 465 MET A O 1
ATOM 3830 N N . TYR A 1 466 ? -26.720 28.256 17.065 1.00 38.91 466 TYR A N 1
ATOM 3831 C CA . TYR A 1 466 ? -26.171 27.480 15.942 1.00 38.91 466 TYR A CA 1
ATOM 3832 C C . TYR A 1 466 ? -25.731 26.014 16.142 1.00 38.91 466 TYR A C 1
ATOM 3834 O O . TYR A 1 466 ? -24.663 25.718 16.670 1.00 38.91 466 TYR A O 1
ATOM 3842 N N . GLU A 1 467 ? -26.503 25.122 15.517 1.00 33.94 467 GLU A N 1
ATOM 3843 C CA . GLU A 1 467 ? -26.025 23.862 14.933 1.00 33.94 467 GLU A CA 1
ATOM 3844 C C . GLU A 1 467 ? -25.240 24.165 13.640 1.00 33.94 467 GLU A C 1
ATOM 3846 O O . GLU A 1 467 ? -25.849 24.537 12.636 1.00 33.94 467 GLU A O 1
ATOM 3851 N N . ASP A 1 468 ? -23.917 23.978 13.641 1.00 34.53 468 ASP A N 1
ATOM 3852 C CA . ASP A 1 468 ? -23.089 23.970 12.423 1.00 34.53 468 ASP A CA 1
ATOM 3853 C C . ASP A 1 468 ? -22.628 22.534 12.118 1.00 34.53 468 ASP A C 1
ATOM 3855 O O . ASP A 1 468 ? -21.689 22.007 12.718 1.00 34.53 468 ASP A O 1
ATOM 3859 N N . SER A 1 469 ? -23.303 21.887 11.164 1.00 41.50 469 SER A N 1
ATOM 3860 C CA . SER A 1 469 ? -22.975 20.534 10.694 1.00 41.50 469 SER A CA 1
ATOM 3861 C C . SER A 1 469 ? -22.029 20.573 9.480 1.00 41.50 469 SER A C 1
ATOM 3863 O O . SER A 1 469 ? -22.462 20.960 8.390 1.00 41.50 469 SER A O 1
ATOM 3865 N N . PRO A 1 470 ? -20.761 20.125 9.593 1.00 43.31 470 PRO A N 1
ATOM 3866 C CA . PRO A 1 470 ? -19.866 20.035 8.444 1.00 43.31 470 PRO A CA 1
ATOM 3867 C C . PRO A 1 470 ? -20.259 18.860 7.536 1.00 43.31 470 PRO A C 1
ATOM 3869 O O . PRO A 1 470 ? -20.200 17.694 7.928 1.00 43.31 470 PRO A O 1
ATOM 3872 N N . CYS A 1 471 ? -20.637 19.164 6.294 1.00 36.50 471 CYS A N 1
ATOM 3873 C CA . CYS A 1 471 ? -20.971 18.156 5.289 1.00 36.50 471 CYS A CA 1
ATOM 3874 C C . CYS A 1 471 ? -19.749 17.285 4.949 1.00 36.50 471 CYS A C 1
ATOM 3876 O O . CYS A 1 471 ? -18.767 17.783 4.400 1.00 36.50 471 CYS A O 1
ATOM 3878 N N . ILE A 1 472 ? -19.829 15.976 5.211 1.00 39.81 472 ILE A N 1
ATOM 3879 C CA . ILE A 1 472 ? -18.872 14.991 4.689 1.00 39.81 472 ILE A CA 1
ATOM 3880 C C . ILE A 1 472 ? -19.485 14.334 3.452 1.00 39.81 472 ILE A C 1
ATOM 3882 O O . ILE A 1 472 ? -20.435 13.555 3.536 1.00 39.81 472 ILE A O 1
ATOM 3886 N N . GLU A 1 473 ? -18.930 14.672 2.293 1.00 37.22 473 GLU A N 1
ATOM 3887 C CA . GLU A 1 473 ? -19.379 14.184 0.992 1.00 37.22 473 GLU A CA 1
ATOM 3888 C C . GLU A 1 473 ? -19.015 12.697 0.822 1.00 37.22 473 GLU A C 1
ATOM 3890 O O . GLU A 1 473 ? -17.844 12.310 0.797 1.00 37.22 473 GLU A O 1
ATOM 3895 N N . SER A 1 474 ? -20.028 11.828 0.753 1.00 39.47 474 SER A N 1
ATOM 3896 C CA . SER A 1 474 ? -19.837 10.373 0.716 1.00 39.47 474 SER A CA 1
ATOM 3897 C C . SER A 1 474 ? -19.616 9.870 -0.713 1.00 39.47 474 SER A C 1
ATOM 3899 O O . SER A 1 474 ? -20.541 9.454 -1.411 1.00 39.47 474 SER A O 1
ATOM 3901 N N . ALA A 1 475 ? -18.354 9.883 -1.146 1.00 40.50 475 ALA A N 1
ATOM 3902 C CA . ALA A 1 475 ? -17.936 9.340 -2.435 1.00 40.50 475 ALA A CA 1
ATOM 3903 C C . ALA A 1 475 ? -18.248 7.831 -2.550 1.00 40.50 475 ALA A C 1
ATOM 3905 O O . ALA A 1 475 ? -17.517 6.982 -2.033 1.00 40.50 475 ALA A O 1
ATOM 3906 N N . ARG A 1 476 ? -19.330 7.484 -3.262 1.00 48.38 476 ARG A N 1
ATOM 3907 C CA . ARG A 1 476 ? -19.600 6.102 -3.692 1.00 48.38 476 ARG A CA 1
ATOM 3908 C C . ARG A 1 476 ? -18.518 5.633 -4.677 1.00 48.38 476 ARG A C 1
ATOM 3910 O O . ARG A 1 476 ? -18.221 6.369 -5.618 1.00 48.38 476 ARG A O 1
ATOM 3917 N N . PRO A 1 477 ? -18.002 4.397 -4.555 1.00 56.03 477 PRO A N 1
ATOM 3918 C CA . PRO A 1 477 ? -17.320 3.754 -5.670 1.00 56.03 477 PRO A CA 1
ATOM 3919 C C . PRO A 1 477 ? -18.339 3.428 -6.783 1.00 56.03 477 PRO A C 1
ATOM 3921 O O . PRO A 1 477 ? -19.477 3.064 -6.470 1.00 56.03 477 PRO A O 1
ATOM 3924 N N . PRO A 1 478 ? -17.971 3.537 -8.071 1.00 57.09 478 PRO A N 1
ATOM 3925 C CA . PRO A 1 478 ? -18.807 3.053 -9.163 1.00 57.09 478 PRO A CA 1
ATOM 3926 C C . PRO A 1 478 ? -18.752 1.520 -9.254 1.00 57.09 478 PRO A C 1
ATOM 3928 O O . PRO A 1 478 ? -17.678 0.923 -9.205 1.00 57.09 478 PRO A O 1
ATOM 3931 N N . GLU A 1 479 ? -19.909 0.888 -9.435 1.00 48.75 479 GLU A N 1
ATOM 3932 C CA . GLU A 1 479 ? -20.019 -0.531 -9.785 1.00 48.75 479 GLU A CA 1
ATOM 3933 C C . GLU A 1 479 ? -19.837 -0.711 -11.305 1.00 48.75 479 GLU A C 1
ATOM 3935 O O . GLU A 1 479 ? -20.710 -0.272 -12.059 1.00 48.75 479 GLU A O 1
ATOM 3940 N N . GLN A 1 480 ? -18.732 -1.340 -11.749 1.00 46.16 480 GLN A N 1
ATOM 3941 C CA . GLN A 1 480 ? -18.606 -2.118 -13.008 1.00 46.16 480 GLN A CA 1
ATOM 3942 C C . GLN A 1 480 ? -17.217 -2.748 -13.214 1.00 46.16 480 GLN A C 1
ATOM 3944 O O . GLN A 1 480 ? -16.217 -1.997 -13.236 1.00 46.16 480 GLN A O 1
#

Organism: Naja naja (NCBI:txid35670)

pLDDT: mean 78.11, std 19.2, range [27.47, 98.44]

Radius of gyration: 76.6 Å; chains: 1; bounding box: 167×118×201 Å

Sequence (480 aa):
MQEKEKKVKKIQHEHIKAIRRLIAKGKNVEGKLERRNVIKDYTEYESQPYAPLSRIGYFPDNNADRYVVKNSFLNTYEGLLELEAFLPDSITQPQTEAPKPRSLTTKDGFTKRSARLEMELAQVYQILQDRKYHTKEPRKPLRFLQRLSKILPRPPTPELEIPSPIDEERELAIIIVQKLIRGRAIQNMMFEGKEKRLELICELRTTHALQEDGQLLKKAEKQVTLALQRQRDLHEHKMSVMEKHLARVEGRVLANMLDFLSKELIRLQDERRIHAFAMLAERQRRMREAEESGRRQVEERRRREEDEIFRQVVKVHQKTVDSYLEDVILNSMESTAEEQSREEIQRMAVEINNISYEMETRQSNLQSEEIVAELVYSFLIPEVRKMTIKEKVRQAQRKHIHAAHQIIHGNTETAIEQLFSPGFQQATSVDIPQIGLLSVTPTGQDIAKQQEIKPPDSQSQQDKMYEDSPCIESARPPEQ